Protein AF-K1JW03-F1 (afdb_monomer)

Foldseek 3Di:
DDDDDDDDDDDDDDDDDDDDDDDDDDDPPDPPPPVLFFDDAPQAFLQGDFDDPVPFDWDDDAQLVCQEDQHWWFDDQLWIKGKHQPDPDDDVQWTFIFMDGDPPDDGPDDDAPQFQAFDALQAGDGFATFGTWHDDVQWIWTWGDDPDIFTKIKHKIKTFQAFHALLNQQADQRRHGHLLSRLFDRQGFHGPKIKIWMKIAGQAKIKTHNDPPFFQPAQDQQRSQAVQQDQFFAWAQFTDDPPAFAKGKHHVDGDDWDWDWDWDQDPVGIDIDIDTDKDKDKIFMAGFDPPDPGTHGPDPHGPDIWMWIFDDDNSWTKIWTHDDPVHDQRNNVHRPQCVVQKTKMWIWHQDPPDSTTTIGIIIIGHRPRMDTGSNIMIDPSSVVSSSVSSVVSVVVSVVVCVVPPDPVNVVVVVVVVVVVVVVVVVPDDDDDD

Solvent-accessible surface area (backbone atoms only — not comparable to full-atom values): 24460 Å² total; per-residue (Å²): 134,90,85,80,86,81,85,85,89,85,90,83,88,82,92,85,88,85,88,84,83,88,84,91,77,80,79,70,76,70,76,76,79,70,75,83,66,61,63,90,81,77,69,57,36,39,76,31,67,66,61,66,71,84,88,40,54,73,50,93,66,66,44,66,62,54,30,42,78,88,11,30,28,23,56,63,60,88,46,64,25,40,38,25,43,77,39,93,64,62,59,96,73,23,27,38,37,46,70,53,62,59,90,96,56,86,66,74,82,62,68,73,86,65,39,61,21,38,44,46,65,18,31,81,41,61,84,62,59,55,54,29,38,27,79,55,92,79,25,32,37,40,29,31,46,75,99,68,69,48,57,44,36,40,31,56,47,40,24,46,38,47,72,38,57,48,44,82,54,36,23,33,66,60,30,35,70,20,72,43,28,45,40,37,80,82,54,49,24,55,85,83,10,33,39,29,40,37,37,36,34,33,88,50,71,40,46,30,31,56,50,94,81,61,58,74,86,24,49,38,69,43,54,41,30,44,68,15,36,57,93,48,36,47,60,52,60,56,45,80,61,90,89,59,60,43,30,21,42,27,26,85,57,58,54,72,94,46,74,44,81,44,80,43,82,49,100,92,45,78,44,77,43,82,40,76,53,72,46,72,51,67,32,36,31,26,49,31,54,82,96,54,97,60,60,40,70,65,56,100,58,65,79,46,68,25,42,32,40,38,42,74,50,62,71,15,52,30,42,36,45,53,69,52,84,90,57,56,38,32,23,61,53,32,37,51,84,37,56,92,32,48,38,45,28,37,33,38,33,50,41,93,86,70,78,43,50,30,25,24,61,29,30,34,38,40,51,66,35,72,46,65,44,23,37,42,31,21,33,64,62,27,38,53,47,48,54,52,44,42,60,70,11,44,64,57,43,51,53,50,48,66,77,66,55,48,71,68,57,53,52,52,50,54,51,51,51,52,50,53,53,54,55,55,66,73,64,60,80,81,78,87,126

pLDDT: mean 81.49, std 19.45, range [23.83, 98.31]

Mean predicted aligned error: 11.42 Å

Sequence (433 aa):
MSVHITRRALIGSASAAAALWLTGCATTAAPREENIRPATFSNLGARAAPATPLTAKRIPMPVVDAFKGDGIFFFDDDEGAQFRITDLIRENNRYKVEEDYAFGKPHGFSWGSGAVGIMRDGRRVPPENPTGLRPEGDHVVIEFDGREKLELRVTLEAYDVSGQEIRDFLRTRGNMPTKAALFMGEERFPAGSVAYAATLWIIQDELLALSHTAFTGSNNIEDFSERFTKETPYCLNVLPGDGVTPVGLRFEKTIKKKTGKEKIKTRRGTKTRTVELPQNGLVNVYHTKSGTIFCQRSKPDPVVKARWDLRYLNGTRTLTVDFPTLIDSLSIGLMTANRGKLMPAFAEELTPTSRKTRVIPTAVWLKNERIRDSQYRFNKTAATAVKAAIEASRPRRKAWEAANESDVTRRARALQAKKAASGKARRTPAKKR

Structure (mmCIF, N/CA/C/O backbone):
data_AF-K1JW03-F1
#
_entry.id   AF-K1JW03-F1
#
loop_
_atom_site.group_PDB
_atom_site.id
_atom_site.type_symbol
_atom_site.label_atom_id
_atom_site.label_alt_id
_atom_site.label_comp_id
_atom_site.label_asym_id
_atom_site.label_entity_id
_atom_site.label_seq_id
_atom_site.pdbx_PDB_ins_code
_atom_site.Cartn_x
_atom_site.Cartn_y
_atom_site.Cartn_z
_atom_site.occupancy
_atom_site.B_iso_or_equiv
_atom_site.auth_seq_id
_atom_site.auth_comp_id
_atom_site.auth_asym_id
_atom_site.auth_atom_id
_atom_site.pdbx_PDB_model_num
ATOM 1 N N . MET A 1 1 ? -13.645 -6.715 -20.686 1.00 28.69 1 MET A N 1
ATOM 2 C CA . MET A 1 1 ? -14.920 -6.027 -20.975 1.00 28.69 1 MET A CA 1
ATOM 3 C C . MET A 1 1 ? -14.610 -4.565 -21.246 1.00 28.69 1 MET A C 1
ATOM 5 O O . MET A 1 1 ? -14.159 -3.883 -20.335 1.00 28.69 1 MET A O 1
ATOM 9 N N . SER A 1 2 ? -14.755 -4.120 -22.496 1.00 24.30 2 SER A N 1
ATOM 10 C CA . SER A 1 2 ? -14.619 -2.705 -22.863 1.00 24.30 2 SER A CA 1
ATOM 11 C C . SER A 1 2 ? -15.855 -1.950 -22.398 1.00 24.30 2 SER A C 1
ATOM 13 O O . SER A 1 2 ? -16.968 -2.311 -22.771 1.00 24.30 2 SER A O 1
ATOM 15 N N . VAL A 1 3 ? -15.669 -0.912 -21.588 1.00 25.92 3 VAL A N 1
ATOM 16 C CA . VAL A 1 3 ? -16.758 -0.017 -21.189 1.00 25.92 3 VAL A CA 1
ATOM 17 C C . VAL A 1 3 ? -16.749 1.184 -22.134 1.00 25.92 3 VAL A C 1
ATOM 19 O O . VAL A 1 3 ? -15.754 1.902 -22.235 1.00 25.92 3 VAL A O 1
ATOM 22 N N . HIS A 1 4 ? -17.848 1.393 -22.857 1.00 24.56 4 HIS A N 1
ATOM 23 C CA . HIS A 1 4 ? -18.101 2.594 -23.654 1.00 24.56 4 HIS A CA 1
ATOM 24 C C . HIS A 1 4 ? -19.141 3.457 -22.938 1.00 24.56 4 HIS A C 1
ATOM 26 O O . HIS A 1 4 ? -20.235 2.991 -22.634 1.00 24.56 4 HIS A O 1
ATOM 32 N N . ILE A 1 5 ? -18.800 4.718 -22.667 1.00 28.62 5 ILE A N 1
ATOM 33 C CA . ILE A 1 5 ? -19.716 5.698 -22.073 1.00 28.62 5 ILE A CA 1
ATOM 34 C C . ILE A 1 5 ? -20.228 6.605 -23.197 1.00 28.62 5 ILE A C 1
ATOM 36 O O . ILE A 1 5 ? -19.513 7.483 -23.678 1.00 28.62 5 ILE A O 1
ATOM 40 N N . THR A 1 6 ? -21.471 6.394 -23.624 1.00 29.25 6 THR A N 1
ATOM 41 C CA . THR A 1 6 ? -22.197 7.261 -24.567 1.00 29.25 6 THR A CA 1
ATOM 42 C C . THR A 1 6 ? -22.934 8.382 -23.830 1.00 29.25 6 THR A C 1
ATOM 44 O O . THR A 1 6 ? -23.728 8.124 -22.926 1.00 29.25 6 THR A O 1
ATOM 47 N N . ARG A 1 7 ? -22.696 9.640 -24.234 1.00 31.11 7 ARG A N 1
ATOM 48 C CA . ARG A 1 7 ? -23.432 10.830 -23.767 1.00 31.11 7 ARG A CA 1
ATOM 49 C C . ARG A 1 7 ? -24.812 10.920 -24.431 1.00 31.11 7 ARG A C 1
ATOM 51 O O . ARG A 1 7 ? -24.918 10.813 -25.648 1.00 31.11 7 ARG A O 1
ATOM 58 N N . ARG A 1 8 ? -25.848 11.175 -23.623 1.00 30.58 8 ARG A N 1
ATOM 59 C CA . ARG A 1 8 ? -27.198 11.568 -24.061 1.00 30.58 8 ARG A CA 1
ATOM 60 C C . ARG A 1 8 ? -27.252 13.050 -24.456 1.00 30.58 8 ARG A C 1
ATOM 62 O O . ARG A 1 8 ? -26.580 13.880 -23.849 1.00 30.58 8 ARG A O 1
ATOM 69 N N . ALA A 1 9 ? -28.088 13.326 -25.455 1.00 36.78 9 ALA A N 1
ATOM 70 C CA . ALA A 1 9 ? -28.455 14.628 -26.008 1.00 36.78 9 ALA A CA 1
ATOM 71 C C . ALA A 1 9 ? -29.569 15.346 -25.213 1.00 36.78 9 ALA A C 1
ATOM 73 O O . ALA A 1 9 ? -30.337 14.675 -24.526 1.00 36.78 9 ALA A O 1
ATOM 74 N N . LEU A 1 10 ? -29.658 16.679 -25.373 1.00 28.09 10 LEU A N 1
ATOM 75 C CA . LEU A 1 10 ? -30.831 17.586 -25.251 1.00 28.09 10 LEU A CA 1
ATOM 76 C C . LEU A 1 10 ? -30.333 19.018 -25.602 1.00 28.09 10 LEU A C 1
ATOM 78 O O . LEU A 1 10 ? -29.446 19.508 -24.914 1.00 28.09 10 LEU A O 1
ATOM 82 N N . ILE A 1 11 ? -30.542 19.555 -26.818 1.00 31.03 11 ILE A N 1
ATOM 83 C CA . ILE A 1 11 ? -31.693 20.298 -27.415 1.00 31.03 11 ILE A CA 1
ATOM 84 C C . ILE A 1 11 ? -31.816 21.781 -26.980 1.00 31.03 11 ILE A C 1
ATOM 86 O O . ILE A 1 11 ? -31.950 22.065 -25.795 1.00 31.03 11 ILE A O 1
ATOM 90 N N . GLY A 1 12 ? -31.884 22.676 -27.990 1.00 25.17 12 GLY A N 1
ATOM 91 C CA . GLY A 1 12 ? -32.501 24.024 -27.972 1.00 25.17 12 GLY A CA 1
ATOM 92 C C . GLY A 1 12 ? -31.626 25.132 -28.606 1.00 25.17 12 GLY A C 1
ATOM 93 O O . GLY A 1 12 ? -30.754 25.644 -27.919 1.00 25.17 12 GLY A O 1
ATOM 94 N N . SER A 1 13 ? -31.609 25.378 -29.933 1.00 28.88 13 SER A N 1
ATOM 95 C CA . SER A 1 13 ? -32.449 26.319 -30.742 1.00 28.88 13 SER A CA 1
ATOM 96 C C . SER A 1 13 ? -32.484 27.771 -30.197 1.00 28.88 13 SER A C 1
ATOM 98 O O . SER A 1 13 ? -32.788 27.928 -29.025 1.00 28.88 13 SER A O 1
ATOM 100 N N . ALA A 1 14 ? -32.267 28.883 -30.925 1.00 29.69 14 ALA A N 1
ATOM 101 C CA . ALA A 1 14 ? -32.413 29.197 -32.354 1.00 29.69 14 ALA A CA 1
ATOM 102 C C . ALA A 1 14 ? -31.772 30.573 -32.734 1.00 29.69 14 ALA A C 1
ATOM 104 O O . ALA A 1 14 ? -31.745 31.460 -31.889 1.00 29.69 14 ALA A O 1
ATOM 105 N N . SER A 1 15 ? -31.373 30.717 -34.017 1.00 29.33 15 SER A N 1
ATOM 106 C CA . SER A 1 15 ? -31.417 31.897 -34.941 1.00 29.33 15 SER A CA 1
ATOM 107 C C . SER A 1 15 ? -30.697 33.221 -34.563 1.00 29.33 15 SER A C 1
ATOM 109 O O . SER A 1 15 ? -30.747 33.652 -33.427 1.00 29.33 15 SER A O 1
ATOM 111 N N . ALA A 1 16 ? -30.037 33.981 -35.453 1.00 27.94 16 ALA A N 1
ATOM 112 C CA . ALA A 1 16 ? -30.334 34.280 -36.858 1.00 27.94 16 ALA A CA 1
ATOM 113 C C . ALA A 1 16 ? -29.092 34.729 -37.679 1.00 27.94 16 ALA A C 1
ATOM 115 O O . ALA A 1 16 ? -28.018 34.994 -37.148 1.00 27.94 16 ALA A O 1
ATOM 116 N N . ALA A 1 17 ? -29.297 34.776 -38.997 1.00 28.41 17 ALA A N 1
ATOM 117 C CA . ALA A 1 17 ? -28.344 34.845 -40.101 1.00 28.41 17 ALA A CA 1
ATOM 118 C C . ALA A 1 17 ? -27.703 36.219 -40.391 1.00 28.41 17 ALA A C 1
ATOM 120 O O . ALA A 1 17 ? -28.337 37.253 -40.216 1.00 28.41 17 ALA A O 1
ATOM 121 N N . ALA A 1 18 ? -26.521 36.190 -41.020 1.00 28.34 18 ALA A N 1
ATOM 122 C CA . ALA A 1 18 ? -26.187 37.042 -42.166 1.00 28.34 18 ALA A CA 1
ATOM 123 C C . ALA A 1 18 ? -25.085 36.370 -43.007 1.00 28.34 18 ALA A C 1
ATOM 125 O O . ALA A 1 18 ? -24.041 35.976 -42.491 1.00 28.34 18 ALA A O 1
ATOM 126 N N . ALA A 1 19 ? -25.360 36.202 -44.299 1.00 30.20 19 ALA A N 1
ATOM 127 C CA . ALA A 1 19 ? -24.466 35.643 -45.305 1.00 30.20 19 ALA A CA 1
ATOM 128 C C . ALA A 1 19 ? -23.557 36.728 -45.901 1.00 30.20 19 ALA A C 1
ATOM 130 O O . ALA A 1 19 ? -24.010 37.857 -46.053 1.00 30.20 19 ALA A O 1
ATOM 131 N N . LEU A 1 20 ? -22.340 36.363 -46.322 1.00 27.31 20 LEU A N 1
ATOM 132 C CA . LEU A 1 20 ? -21.664 36.908 -47.510 1.00 27.31 20 LEU A CA 1
ATOM 133 C C . LEU A 1 20 ? -20.508 35.982 -47.934 1.00 27.31 20 LEU A C 1
ATOM 135 O O . LEU A 1 20 ? -19.845 35.358 -47.108 1.00 27.31 20 LEU A O 1
ATOM 139 N N . TRP A 1 21 ? -20.357 35.846 -49.249 1.00 26.44 21 TRP A N 1
ATOM 140 C CA . TRP A 1 21 ? -19.624 34.802 -49.959 1.00 26.44 21 TRP A CA 1
ATOM 141 C C . TRP A 1 21 ? -18.131 35.124 -50.186 1.00 26.44 21 TRP A C 1
ATOM 143 O O . TRP A 1 21 ? -17.779 36.231 -50.569 1.00 26.44 21 TRP A O 1
ATOM 153 N N . LEU A 1 22 ? -17.304 34.090 -49.977 1.00 31.09 22 LEU A N 1
ATOM 154 C CA . LEU A 1 22 ? -16.075 33.654 -50.674 1.00 31.09 22 LEU A CA 1
ATOM 155 C C . LEU A 1 22 ? -15.227 34.659 -51.491 1.00 31.09 22 LEU A C 1
ATOM 157 O O . LEU A 1 22 ? -15.603 34.999 -52.604 1.00 31.09 22 LEU A O 1
ATOM 161 N N . THR A 1 23 ? -13.969 34.858 -51.064 1.00 27.81 23 THR A N 1
ATOM 162 C CA . THR A 1 23 ? -12.760 34.704 -51.912 1.00 27.81 23 THR A CA 1
ATOM 163 C C . THR A 1 23 ? -11.574 34.261 -51.045 1.00 27.81 23 THR A C 1
ATOM 165 O O . THR A 1 23 ? -11.325 34.839 -49.990 1.00 27.81 23 THR A O 1
ATOM 168 N N . GLY A 1 24 ? -10.897 33.188 -51.459 1.00 26.00 24 GLY A N 1
ATOM 169 C CA . GLY A 1 24 ? -9.949 32.426 -50.648 1.00 26.00 24 GLY A CA 1
ATOM 170 C C . GLY A 1 24 ? -8.567 33.045 -50.425 1.00 26.00 24 GLY A C 1
ATOM 171 O O . GLY A 1 24 ? -8.074 33.824 -51.230 1.00 26.00 24 GLY A O 1
ATOM 172 N N . CYS A 1 25 ? -7.930 32.578 -49.351 1.00 23.83 25 CYS A N 1
ATOM 173 C CA . CYS A 1 25 ? -6.484 32.422 -49.217 1.00 23.83 25 CYS A CA 1
ATOM 174 C C . CYS A 1 25 ? -6.225 31.326 -48.174 1.00 23.83 25 CYS A C 1
ATOM 176 O O . CYS A 1 25 ? -6.568 31.484 -47.007 1.00 23.83 25 CYS A O 1
ATOM 178 N N . ALA A 1 26 ? -5.688 30.200 -48.652 1.00 27.70 26 ALA A N 1
ATOM 179 C CA . ALA A 1 26 ? -5.021 29.124 -47.920 1.00 27.70 26 ALA A CA 1
ATOM 180 C C . ALA A 1 26 ? -5.478 28.883 -46.467 1.00 27.70 26 ALA A C 1
ATOM 182 O O . ALA A 1 26 ? -4.871 29.367 -45.512 1.00 27.70 26 ALA A O 1
ATOM 183 N N . THR A 1 27 ? -6.484 28.025 -46.294 1.00 26.44 27 THR A N 1
A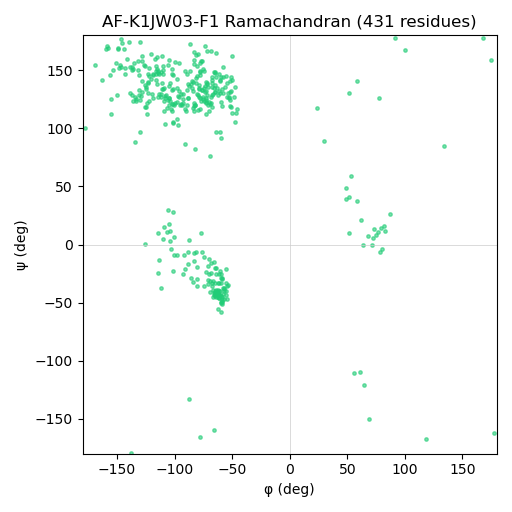TOM 184 C CA . THR A 1 27 ? -6.646 27.261 -45.056 1.00 26.44 27 THR A CA 1
ATOM 185 C C . THR A 1 27 ? -5.405 26.390 -44.885 1.00 26.44 27 THR A C 1
ATOM 187 O O . THR A 1 27 ? -5.292 25.305 -45.455 1.00 26.44 27 THR A O 1
ATOM 190 N N . THR A 1 28 ? -4.450 26.864 -44.088 1.00 30.08 28 THR A N 1
ATOM 191 C CA . THR A 1 28 ? -3.575 25.965 -43.346 1.00 30.08 28 THR A CA 1
ATOM 192 C C . THR A 1 28 ? -4.496 24.988 -42.632 1.00 30.08 28 THR A C 1
ATOM 194 O O . THR A 1 28 ? -5.384 25.395 -41.881 1.00 30.08 28 THR A O 1
ATOM 197 N N . ALA A 1 29 ? -4.370 23.700 -42.956 1.00 27.75 29 ALA A N 1
ATOM 198 C CA . ALA A 1 29 ? -5.096 22.659 -42.256 1.00 27.75 29 ALA A CA 1
ATOM 199 C C . ALA A 1 29 ? -4.872 22.888 -40.759 1.00 27.75 29 ALA A C 1
ATOM 201 O O . ALA A 1 29 ? -3.735 22.810 -40.284 1.00 27.75 29 ALA A O 1
ATOM 202 N N . ALA A 1 30 ? -5.938 23.243 -40.036 1.00 30.72 30 ALA A N 1
ATOM 203 C CA . ALA A 1 30 ? -5.897 23.251 -38.587 1.00 30.72 30 ALA A CA 1
ATOM 204 C C . ALA A 1 30 ? -5.347 21.880 -38.169 1.00 30.72 30 ALA A C 1
ATOM 206 O O . ALA A 1 30 ? -5.788 20.871 -38.740 1.00 30.72 30 ALA A O 1
ATOM 207 N N . PRO A 1 31 ? -4.354 21.818 -37.263 1.00 31.48 31 PRO A N 1
ATOM 208 C CA . PRO A 1 31 ? -3.837 20.541 -36.810 1.00 31.48 31 PRO A CA 1
ATOM 209 C C . PRO A 1 31 ? -5.041 19.729 -36.360 1.00 31.48 31 PRO A C 1
ATOM 211 O O . PRO A 1 31 ? -5.859 20.217 -35.580 1.00 31.48 31 PRO A O 1
ATOM 214 N N . ARG A 1 32 ? -5.195 18.538 -36.948 1.00 31.33 32 ARG A N 1
ATOM 215 C CA . ARG A 1 32 ? -6.252 17.596 -36.601 1.00 31.33 32 ARG A CA 1
ATOM 216 C C . ARG A 1 32 ? -6.258 17.530 -35.078 1.00 31.33 32 ARG A C 1
ATOM 218 O O . ARG A 1 32 ? -5.258 17.110 -34.502 1.00 31.33 32 ARG A O 1
ATOM 225 N N . GLU A 1 33 ? -7.325 18.022 -34.448 1.00 38.06 33 GLU A N 1
ATOM 226 C CA . GLU A 1 33 ? -7.561 17.825 -33.022 1.00 38.06 33 GLU A CA 1
ATOM 227 C C . GLU A 1 33 ? -7.643 16.313 -32.843 1.00 38.06 33 GLU A C 1
ATOM 229 O O . GLU A 1 33 ? -8.673 15.671 -33.071 1.00 38.06 33 GLU A O 1
ATOM 234 N N . GLU A 1 34 ? -6.496 15.710 -32.558 1.00 39.38 34 GLU A N 1
ATOM 235 C CA . GLU A 1 34 ? -6.406 14.337 -32.139 1.00 39.38 34 GLU A CA 1
ATOM 236 C C . GLU A 1 34 ? -7.145 14.330 -30.811 1.00 39.38 34 GLU A C 1
ATOM 238 O O . GLU A 1 34 ? -6.635 14.808 -29.799 1.00 39.38 34 GLU A O 1
ATOM 243 N N . ASN A 1 35 ? -8.423 13.939 -30.852 1.00 37.97 35 ASN A N 1
ATOM 244 C CA . ASN A 1 35 ? -9.229 13.736 -29.662 1.00 37.97 35 ASN A CA 1
ATOM 245 C C . ASN A 1 35 ? -8.369 12.896 -28.719 1.00 37.97 35 ASN A C 1
ATOM 247 O O . ASN A 1 35 ? -8.188 11.707 -28.981 1.00 37.97 35 ASN A O 1
ATOM 251 N N . ILE A 1 36 ? -7.817 13.522 -27.673 1.00 44.06 36 ILE A N 1
ATOM 252 C CA . ILE A 1 36 ? -6.957 12.883 -26.677 1.00 44.06 36 ILE A CA 1
ATOM 253 C C . ILE A 1 36 ? -7.868 11.948 -25.882 1.00 44.06 36 ILE A C 1
ATOM 255 O O . ILE A 1 36 ? -8.349 12.272 -24.797 1.00 44.06 36 ILE A O 1
ATOM 259 N N . ARG A 1 37 ? -8.219 10.810 -26.480 1.00 46.56 37 ARG A N 1
ATOM 260 C CA . ARG A 1 37 ? -8.937 9.744 -25.806 1.00 46.56 37 ARG A CA 1
ATOM 261 C C . ARG A 1 37 ? -7.895 9.034 -24.952 1.00 46.56 37 ARG A C 1
ATOM 263 O O . ARG A 1 37 ? -6.882 8.605 -25.503 1.00 46.56 37 ARG A O 1
ATOM 270 N N . PRO A 1 38 ? -8.111 8.928 -23.632 1.00 50.78 38 PRO A N 1
ATOM 271 C CA . PRO A 1 38 ? -7.234 8.141 -22.784 1.00 50.78 38 PRO A CA 1
ATOM 272 C C . PRO A 1 38 ? -7.081 6.738 -23.365 1.00 50.78 38 PRO A C 1
ATOM 274 O O . PRO A 1 38 ? -8.053 6.164 -23.868 1.00 50.78 38 PRO A O 1
ATOM 277 N N . ALA A 1 39 ? -5.868 6.200 -23.287 1.00 58.56 39 ALA A N 1
ATOM 278 C CA . ALA A 1 39 ? -5.593 4.829 -23.685 1.00 58.56 39 ALA A CA 1
ATOM 279 C C . ALA A 1 39 ? -6.572 3.846 -23.015 1.00 58.56 39 ALA A C 1
ATOM 281 O O . ALA A 1 39 ? -6.985 4.033 -21.866 1.00 58.56 39 ALA A O 1
ATOM 282 N N . THR A 1 40 ? -6.959 2.788 -23.729 1.00 61.22 40 THR A N 1
ATOM 283 C CA . THR A 1 40 ? -7.772 1.709 -23.160 1.00 61.22 40 THR A CA 1
ATOM 284 C C . THR A 1 40 ? -6.878 0.730 -22.417 1.00 61.22 40 THR A C 1
ATOM 286 O O . THR A 1 40 ? -6.024 0.094 -23.023 1.00 61.22 40 THR A O 1
ATOM 289 N N . PHE A 1 41 ? -7.118 0.568 -21.121 1.00 71.44 41 PHE A N 1
ATOM 290 C CA . PHE A 1 41 ? -6.378 -0.354 -20.264 1.00 71.44 41 PHE A CA 1
ATOM 291 C C . PHE A 1 41 ? -7.219 -1.587 -19.928 1.00 71.44 41 PHE A C 1
ATOM 293 O O . PHE A 1 41 ? -8.450 -1.529 -19.873 1.00 71.44 41 PHE A O 1
ATOM 300 N N . SER A 1 42 ? -6.546 -2.697 -19.633 1.00 70.81 42 SER A N 1
ATOM 301 C CA . SER A 1 42 ? -7.174 -3.940 -19.181 1.00 70.81 42 SER A CA 1
ATOM 302 C C . SER A 1 42 ? -6.731 -4.322 -17.764 1.00 70.81 42 SER A C 1
ATOM 304 O O . SER A 1 42 ? -5.694 -3.866 -17.267 1.00 70.81 42 SER A O 1
ATOM 306 N N . ASN A 1 43 ? -7.530 -5.175 -17.109 1.00 79.62 43 ASN A N 1
ATOM 307 C CA . ASN A 1 43 ? -7.269 -5.689 -15.759 1.00 79.62 43 ASN A CA 1
ATOM 308 C C . ASN A 1 43 ? -7.020 -4.560 -14.737 1.00 79.62 43 ASN A C 1
ATOM 310 O O . ASN A 1 43 ? -5.934 -4.464 -14.162 1.00 79.62 43 ASN A O 1
ATOM 314 N N . LEU A 1 44 ? -8.010 -3.674 -14.576 1.00 81.38 44 LEU A N 1
ATOM 315 C CA . LEU A 1 44 ? -7.920 -2.485 -13.730 1.00 81.38 44 LEU A CA 1
ATOM 316 C C . LEU A 1 44 ? -8.784 -2.562 -12.472 1.00 81.38 44 LEU A C 1
ATOM 318 O O . LEU A 1 44 ? -9.857 -3.166 -12.460 1.00 81.38 44 LEU A O 1
ATOM 322 N N . GLY A 1 45 ? -8.344 -1.833 -11.450 1.00 80.06 45 GLY A N 1
ATOM 323 C CA . GLY A 1 45 ? -9.133 -1.509 -10.268 1.00 80.06 45 GLY A CA 1
ATOM 324 C C . GLY A 1 45 ? -8.987 -2.498 -9.118 1.00 80.06 45 GLY A C 1
ATOM 325 O O . GLY A 1 45 ? -8.310 -3.520 -9.198 1.00 80.06 45 GLY A O 1
ATOM 326 N N . ALA A 1 46 ? -9.658 -2.188 -8.010 1.00 82.69 46 ALA A N 1
ATOM 327 C CA . ALA A 1 46 ? -9.472 -2.886 -6.739 1.00 82.69 46 ALA A CA 1
ATOM 328 C C . ALA A 1 46 ? -9.976 -4.345 -6.723 1.00 82.69 46 ALA A C 1
ATOM 330 O O . ALA A 1 46 ? -9.594 -5.101 -5.827 1.00 82.69 46 ALA A O 1
ATOM 331 N N . ARG A 1 47 ? -10.812 -4.744 -7.695 1.00 86.00 47 ARG A N 1
ATOM 332 C CA . ARG A 1 47 ? -11.260 -6.138 -7.893 1.00 86.00 47 ARG A CA 1
ATOM 333 C C . ARG A 1 47 ? -10.370 -6.939 -8.840 1.00 86.00 47 ARG A C 1
ATOM 335 O O . ARG A 1 47 ? -10.432 -8.164 -8.829 1.00 86.00 47 ARG A O 1
ATOM 342 N N . ALA A 1 48 ? -9.601 -6.261 -9.686 1.00 83.69 48 ALA A N 1
ATOM 343 C CA . ALA A 1 48 ? -8.762 -6.918 -10.670 1.00 83.69 48 ALA A CA 1
ATOM 344 C C . ALA A 1 48 ? -7.651 -7.722 -9.989 1.00 83.69 48 ALA A C 1
ATOM 346 O O . ALA A 1 48 ? -7.143 -7.345 -8.928 1.00 83.69 48 ALA A O 1
ATOM 347 N N . ALA A 1 49 ? -7.257 -8.825 -10.626 1.00 82.62 49 ALA A N 1
ATOM 348 C CA . ALA A 1 49 ? -6.060 -9.536 -10.217 1.00 82.62 49 ALA A CA 1
ATOM 349 C C . ALA A 1 49 ? -4.856 -8.582 -10.327 1.00 82.62 49 ALA A C 1
ATOM 351 O O . ALA A 1 49 ? -4.823 -7.764 -11.256 1.00 82.62 49 ALA A O 1
ATOM 352 N N . PRO A 1 50 ? -3.867 -8.667 -9.417 1.00 77.12 50 PRO A N 1
ATOM 353 C CA . PRO A 1 50 ? -2.656 -7.865 -9.523 1.00 77.12 50 PRO A CA 1
ATOM 354 C C . PRO A 1 50 ? -2.050 -7.973 -10.922 1.00 77.12 50 PRO A C 1
ATOM 356 O O . PRO A 1 50 ? -2.086 -9.040 -11.539 1.00 77.12 50 PRO A O 1
ATOM 359 N N . ALA A 1 51 ? -1.526 -6.860 -11.429 1.00 72.88 51 ALA A N 1
ATOM 360 C CA . ALA A 1 51 ? -0.963 -6.817 -12.767 1.00 72.88 51 ALA A CA 1
ATOM 361 C C . ALA A 1 51 ? 0.185 -7.831 -12.903 1.00 72.88 51 ALA A C 1
ATOM 363 O O . ALA A 1 51 ? 1.194 -7.747 -12.203 1.00 72.88 51 ALA A O 1
ATOM 364 N N . THR A 1 52 ? 0.009 -8.780 -13.818 1.00 75.19 52 THR A N 1
ATOM 365 C CA . THR A 1 52 ? 1.055 -9.692 -14.279 1.00 75.19 52 THR A CA 1
ATOM 366 C C . THR A 1 52 ? 1.116 -9.561 -15.797 1.00 75.19 52 THR A C 1
ATOM 368 O O . THR A 1 52 ? 0.058 -9.560 -16.436 1.00 75.19 52 THR A O 1
ATOM 371 N N . PRO A 1 53 ? 2.305 -9.439 -16.402 1.00 76.31 53 PRO A N 1
ATOM 372 C CA . PRO A 1 53 ? 2.418 -9.254 -17.835 1.00 76.31 53 PRO A CA 1
ATOM 373 C C . PRO A 1 53 ? 2.315 -10.627 -18.507 1.00 76.31 53 PRO A C 1
ATOM 375 O O . PRO A 1 53 ? 3.315 -11.274 -18.796 1.00 76.31 53 PRO A O 1
ATOM 378 N N . LEU A 1 54 ? 1.076 -11.100 -18.692 1.00 67.12 54 LEU A N 1
ATOM 379 C CA . LEU A 1 54 ? 0.751 -12.478 -19.098 1.00 67.12 54 LEU A CA 1
ATOM 380 C C . LEU A 1 54 ? 1.354 -12.892 -20.450 1.00 67.12 54 LEU A C 1
ATOM 382 O O . LEU A 1 54 ? 1.556 -14.077 -20.690 1.00 67.12 54 LEU A O 1
ATOM 386 N N . THR A 1 55 ? 1.636 -11.931 -21.327 1.00 76.75 55 THR A N 1
ATOM 387 C CA . THR A 1 55 ? 2.247 -12.150 -22.646 1.00 76.75 55 THR A CA 1
ATOM 388 C C . THR A 1 55 ? 3.774 -12.052 -22.627 1.00 76.75 55 THR A C 1
ATOM 390 O O . THR A 1 55 ? 4.416 -12.359 -23.628 1.00 76.75 55 THR A O 1
ATOM 393 N N . ALA A 1 56 ? 4.372 -11.611 -21.517 1.00 84.19 56 ALA A N 1
ATOM 394 C CA . ALA A 1 56 ? 5.811 -11.435 -21.385 1.00 84.19 56 ALA A CA 1
ATOM 395 C C . ALA A 1 56 ? 6.507 -12.748 -21.016 1.00 84.19 56 ALA A C 1
ATOM 397 O O . ALA A 1 56 ? 6.045 -13.500 -20.154 1.00 84.19 56 ALA A O 1
ATOM 398 N N . LYS A 1 57 ? 7.679 -13.001 -21.607 1.00 89.12 57 LYS A N 1
ATOM 399 C CA . LYS A 1 57 ? 8.491 -14.167 -21.248 1.00 89.12 57 LYS A CA 1
ATOM 400 C C . LYS A 1 57 ? 9.122 -13.949 -19.872 1.00 89.12 57 LYS A C 1
ATOM 402 O O . LYS A 1 57 ? 9.869 -12.993 -19.672 1.00 89.12 57 LYS A O 1
ATOM 407 N N . ARG A 1 58 ? 8.860 -14.861 -18.932 1.00 93.31 58 ARG A N 1
ATOM 408 C CA . ARG A 1 58 ? 9.520 -14.862 -17.618 1.00 93.31 58 ARG A CA 1
ATOM 409 C C . ARG A 1 58 ? 11.006 -15.195 -17.771 1.00 93.31 58 ARG A C 1
ATOM 411 O O . ARG A 1 58 ? 11.363 -16.141 -18.473 1.00 93.31 58 ARG A O 1
ATOM 418 N N . ILE A 1 59 ? 11.855 -14.441 -17.081 1.00 94.00 59 ILE A N 1
ATOM 419 C CA . ILE A 1 59 ? 13.307 -14.623 -17.046 1.00 94.00 59 ILE A CA 1
ATOM 420 C C . ILE A 1 59 ? 13.669 -15.301 -15.715 1.00 94.00 59 ILE A C 1
ATOM 422 O O . ILE A 1 59 ? 13.433 -14.717 -14.654 1.00 94.00 59 ILE A O 1
ATOM 426 N N . PRO A 1 60 ? 14.225 -16.526 -15.724 1.00 92.25 60 PRO A N 1
ATOM 427 C CA . PRO A 1 60 ? 14.774 -17.135 -14.518 1.00 92.25 60 PRO A CA 1
ATOM 428 C C . PRO A 1 60 ? 16.020 -16.367 -14.068 1.00 92.25 60 PRO A C 1
ATOM 430 O O . PRO A 1 60 ? 17.007 -16.311 -14.797 1.00 92.25 60 PRO A O 1
ATOM 433 N N . MET A 1 61 ? 15.983 -15.782 -12.872 1.00 91.00 61 MET A N 1
ATOM 434 C CA . MET A 1 61 ? 17.152 -15.148 -12.263 1.00 91.00 61 MET A CA 1
ATOM 435 C C . MET A 1 61 ? 17.055 -15.142 -10.731 1.00 91.00 61 MET A C 1
ATOM 437 O O . MET A 1 61 ? 15.945 -15.066 -10.195 1.00 91.00 61 MET A O 1
ATOM 441 N N . PRO A 1 62 ? 18.189 -15.189 -10.010 1.00 93.19 62 PRO A N 1
ATOM 442 C CA . PRO A 1 62 ? 18.219 -14.918 -8.579 1.00 93.19 62 PRO A CA 1
ATOM 443 C C . PRO A 1 62 ? 17.705 -13.508 -8.270 1.00 93.19 62 PRO A C 1
ATOM 445 O O . PRO A 1 62 ? 18.133 -12.531 -8.881 1.00 93.19 62 PRO A O 1
ATOM 448 N N . VAL A 1 63 ? 16.830 -13.379 -7.269 1.00 94.25 63 VAL A N 1
ATOM 449 C CA . VAL A 1 63 ? 16.207 -12.090 -6.910 1.00 94.25 63 VAL A CA 1
ATOM 450 C C . VAL A 1 63 ? 17.246 -11.017 -6.569 1.00 94.25 63 VAL A C 1
ATOM 452 O O . VAL A 1 63 ? 17.083 -9.863 -6.953 1.00 94.25 63 VAL A O 1
ATOM 455 N N . VAL A 1 64 ? 18.341 -11.394 -5.898 1.00 95.56 64 VAL A N 1
ATOM 456 C CA . VAL A 1 64 ? 19.429 -10.470 -5.533 1.00 95.56 64 VAL A CA 1
ATOM 457 C C . VAL A 1 64 ? 20.071 -9.791 -6.747 1.00 95.56 64 VAL A C 1
ATOM 459 O O . VAL A 1 64 ? 20.531 -8.657 -6.636 1.00 95.56 64 VAL A O 1
ATOM 462 N N . ASP A 1 65 ? 20.084 -10.444 -7.910 1.00 95.12 65 ASP A N 1
ATOM 463 C CA . ASP A 1 65 ? 20.768 -9.919 -9.093 1.00 95.12 65 ASP A CA 1
ATOM 464 C C . ASP A 1 65 ? 20.060 -8.693 -9.675 1.00 95.12 65 ASP A C 1
ATOM 466 O O . ASP A 1 65 ? 20.725 -7.827 -10.237 1.00 95.12 65 ASP A O 1
ATOM 470 N N . ALA A 1 66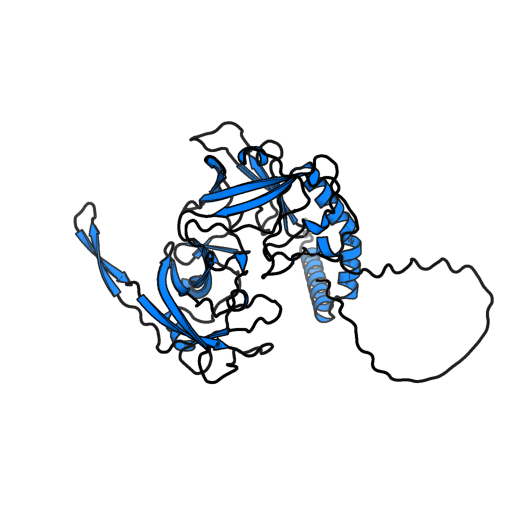 ? 18.749 -8.544 -9.447 1.00 95.94 66 ALA A N 1
ATOM 471 C CA . ALA A 1 66 ? 17.998 -7.352 -9.846 1.00 95.94 66 ALA A CA 1
ATOM 472 C C . ALA A 1 66 ? 18.462 -6.076 -9.117 1.00 95.94 66 ALA A C 1
ATOM 474 O O . ALA A 1 66 ? 18.212 -4.970 -9.588 1.00 95.94 66 ALA A O 1
ATOM 475 N N . PHE A 1 67 ? 19.133 -6.222 -7.971 1.00 96.12 67 PHE A N 1
ATOM 476 C CA . PHE A 1 67 ? 19.603 -5.112 -7.143 1.00 96.12 67 PHE A CA 1
ATOM 477 C C . PHE A 1 67 ? 21.078 -4.757 -7.377 1.00 96.12 67 PHE A C 1
ATOM 479 O O . PHE A 1 67 ? 21.550 -3.751 -6.848 1.00 96.12 67 PHE A O 1
ATOM 486 N N . LYS A 1 68 ? 21.819 -5.571 -8.139 1.00 94.88 68 LYS A N 1
ATOM 487 C CA . LYS A 1 68 ? 23.239 -5.341 -8.449 1.00 94.88 68 LYS A CA 1
ATOM 488 C C . LYS A 1 68 ? 23.411 -4.337 -9.595 1.00 94.88 68 LYS A C 1
ATOM 490 O O . LYS A 1 68 ? 22.493 -4.092 -10.375 1.00 94.88 68 LYS A O 1
ATOM 495 N N . GLY A 1 69 ? 24.624 -3.797 -9.732 1.00 93.94 69 GLY A N 1
ATOM 496 C CA . GLY A 1 69 ? 24.973 -2.869 -10.810 1.00 93.94 69 GLY A CA 1
ATOM 497 C C . GLY A 1 69 ? 24.178 -1.569 -10.709 1.00 93.94 69 GLY A C 1
ATOM 498 O O . GLY A 1 69 ? 24.231 -0.885 -9.690 1.00 93.94 69 GLY A O 1
ATOM 499 N N . ASP A 1 70 ? 23.415 -1.247 -11.754 1.00 94.50 70 ASP A N 1
ATOM 500 C CA . ASP A 1 70 ? 22.514 -0.090 -11.755 1.00 94.50 70 ASP A CA 1
ATOM 501 C C . ASP A 1 70 ? 21.300 -0.272 -10.819 1.00 94.50 70 ASP A C 1
ATOM 503 O O . ASP A 1 70 ? 20.592 0.692 -10.533 1.00 94.50 70 ASP A O 1
ATOM 507 N N . GLY A 1 71 ? 21.056 -1.488 -10.326 1.00 95.38 71 GLY A N 1
ATOM 508 C CA . GLY A 1 71 ? 19.931 -1.801 -9.460 1.00 95.38 71 GLY A CA 1
ATOM 509 C C . GLY A 1 71 ? 18.588 -1.719 -10.178 1.00 95.38 71 GLY A C 1
ATOM 510 O O . GLY A 1 71 ? 18.468 -1.977 -11.381 1.00 95.38 71 GLY A O 1
ATOM 511 N N . ILE A 1 72 ? 17.563 -1.371 -9.408 1.00 95.75 72 ILE A N 1
ATOM 512 C CA . ILE A 1 72 ? 16.176 -1.439 -9.830 1.00 95.75 72 ILE A CA 1
ATOM 513 C C . ILE A 1 72 ? 15.497 -0.078 -9.697 1.00 95.75 72 ILE A C 1
ATOM 515 O O . ILE A 1 72 ? 15.699 0.660 -8.735 1.00 95.75 72 ILE A O 1
ATOM 519 N N . PHE A 1 73 ? 14.671 0.249 -10.679 1.00 94.88 73 PHE A N 1
ATOM 520 C CA . PHE A 1 73 ? 13.997 1.532 -10.787 1.00 94.88 73 PHE A CA 1
ATOM 521 C C . PHE A 1 73 ? 12.504 1.371 -10.545 1.00 94.88 73 PHE A C 1
ATOM 523 O O . PHE A 1 73 ? 11.896 0.370 -10.921 1.00 94.88 73 PHE A O 1
ATOM 530 N N . PHE A 1 74 ? 11.902 2.384 -9.951 1.00 91.25 74 PHE A N 1
ATOM 531 C CA . PHE A 1 74 ? 10.482 2.455 -9.646 1.00 91.25 74 PHE A CA 1
ATOM 532 C C . PHE A 1 74 ? 9.931 3.800 -10.115 1.00 91.25 74 PHE A C 1
ATOM 534 O O . PHE A 1 74 ? 10.662 4.789 -10.118 1.00 91.25 74 PHE A O 1
ATOM 541 N N . PHE A 1 75 ? 8.651 3.836 -10.487 1.00 89.69 75 PHE A N 1
ATOM 542 C CA . PHE A 1 75 ? 7.962 5.064 -10.871 1.00 89.69 75 PHE A CA 1
ATOM 543 C C . PHE A 1 75 ? 6.601 5.157 -10.181 1.00 89.69 75 PHE A C 1
ATOM 545 O O . PHE A 1 75 ? 5.765 4.262 -10.327 1.00 89.69 75 PHE A O 1
ATOM 552 N N . ASP A 1 76 ? 6.372 6.261 -9.473 1.00 85.00 76 ASP A N 1
ATOM 553 C CA . ASP A 1 76 ? 5.050 6.688 -9.027 1.00 85.00 76 ASP A CA 1
ATOM 554 C C . ASP A 1 76 ? 4.623 7.917 -9.831 1.00 85.00 76 ASP A C 1
ATOM 556 O O . ASP A 1 76 ? 5.111 9.026 -9.626 1.00 85.00 76 ASP A O 1
ATOM 560 N N . ASP A 1 77 ? 3.726 7.700 -10.790 1.00 85.38 77 ASP A N 1
ATOM 561 C CA . ASP A 1 77 ? 3.371 8.691 -11.808 1.00 85.38 77 ASP A CA 1
ATOM 562 C C . ASP A 1 77 ? 4.587 9.199 -12.600 1.00 85.38 77 ASP A C 1
ATOM 564 O O . ASP A 1 77 ? 5.142 8.444 -13.399 1.00 85.38 77 ASP A O 1
ATOM 568 N N . ASP A 1 78 ? 4.978 10.461 -12.416 1.00 82.69 78 ASP A N 1
ATOM 569 C CA . ASP A 1 78 ? 6.129 11.089 -13.063 1.00 82.69 78 ASP A CA 1
ATOM 570 C C . ASP A 1 78 ? 7.375 11.172 -12.166 1.00 82.69 78 ASP A C 1
ATOM 572 O O . ASP A 1 78 ? 8.382 11.760 -12.563 1.00 82.69 78 ASP A O 1
ATOM 576 N N . GLU A 1 79 ? 7.320 10.562 -10.981 1.00 83.69 79 GLU A N 1
ATOM 577 C CA . GLU A 1 79 ? 8.392 10.558 -9.990 1.00 83.69 79 GLU A CA 1
ATOM 578 C C . GLU A 1 79 ? 9.107 9.206 -9.992 1.00 83.69 79 GLU A C 1
ATOM 580 O O . GLU A 1 79 ? 8.488 8.158 -9.804 1.00 83.69 79 GLU A O 1
ATOM 585 N N . GLY A 1 80 ? 10.421 9.222 -10.210 1.00 85.06 80 GLY A N 1
ATOM 586 C CA . GLY A 1 80 ? 11.249 8.019 -10.224 1.00 85.06 80 GLY A CA 1
ATOM 587 C C . GLY A 1 80 ? 12.035 7.830 -8.928 1.00 85.06 80 GLY A C 1
ATOM 588 O O . GLY A 1 80 ? 12.511 8.806 -8.350 1.00 85.06 80 GLY A O 1
ATOM 589 N N . ALA A 1 81 ? 12.235 6.576 -8.531 1.00 88.62 81 ALA A N 1
ATOM 590 C CA . ALA A 1 81 ? 13.196 6.176 -7.506 1.00 88.62 81 ALA A CA 1
ATOM 591 C C . ALA A 1 81 ? 14.131 5.080 -8.040 1.00 88.62 81 ALA A C 1
ATOM 593 O O . ALA A 1 81 ? 13.763 4.330 -8.950 1.00 88.62 81 ALA A O 1
ATOM 594 N N . GLN A 1 82 ? 15.333 4.981 -7.478 1.00 92.69 82 GLN A N 1
ATOM 595 C CA . GLN A 1 82 ? 16.312 3.946 -7.808 1.00 92.69 82 GLN A CA 1
ATOM 596 C C . GLN A 1 82 ? 16.818 3.294 -6.528 1.00 92.69 82 GLN A C 1
ATOM 598 O O . GLN A 1 82 ? 17.352 3.976 -5.669 1.00 92.69 82 GLN A O 1
ATOM 603 N N . PHE A 1 83 ? 16.698 1.975 -6.425 1.00 93.69 83 PHE A N 1
ATOM 604 C CA . PHE A 1 83 ? 17.228 1.195 -5.312 1.00 93.69 83 PHE A CA 1
ATOM 605 C C . PHE A 1 83 ? 18.353 0.294 -5.818 1.00 93.69 83 PHE A C 1
ATOM 607 O O . PHE A 1 83 ? 18.163 -0.462 -6.776 1.00 93.69 83 PHE A O 1
ATOM 614 N N . ARG A 1 84 ? 19.514 0.307 -5.160 1.00 95.44 84 ARG A N 1
ATOM 615 C CA . ARG A 1 84 ? 20.672 -0.497 -5.581 1.00 95.44 84 ARG A CA 1
ATOM 616 C C . ARG A 1 84 ? 21.536 -0.962 -4.416 1.00 95.44 84 ARG A C 1
ATOM 618 O O . ARG A 1 84 ? 21.612 -0.317 -3.373 1.00 95.44 84 ARG A O 1
ATOM 625 N N . ILE A 1 85 ? 22.241 -2.065 -4.638 1.00 96.31 85 ILE A N 1
ATOM 626 C CA . ILE A 1 85 ? 23.389 -2.466 -3.827 1.00 96.31 85 ILE A CA 1
ATOM 627 C C . ILE A 1 85 ? 24.557 -1.538 -4.171 1.00 96.31 85 ILE A C 1
ATOM 629 O O . ILE A 1 85 ? 24.935 -1.415 -5.336 1.00 96.31 85 ILE A O 1
ATOM 633 N N . THR A 1 86 ? 25.114 -0.875 -3.160 1.00 93.31 86 THR A N 1
ATOM 634 C CA . THR A 1 86 ? 26.227 0.073 -3.322 1.00 93.31 86 THR A CA 1
ATOM 635 C C . THR A 1 86 ? 27.589 -0.577 -3.135 1.00 93.31 86 THR A C 1
ATOM 637 O O . THR A 1 86 ? 28.564 -0.105 -3.713 1.00 93.31 86 THR A O 1
ATOM 640 N N . ASP A 1 87 ? 27.645 -1.677 -2.383 1.00 89.44 87 ASP A N 1
ATOM 641 C CA . ASP A 1 87 ? 28.848 -2.475 -2.169 1.00 89.44 87 ASP A CA 1
ATOM 642 C C . ASP A 1 87 ? 28.523 -3.965 -2.329 1.00 89.44 87 ASP A C 1
ATOM 644 O O . ASP A 1 87 ? 27.588 -4.478 -1.711 1.00 89.44 87 ASP A O 1
ATOM 648 N N . LEU A 1 88 ? 29.282 -4.659 -3.182 1.00 89.75 88 LEU A N 1
ATOM 649 C CA . LEU A 1 88 ? 29.136 -6.097 -3.426 1.00 89.75 88 LEU A CA 1
ATOM 650 C C . LEU A 1 88 ? 29.831 -6.952 -2.355 1.00 89.75 88 LEU A C 1
ATOM 652 O O . LEU A 1 88 ? 29.678 -8.177 -2.360 1.00 89.75 88 LEU A O 1
ATOM 656 N N . ILE A 1 89 ? 30.567 -6.338 -1.432 1.00 88.12 89 ILE A N 1
ATOM 657 C CA . ILE A 1 89 ? 31.092 -6.999 -0.244 1.00 88.12 89 ILE A CA 1
ATOM 658 C C . ILE A 1 89 ? 29.972 -7.085 0.793 1.00 88.12 89 ILE A C 1
ATOM 660 O O . ILE A 1 89 ? 29.301 -6.103 1.112 1.00 88.12 89 ILE A O 1
ATOM 664 N N . ARG A 1 90 ? 29.748 -8.293 1.322 1.00 87.06 90 ARG A N 1
ATOM 665 C CA . ARG A 1 90 ? 28.789 -8.496 2.411 1.00 87.06 90 ARG A CA 1
ATOM 666 C C . ARG A 1 90 ? 29.472 -8.308 3.755 1.00 87.06 90 ARG A C 1
ATOM 668 O O . ARG A 1 90 ? 30.397 -9.045 4.081 1.00 87.06 90 ARG A O 1
ATOM 675 N N . GLU A 1 91 ? 28.922 -7.437 4.584 1.00 86.81 91 GLU A N 1
ATOM 676 C CA . GLU A 1 91 ? 29.303 -7.311 5.990 1.00 86.81 91 GLU A CA 1
ATOM 677 C C . GLU A 1 91 ? 28.219 -7.948 6.856 1.00 86.81 91 GLU A C 1
ATOM 679 O O . GLU A 1 91 ? 27.047 -7.612 6.721 1.00 86.81 91 GLU A O 1
ATOM 684 N N . ASN A 1 92 ? 28.560 -8.884 7.745 1.00 85.38 92 ASN A N 1
ATOM 685 C CA . ASN A 1 92 ? 27.564 -9.597 8.565 1.00 85.38 92 ASN A CA 1
ATOM 686 C C . ASN A 1 92 ? 26.416 -10.202 7.725 1.00 85.38 92 ASN A C 1
ATOM 688 O O . ASN A 1 92 ? 25.245 -10.132 8.096 1.00 85.38 92 ASN A O 1
ATOM 692 N N . ASN A 1 93 ? 26.765 -10.772 6.565 1.00 86.94 93 ASN A N 1
ATOM 693 C CA . ASN A 1 93 ? 25.841 -11.353 5.585 1.00 86.94 93 ASN A CA 1
ATOM 694 C C . ASN A 1 93 ? 24.822 -10.367 4.968 1.00 86.94 93 ASN A C 1
ATOM 696 O O . ASN A 1 93 ? 23.813 -10.802 4.415 1.00 86.94 93 ASN A O 1
ATOM 700 N N . ARG A 1 94 ? 25.077 -9.053 5.004 1.00 92.81 94 ARG A N 1
ATOM 701 C CA . ARG A 1 94 ? 24.234 -8.044 4.343 1.00 92.81 94 ARG A CA 1
ATOM 702 C C . ARG A 1 94 ? 25.027 -7.237 3.319 1.00 92.81 94 ARG A C 1
ATOM 704 O O . ARG A 1 94 ? 26.189 -6.913 3.544 1.00 92.81 94 ARG A O 1
ATOM 711 N N . TYR A 1 95 ? 24.390 -6.908 2.206 1.00 95.56 95 TYR A N 1
ATOM 712 C CA . TYR A 1 95 ? 24.870 -5.898 1.272 1.00 95.56 95 TYR A CA 1
ATOM 713 C C . TYR A 1 95 ? 24.492 -4.512 1.776 1.00 95.56 95 TYR A C 1
ATOM 715 O O . TYR A 1 95 ? 23.385 -4.328 2.291 1.00 95.56 95 TYR A O 1
ATOM 723 N N . LYS A 1 96 ? 25.376 -3.535 1.572 1.00 94.56 96 LYS A N 1
ATOM 724 C CA . LYS A 1 96 ? 25.024 -2.126 1.737 1.00 94.56 96 LYS A CA 1
ATOM 725 C C . LYS A 1 96 ? 24.148 -1.691 0.565 1.00 94.56 96 LYS A C 1
ATOM 727 O O . LYS A 1 96 ? 24.430 -2.030 -0.586 1.00 94.56 96 LYS A O 1
ATOM 732 N N . VAL A 1 97 ? 23.087 -0.952 0.858 1.00 93.56 97 VAL A N 1
ATOM 733 C CA . VAL A 1 97 ? 22.130 -0.469 -0.143 1.00 93.56 97 VAL A CA 1
ATOM 734 C C . VAL A 1 97 ? 21.914 1.028 -0.019 1.00 93.56 97 VAL A C 1
ATOM 736 O O . VAL A 1 97 ? 22.251 1.634 0.996 1.00 93.56 97 VAL A O 1
ATOM 739 N N . GLU A 1 98 ? 21.375 1.606 -1.081 1.00 91.50 98 GLU A N 1
ATOM 740 C CA . GLU A 1 98 ? 20.936 2.993 -1.154 1.00 91.50 98 GLU A CA 1
ATOM 741 C C . GLU A 1 98 ? 19.664 3.053 -1.998 1.00 91.50 98 GLU A C 1
ATOM 743 O O . GLU A 1 98 ? 19.488 2.267 -2.938 1.00 91.50 98 GLU A O 1
ATOM 748 N N . GLU A 1 99 ? 18.780 3.982 -1.647 1.00 88.75 99 GLU A N 1
ATOM 749 C CA . GLU A 1 99 ? 17.626 4.334 -2.458 1.00 88.75 99 GLU A CA 1
ATOM 750 C C . GLU A 1 99 ? 17.633 5.837 -2.734 1.00 88.75 99 GLU A C 1
ATOM 752 O O . GLU A 1 99 ? 17.530 6.646 -1.813 1.00 88.75 99 GLU A O 1
ATOM 757 N N . ASP A 1 100 ? 17.722 6.193 -4.011 1.00 85.38 100 ASP A N 1
ATOM 758 C CA . ASP A 1 100 ? 17.643 7.564 -4.492 1.00 85.38 100 ASP A CA 1
ATOM 759 C C . ASP A 1 100 ? 16.180 7.907 -4.787 1.00 85.38 100 ASP A C 1
ATOM 761 O O . ASP A 1 100 ? 15.567 7.339 -5.696 1.00 85.38 100 ASP A O 1
ATOM 765 N N . TYR A 1 101 ? 15.612 8.847 -4.030 1.00 78.19 101 TYR A N 1
ATOM 766 C CA . TYR A 1 101 ? 14.251 9.352 -4.214 1.00 78.19 101 TYR A CA 1
ATOM 767 C C . TYR A 1 101 ? 14.162 10.835 -3.834 1.00 78.19 101 TYR A C 1
ATOM 769 O O . TYR A 1 101 ? 14.921 11.345 -3.007 1.00 78.19 101 TYR A O 1
ATOM 777 N N . ALA A 1 102 ? 13.219 11.561 -4.437 1.00 69.75 102 ALA A N 1
ATOM 778 C CA . ALA A 1 102 ? 12.971 12.946 -4.056 1.00 69.75 102 ALA A CA 1
ATOM 779 C C . ALA A 1 102 ? 12.293 13.022 -2.675 1.00 69.75 102 ALA A C 1
ATOM 781 O O . ALA A 1 102 ? 11.381 12.255 -2.364 1.00 69.75 102 ALA A O 1
ATOM 782 N N . PHE A 1 103 ? 12.714 13.981 -1.844 1.00 62.78 103 PHE A N 1
ATOM 783 C CA . PHE A 1 103 ? 12.188 14.145 -0.487 1.00 62.78 103 PHE A CA 1
ATOM 784 C C . PHE A 1 103 ? 10.652 14.249 -0.465 1.00 62.78 103 PHE A C 1
ATOM 786 O O . PHE A 1 103 ? 10.055 15.049 -1.191 1.00 62.78 103 PHE A O 1
ATOM 793 N N . GLY A 1 104 ? 10.014 13.458 0.402 1.00 60.72 104 GLY A N 1
ATOM 794 C CA . GLY A 1 104 ? 8.556 13.414 0.544 1.00 60.72 104 GLY A CA 1
ATOM 795 C C . GLY A 1 104 ? 7.827 12.635 -0.557 1.00 60.72 104 GLY A C 1
ATOM 796 O O . GLY A 1 104 ? 6.600 12.725 -0.634 1.00 60.72 104 GLY A O 1
ATOM 797 N N . LYS A 1 105 ? 8.548 11.892 -1.408 1.00 69.25 105 LYS A N 1
ATOM 798 C CA . LYS A 1 105 ? 7.968 11.001 -2.423 1.00 69.25 105 LYS A CA 1
ATOM 799 C C . LYS A 1 105 ? 7.967 9.536 -1.970 1.00 69.25 105 LYS A C 1
ATOM 801 O O . LYS A 1 105 ? 8.743 9.176 -1.086 1.00 69.25 105 LYS A O 1
ATOM 806 N N . PRO A 1 106 ? 7.088 8.687 -2.535 1.00 66.19 106 PRO A N 1
ATOM 807 C CA . PRO A 1 106 ? 7.018 7.279 -2.157 1.00 66.19 106 PRO A CA 1
ATOM 808 C C . PRO A 1 106 ? 8.259 6.483 -2.570 1.00 66.19 106 PRO A C 1
ATOM 810 O O . PRO A 1 106 ? 8.778 6.647 -3.671 1.00 66.19 106 PRO A O 1
ATOM 813 N N . HIS A 1 107 ? 8.674 5.568 -1.697 1.00 74.88 107 HIS A N 1
ATOM 814 C CA . HIS A 1 107 ? 9.777 4.640 -1.938 1.00 74.88 107 HIS A CA 1
ATOM 815 C C . HIS A 1 107 ? 9.379 3.514 -2.896 1.00 74.88 107 HIS A C 1
ATOM 817 O O . HIS A 1 107 ? 8.226 3.054 -2.912 1.00 74.88 107 HIS A O 1
ATOM 823 N N . GLY A 1 108 ? 10.369 3.013 -3.630 1.00 72.38 108 GLY A N 1
ATOM 824 C CA . GLY A 1 108 ? 10.259 1.886 -4.542 1.00 72.38 108 GLY A CA 1
ATOM 825 C C . GLY A 1 108 ? 10.025 0.556 -3.840 1.00 72.38 108 GLY A C 1
ATOM 826 O O . GLY A 1 108 ? 9.396 -0.319 -4.427 1.00 72.38 108 GLY A O 1
ATOM 827 N N . PHE A 1 109 ? 10.414 0.403 -2.575 1.00 78.12 109 PHE A N 1
ATOM 828 C CA . PHE A 1 109 ? 9.991 -0.714 -1.726 1.00 78.12 109 PHE A CA 1
ATOM 829 C C . PHE A 1 109 ? 9.476 -0.177 -0.398 1.00 78.12 109 PHE A C 1
ATOM 831 O O . PHE A 1 109 ? 10.242 0.101 0.514 1.00 78.1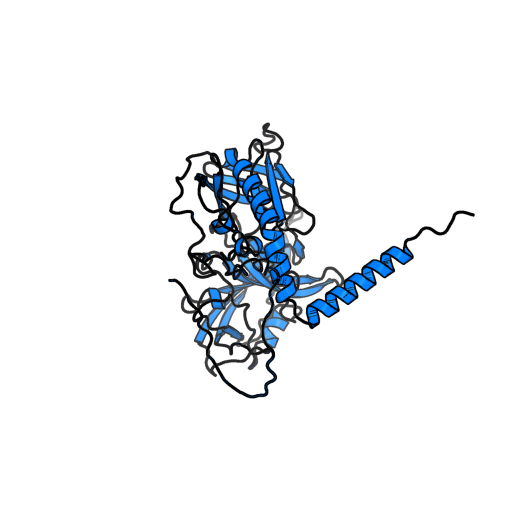2 109 PHE A O 1
ATOM 838 N N . SER A 1 110 ? 8.156 -0.033 -0.281 1.00 66.88 110 SER A N 1
ATOM 839 C CA . SER A 1 110 ? 7.524 0.346 0.983 1.00 66.88 110 SER A CA 1
ATOM 840 C C . SER A 1 110 ? 6.381 -0.586 1.346 1.00 66.88 110 SER A C 1
ATOM 842 O O . SER A 1 110 ? 5.974 -1.450 0.567 1.00 66.88 110 SER A O 1
ATOM 844 N N . TRP A 1 111 ? 5.843 -0.370 2.541 1.00 65.25 111 TRP A N 1
ATOM 845 C CA . TRP A 1 111 ? 4.643 -1.005 3.067 1.00 65.25 111 TRP A CA 1
ATOM 846 C C . TRP A 1 111 ? 3.523 -0.993 2.019 1.00 65.25 111 TRP A C 1
ATOM 848 O O . TRP A 1 111 ? 3.086 0.072 1.571 1.00 65.25 111 TRP A O 1
ATOM 858 N N . GLY A 1 112 ? 3.096 -2.180 1.580 1.00 51.03 112 GLY A N 1
ATOM 859 C CA . GLY A 1 112 ? 2.092 -2.352 0.529 1.00 51.03 112 GLY A CA 1
ATOM 860 C C . GLY A 1 112 ? 0.822 -1.522 0.765 1.00 51.03 112 GLY A C 1
ATOM 861 O O . GLY A 1 112 ? 0.553 -1.068 1.873 1.00 51.03 112 GLY A O 1
ATOM 862 N N . SER A 1 113 ? 0.022 -1.322 -0.288 1.00 47.00 113 SER A N 1
ATOM 863 C CA . SER A 1 113 ? -1.281 -0.614 -0.276 1.00 47.00 113 SER A CA 1
ATOM 864 C C . SER A 1 113 ? -1.292 0.918 -0.113 1.00 47.00 113 SER A C 1
ATOM 866 O O . SER A 1 113 ? -2.368 1.504 -0.079 1.00 47.00 113 SER A O 1
ATOM 868 N N . GLY A 1 114 ? -0.135 1.589 -0.094 1.00 58.47 114 GLY A N 1
ATOM 869 C CA . GLY A 1 114 ? -0.079 3.061 -0.040 1.00 58.47 114 GLY A CA 1
ATOM 870 C C . GLY A 1 114 ? -0.116 3.628 1.381 1.00 58.47 114 GLY A C 1
ATOM 871 O O . GLY A 1 114 ? -0.559 4.756 1.588 1.00 58.47 114 GLY A O 1
ATOM 872 N N . ALA A 1 115 ? 0.346 2.845 2.360 1.00 74.19 115 ALA A N 1
ATOM 873 C CA . ALA A 1 115 ? 0.535 3.321 3.720 1.00 74.19 115 ALA A CA 1
ATOM 874 C C . ALA A 1 115 ? 1.551 4.473 3.763 1.00 74.19 115 ALA A C 1
ATOM 876 O O . ALA A 1 115 ? 2.585 4.444 3.095 1.00 74.19 115 ALA A O 1
ATOM 877 N N . VAL A 1 116 ? 1.261 5.467 4.597 1.00 75.69 116 VAL A N 1
ATOM 878 C CA . VAL A 1 116 ? 2.105 6.650 4.806 1.00 75.69 116 VAL A CA 1
ATOM 879 C C . VAL A 1 116 ? 3.162 6.446 5.897 1.00 75.69 116 VAL A C 1
ATOM 881 O O . VAL A 1 116 ? 3.998 7.316 6.127 1.00 75.69 116 VAL A O 1
ATOM 884 N N . GLY A 1 117 ? 3.106 5.313 6.597 1.00 81.56 117 GLY A N 1
ATOM 885 C CA . GLY A 1 117 ? 4.038 4.932 7.651 1.00 81.56 117 GLY A CA 1
ATOM 886 C C . GLY A 1 117 ? 3.542 3.727 8.444 1.00 81.56 117 GLY A C 1
ATOM 887 O O . GLY A 1 117 ? 2.430 3.235 8.227 1.00 81.56 117 GLY A O 1
ATOM 888 N N . ILE A 1 118 ? 4.358 3.291 9.395 1.00 86.75 118 ILE A N 1
ATOM 889 C CA . ILE A 1 118 ? 4.012 2.271 10.392 1.00 86.75 118 ILE A CA 1
ATOM 890 C C . ILE A 1 118 ? 3.754 2.909 11.747 1.00 86.75 118 ILE A C 1
ATOM 892 O O . ILE A 1 118 ? 4.200 4.020 12.032 1.00 86.75 118 ILE A O 1
ATOM 896 N N . MET A 1 119 ? 3.028 2.200 12.597 1.00 89.19 119 MET A N 1
ATOM 897 C CA . MET A 1 119 ? 2.758 2.628 13.961 1.00 89.19 119 MET A CA 1
ATOM 898 C C . MET A 1 119 ? 3.731 1.960 14.934 1.00 89.19 119 MET A C 1
ATOM 900 O O . MET A 1 119 ? 3.866 0.736 14.955 1.00 89.19 119 MET A O 1
ATOM 904 N N . ARG A 1 120 ? 4.390 2.769 15.764 1.00 89.12 120 ARG A N 1
ATOM 905 C CA . ARG A 1 120 ? 5.283 2.338 16.847 1.00 89.12 120 ARG A CA 1
ATOM 906 C C . ARG A 1 120 ? 4.998 3.148 18.094 1.00 89.12 120 ARG A C 1
ATOM 908 O O . ARG A 1 120 ? 5.046 4.372 18.032 1.00 89.12 120 ARG A O 1
ATOM 915 N N . ASP A 1 121 ? 4.682 2.492 19.206 1.00 90.94 121 ASP A N 1
ATOM 916 C CA . ASP A 1 121 ? 4.403 3.156 20.490 1.00 90.94 121 ASP A CA 1
ATOM 917 C C . ASP A 1 121 ? 3.399 4.325 20.372 1.00 90.94 121 ASP A C 1
ATOM 919 O O . ASP A 1 121 ? 3.568 5.401 20.955 1.00 90.94 121 ASP A O 1
ATOM 923 N N . GLY A 1 122 ? 2.364 4.147 19.544 1.00 91.50 122 GLY A N 1
ATOM 924 C CA . GLY A 1 122 ? 1.368 5.177 19.258 1.00 91.50 122 GLY A CA 1
ATOM 925 C C . GLY A 1 122 ? 1.863 6.318 18.369 1.00 91.50 122 GLY A C 1
ATOM 926 O O . GLY A 1 122 ? 1.194 7.335 18.271 1.00 91.50 122 GLY A O 1
ATOM 927 N N . ARG A 1 123 ? 3.010 6.217 17.704 1.00 89.25 123 ARG A N 1
ATOM 928 C CA . ARG A 1 123 ? 3.518 7.239 16.779 1.00 89.25 123 ARG A CA 1
ATOM 929 C C . ARG A 1 123 ? 3.596 6.691 15.367 1.00 89.25 123 ARG A C 1
ATOM 931 O O . ARG A 1 123 ? 3.995 5.548 15.167 1.00 89.25 123 ARG A O 1
ATOM 938 N N . ARG A 1 124 ? 3.264 7.532 14.388 1.00 85.69 124 ARG A N 1
ATOM 939 C CA . ARG A 1 124 ? 3.578 7.253 12.986 1.00 85.69 124 ARG A CA 1
ATOM 940 C C . ARG A 1 124 ? 5.071 7.434 12.766 1.00 85.69 124 ARG A C 1
ATOM 942 O O . ARG A 1 124 ? 5.597 8.525 12.988 1.00 85.69 124 ARG A O 1
ATOM 949 N N . VAL A 1 125 ? 5.719 6.375 12.313 1.00 80.69 125 VAL A N 1
ATOM 950 C CA . VAL A 1 125 ? 7.098 6.390 11.838 1.00 80.69 125 VAL A CA 1
ATOM 951 C C . VAL A 1 125 ? 7.035 6.377 10.308 1.00 80.69 125 VAL A C 1
ATOM 953 O O . VAL A 1 125 ? 6.379 5.492 9.742 1.00 80.69 125 VAL A O 1
ATOM 956 N N . PRO A 1 126 ? 7.598 7.395 9.629 1.00 71.81 126 PRO A N 1
ATOM 957 C CA . PRO A 1 126 ? 7.630 7.432 8.171 1.00 71.81 126 PRO A CA 1
ATOM 958 C C . PRO A 1 126 ? 8.474 6.271 7.623 1.00 71.81 126 PRO A C 1
ATOM 960 O O . PRO A 1 126 ? 9.216 5.656 8.385 1.00 71.81 126 PRO A O 1
ATOM 963 N N . PRO A 1 127 ? 8.364 5.950 6.322 1.00 62.62 127 PRO A N 1
ATOM 964 C CA . PRO A 1 127 ? 9.322 5.062 5.664 1.00 62.62 127 PRO A CA 1
ATOM 965 C C . PRO A 1 127 ? 10.741 5.556 5.925 1.00 62.62 127 PRO A C 1
ATOM 967 O O . PRO A 1 127 ? 11.068 6.709 5.653 1.00 62.62 127 PRO A O 1
ATOM 970 N N . GLU A 1 128 ? 11.523 4.700 6.572 1.00 69.88 128 GLU A N 1
ATOM 971 C CA . GLU A 1 128 ? 12.910 4.981 6.909 1.00 69.88 128 GLU A CA 1
ATOM 972 C C . GLU A 1 128 ? 13.808 4.575 5.722 1.00 69.88 128 GLU A C 1
ATOM 974 O O . GLU A 1 128 ? 13.323 4.038 4.720 1.00 69.88 128 GLU A O 1
ATOM 979 N N . ASN A 1 129 ? 15.099 4.891 5.769 1.00 78.06 129 ASN A N 1
ATOM 980 C CA . ASN A 1 129 ? 16.013 4.599 4.671 1.00 78.06 129 ASN A CA 1
ATOM 981 C C . ASN A 1 129 ? 16.420 3.117 4.701 1.00 78.06 129 ASN A C 1
ATOM 983 O O . ASN A 1 129 ? 16.748 2.574 5.761 1.00 78.06 129 ASN A O 1
ATOM 987 N N . PRO A 1 130 ? 16.458 2.431 3.549 1.00 86.62 130 PRO A N 1
ATOM 988 C CA . PRO A 1 130 ? 17.003 1.085 3.506 1.00 86.62 130 PRO A CA 1
ATOM 989 C C . PRO A 1 130 ? 18.499 1.124 3.841 1.00 86.62 130 PRO A C 1
ATOM 991 O O . PRO A 1 130 ? 19.256 1.918 3.288 1.00 86.62 130 PRO A O 1
ATOM 994 N N . THR A 1 131 ? 18.934 0.255 4.750 1.00 89.12 131 THR A N 1
ATOM 995 C CA . THR A 1 131 ? 20.329 0.190 5.221 1.00 89.12 131 THR A CA 1
ATOM 996 C C . THR A 1 131 ? 21.036 -1.100 4.854 1.00 89.12 131 THR A C 1
ATOM 998 O O . THR A 1 131 ? 22.265 -1.120 4.756 1.00 89.12 131 THR A O 1
ATOM 1001 N N . GLY A 1 132 ? 20.283 -2.177 4.638 1.00 92.31 132 GLY A N 1
ATOM 1002 C CA . GLY A 1 132 ? 20.844 -3.474 4.299 1.00 92.31 132 GLY A CA 1
ATOM 1003 C C . GLY A 1 132 ? 19.933 -4.292 3.400 1.00 92.31 132 GLY A C 1
ATOM 1004 O O . GLY A 1 132 ? 18.711 -4.167 3.442 1.00 92.31 132 GLY A O 1
ATOM 1005 N N . LEU A 1 133 ? 20.542 -5.166 2.603 1.00 95.19 133 LEU A N 1
ATOM 1006 C CA . LEU A 1 133 ? 19.836 -6.206 1.863 1.00 95.19 133 LEU A CA 1
ATOM 1007 C C . LEU A 1 133 ? 20.520 -7.551 2.068 1.00 95.19 133 LEU A C 1
ATOM 1009 O O . LEU A 1 133 ? 21.723 -7.692 1.847 1.00 95.19 133 LEU A O 1
ATOM 1013 N N . ARG A 1 134 ? 19.746 -8.564 2.450 1.00 95.50 134 ARG A N 1
ATOM 1014 C CA . ARG A 1 134 ? 20.240 -9.918 2.703 1.00 95.50 134 ARG A CA 1
ATOM 1015 C C . ARG A 1 134 ? 19.501 -10.942 1.845 1.00 95.50 134 ARG A C 1
ATOM 1017 O O . ARG A 1 134 ? 18.282 -11.035 1.945 1.00 95.50 134 ARG A O 1
ATOM 1024 N N . PRO A 1 135 ? 20.194 -11.724 1.005 1.00 94.81 135 PRO A N 1
ATOM 1025 C CA . PRO A 1 135 ? 19.553 -12.808 0.266 1.00 94.81 135 PRO A CA 1
ATOM 1026 C C . PRO A 1 135 ? 19.165 -13.968 1.188 1.00 94.81 135 PRO A C 1
ATOM 1028 O O . PRO A 1 135 ? 19.978 -14.412 1.999 1.00 94.81 135 PRO A O 1
ATOM 1031 N N . GLU A 1 136 ? 17.952 -14.486 1.017 1.00 93.38 136 GLU A N 1
ATOM 1032 C CA . GLU A 1 136 ? 17.411 -15.658 1.711 1.00 93.38 136 GLU A CA 1
ATOM 1033 C C . GLU A 1 136 ? 16.726 -16.577 0.684 1.00 93.38 136 GLU A C 1
ATOM 1035 O O . GLU A 1 136 ? 15.535 -16.461 0.417 1.00 93.38 136 GLU A O 1
ATOM 1040 N N . GLY A 1 137 ? 17.477 -17.498 0.071 1.00 88.88 137 GLY A N 1
ATOM 1041 C CA . GLY A 1 137 ? 16.915 -18.459 -0.887 1.00 88.88 137 GLY A CA 1
ATOM 1042 C C . GLY A 1 137 ? 16.276 -17.793 -2.114 1.00 88.88 137 GLY A C 1
ATOM 1043 O O . GLY A 1 137 ? 16.980 -17.254 -2.965 1.00 88.88 137 GLY A O 1
ATOM 1044 N N . ASP A 1 138 ? 14.947 -17.856 -2.209 1.00 91.00 138 ASP A N 1
ATOM 1045 C CA . ASP A 1 138 ? 14.127 -17.349 -3.321 1.00 91.00 138 ASP A CA 1
ATOM 1046 C C . ASP A 1 138 ? 13.722 -15.868 -3.186 1.00 91.00 138 ASP A C 1
ATOM 1048 O O . ASP A 1 138 ? 12.959 -15.341 -4.005 1.00 91.00 138 ASP A O 1
ATOM 1052 N N . HIS A 1 139 ? 14.202 -15.188 -2.146 1.00 96.31 139 HIS A N 1
ATOM 1053 C CA . HIS A 1 139 ? 13.855 -13.806 -1.853 1.00 96.31 139 HIS A CA 1
ATOM 1054 C C . HIS A 1 139 ? 15.014 -13.043 -1.212 1.00 96.31 139 HIS A C 1
ATOM 1056 O O . HIS A 1 139 ? 16.097 -13.573 -0.957 1.00 96.31 139 HIS A O 1
ATOM 1062 N N . VAL A 1 140 ? 14.793 -11.753 -0.984 1.00 96.44 140 VAL A N 1
ATOM 1063 C CA . VAL A 1 140 ? 15.700 -10.886 -0.232 1.00 96.44 140 VAL A CA 1
ATOM 1064 C C . VAL A 1 140 ? 14.964 -10.277 0.954 1.00 96.44 140 VAL A C 1
ATOM 1066 O O . VAL A 1 140 ? 13.750 -10.075 0.909 1.00 96.44 140 VAL A O 1
ATOM 1069 N N . VAL A 1 141 ? 15.707 -9.965 2.009 1.00 95.25 141 VAL A N 1
ATOM 1070 C CA . VAL A 1 141 ? 15.253 -9.174 3.151 1.00 95.25 141 VAL A CA 1
ATOM 1071 C C . VAL A 1 141 ? 15.861 -7.788 3.023 1.00 95.25 141 VAL A C 1
ATOM 1073 O O . VAL A 1 141 ? 17.083 -7.662 2.985 1.00 95.25 141 VAL A O 1
ATOM 1076 N N . ILE A 1 142 ? 15.018 -6.764 2.944 1.00 92.69 142 ILE A N 1
ATOM 1077 C CA . ILE A 1 142 ? 15.419 -5.360 3.008 1.00 92.69 142 ILE A CA 1
ATOM 1078 C C . ILE A 1 142 ? 15.267 -4.908 4.460 1.00 92.69 142 ILE A C 1
ATOM 1080 O O . ILE A 1 142 ? 14.176 -4.990 5.030 1.00 92.69 142 ILE A O 1
ATOM 1084 N N . GLU A 1 143 ? 16.372 -4.462 5.047 1.00 90.06 143 GLU A N 1
ATOM 1085 C CA . GLU A 1 143 ? 16.443 -3.895 6.391 1.00 90.06 143 GLU A CA 1
ATOM 1086 C C . GLU A 1 143 ? 16.380 -2.372 6.293 1.00 90.06 143 GLU A C 1
ATOM 1088 O O . GLU A 1 143 ? 17.178 -1.754 5.584 1.00 90.06 143 GLU A O 1
ATOM 1093 N N . PHE A 1 144 ? 15.455 -1.769 7.027 1.00 85.81 144 PHE A N 1
ATOM 1094 C CA . PHE A 1 144 ? 15.351 -0.317 7.173 1.00 85.81 144 PHE A CA 1
ATOM 1095 C C . PHE A 1 144 ? 16.060 0.128 8.462 1.00 85.81 144 PHE A C 1
ATOM 1097 O O . PHE A 1 144 ? 16.279 -0.702 9.354 1.00 85.81 144 PHE A O 1
ATOM 1104 N N . ASP A 1 145 ? 16.502 1.391 8.539 1.00 77.62 145 ASP A N 1
ATOM 1105 C CA . ASP A 1 145 ? 17.022 1.971 9.788 1.00 77.62 145 ASP A CA 1
ATOM 1106 C C . ASP A 1 145 ? 15.915 2.086 10.855 1.00 77.62 145 ASP A C 1
ATOM 1108 O O . ASP A 1 145 ? 14.976 1.302 10.855 1.00 77.62 145 ASP A O 1
ATOM 1112 N N . GLY A 1 146 ? 16.085 2.945 11.861 1.00 68.75 146 GLY A N 1
ATOM 1113 C CA . GLY A 1 146 ? 15.091 3.131 12.917 1.00 68.75 146 GLY A CA 1
ATOM 1114 C C . GLY A 1 146 ? 15.349 2.420 14.237 1.00 68.75 146 GLY A C 1
ATOM 1115 O O . GLY A 1 146 ? 16.229 1.571 14.402 1.00 68.75 146 GLY A O 1
ATOM 1116 N N . ARG A 1 147 ? 14.565 2.829 15.241 1.00 62.06 147 ARG A N 1
ATOM 1117 C CA . ARG A 1 147 ? 14.685 2.337 16.625 1.00 62.06 147 ARG A CA 1
ATOM 1118 C C . ARG A 1 147 ? 14.221 0.884 16.764 1.00 62.06 147 ARG A C 1
ATOM 1120 O O . ARG A 1 147 ? 14.742 0.165 17.613 1.00 62.06 147 ARG A O 1
ATOM 1127 N N . GLU A 1 148 ? 13.269 0.468 15.933 1.00 66.88 148 GLU A N 1
ATOM 1128 C CA . GLU A 1 148 ? 12.850 -0.921 15.761 1.00 66.88 148 GLU A CA 1
ATOM 1129 C C . GLU A 1 148 ? 12.976 -1.282 14.286 1.00 66.88 148 GLU A C 1
ATOM 1131 O O . GLU A 1 148 ? 12.232 -0.758 13.461 1.00 66.88 148 GLU A O 1
ATOM 1136 N N . LYS A 1 149 ? 13.910 -2.182 13.966 1.00 70.56 149 LYS A N 1
ATOM 1137 C CA . LYS A 1 149 ? 14.191 -2.576 12.586 1.00 70.56 149 LYS A CA 1
ATOM 1138 C C . LYS A 1 149 ? 12.948 -3.175 11.933 1.00 70.56 149 LYS A C 1
ATOM 1140 O O . LYS A 1 149 ? 12.420 -4.182 12.411 1.00 70.56 149 LYS A O 1
ATOM 1145 N N . LEU A 1 150 ? 12.518 -2.597 10.818 1.00 80.00 150 LEU A N 1
ATOM 1146 C CA . LEU A 1 150 ? 11.610 -3.272 9.902 1.00 80.00 150 LEU A CA 1
ATOM 1147 C C . LEU A 1 150 ? 12.419 -4.160 8.953 1.00 80.00 150 LEU A C 1
ATOM 1149 O O . LEU A 1 150 ? 13.360 -3.703 8.306 1.00 80.00 150 LEU A O 1
ATOM 1153 N N . GLU A 1 151 ? 11.976 -5.405 8.811 1.00 89.25 151 GLU A N 1
ATOM 1154 C CA . GLU A 1 151 ? 12.417 -6.302 7.748 1.00 89.25 151 GLU A CA 1
ATOM 1155 C C . GLU A 1 151 ? 11.293 -6.531 6.738 1.00 89.25 151 GLU A C 1
ATOM 1157 O O . GLU A 1 151 ? 10.280 -7.168 7.052 1.00 89.25 151 GLU A O 1
ATOM 1162 N N . LEU A 1 152 ? 11.493 -6.067 5.506 1.00 91.19 152 LEU A N 1
ATOM 1163 C CA . LEU A 1 152 ? 10.596 -6.348 4.391 1.00 91.19 152 LEU A CA 1
ATOM 1164 C C . LEU A 1 152 ? 11.174 -7.475 3.542 1.00 91.19 152 LEU A C 1
ATOM 1166 O O . LEU A 1 152 ? 12.271 -7.359 3.001 1.00 91.19 152 LEU A O 1
ATOM 1170 N N . ARG A 1 153 ? 10.423 -8.561 3.387 1.00 95.12 153 ARG A N 1
ATOM 1171 C CA . ARG A 1 153 ? 10.794 -9.651 2.485 1.00 95.12 153 ARG A CA 1
ATOM 1172 C C . ARG A 1 153 ? 10.228 -9.392 1.106 1.00 95.12 153 ARG A C 1
ATOM 1174 O O . ARG A 1 153 ? 9.054 -9.048 0.976 1.00 95.12 153 ARG A O 1
ATOM 1181 N N . VAL A 1 154 ? 11.071 -9.555 0.095 1.00 95.06 154 VAL A N 1
ATOM 1182 C CA . VAL A 1 154 ? 10.759 -9.237 -1.296 1.00 95.06 154 VAL A CA 1
ATOM 1183 C C . VAL A 1 154 ? 11.197 -10.386 -2.187 1.00 95.06 154 VAL A C 1
ATOM 1185 O O . VAL A 1 154 ? 12.372 -10.743 -2.219 1.00 95.06 154 VAL A O 1
ATOM 1188 N N . THR A 1 155 ? 10.262 -10.925 -2.963 1.00 95.69 155 THR A N 1
ATOM 1189 C CA . THR A 1 155 ? 10.591 -11.738 -4.138 1.00 95.69 155 THR A CA 1
ATOM 1190 C C . THR A 1 155 ? 10.190 -10.992 -5.404 1.00 95.69 155 THR A C 1
ATOM 1192 O O . THR A 1 155 ? 9.236 -10.204 -5.401 1.00 95.69 155 THR A O 1
ATOM 1195 N N . LEU A 1 156 ? 10.943 -11.220 -6.475 1.00 94.81 156 LEU A N 1
ATOM 1196 C CA . LEU A 1 156 ? 10.766 -10.563 -7.762 1.00 94.81 156 LEU A CA 1
ATOM 1197 C C . LEU A 1 156 ? 10.594 -11.611 -8.851 1.00 94.81 156 LEU A C 1
ATOM 1199 O O . LEU A 1 156 ? 11.355 -12.573 -8.941 1.00 94.81 156 LEU A O 1
ATOM 1203 N N . GLU A 1 157 ? 9.625 -11.379 -9.723 1.00 94.56 157 GLU A N 1
ATOM 1204 C CA . GLU A 1 157 ? 9.512 -12.097 -10.984 1.00 94.56 157 GLU A CA 1
ATOM 1205 C C . GLU A 1 157 ? 9.916 -11.164 -12.116 1.00 94.56 157 GLU A C 1
ATOM 1207 O O . GLU A 1 157 ? 9.280 -10.130 -12.319 1.00 94.56 157 GLU A O 1
ATOM 1212 N N . ALA A 1 158 ? 10.979 -11.529 -12.828 1.00 95.31 158 ALA A N 1
ATOM 1213 C CA . ALA A 1 158 ? 11.489 -10.778 -13.962 1.00 95.31 158 ALA A CA 1
ATOM 1214 C C . ALA A 1 158 ? 10.796 -11.211 -15.257 1.00 95.31 158 ALA A C 1
ATOM 1216 O O . ALA A 1 158 ? 10.638 -12.406 -15.520 1.00 95.31 158 ALA A O 1
ATOM 1217 N N . TYR A 1 159 ? 10.424 -10.237 -16.079 1.00 96.19 159 TYR A N 1
ATOM 1218 C CA . TYR A 1 159 ? 9.774 -10.441 -17.366 1.00 96.19 159 TYR A CA 1
ATOM 1219 C C . TYR A 1 159 ? 10.474 -9.615 -18.441 1.00 96.19 159 TYR A C 1
ATOM 1221 O O . TYR A 1 159 ? 10.716 -8.424 -18.240 1.00 96.19 159 TYR A O 1
ATOM 1229 N N . ASP A 1 160 ? 10.765 -10.235 -19.584 1.00 96.31 160 ASP A N 1
ATOM 1230 C CA . ASP A 1 160 ? 11.193 -9.515 -20.783 1.00 96.31 160 ASP A CA 1
ATOM 1231 C C . ASP A 1 160 ? 9.991 -8.777 -21.372 1.00 96.31 160 ASP A C 1
ATOM 1233 O O . ASP A 1 160 ? 9.029 -9.392 -21.847 1.00 96.31 160 ASP A O 1
ATOM 1237 N N . VAL A 1 161 ? 10.039 -7.450 -21.304 1.00 96.31 161 VAL A N 1
ATOM 1238 C CA . VAL A 1 161 ? 8.964 -6.568 -21.770 1.00 96.31 161 VAL A CA 1
ATOM 1239 C C . VAL A 1 161 ? 9.314 -5.856 -23.069 1.00 96.31 161 VAL A C 1
ATOM 1241 O O . VAL A 1 161 ? 8.585 -4.961 -23.486 1.00 96.31 161 VAL A O 1
ATOM 1244 N N . SER A 1 162 ? 10.401 -6.255 -23.730 1.00 96.56 162 SER A N 1
ATOM 1245 C CA . SER A 1 162 ? 10.819 -5.698 -25.016 1.00 96.56 162 SER A CA 1
ATOM 1246 C C . SER A 1 162 ? 9.667 -5.717 -26.032 1.00 96.56 162 SER A C 1
ATOM 1248 O O . SER A 1 162 ? 8.976 -6.721 -26.198 1.00 96.56 162 SER A O 1
ATOM 1250 N N . GLY A 1 163 ? 9.433 -4.587 -26.700 1.00 94.12 163 GLY A N 1
ATOM 1251 C CA . GLY A 1 163 ? 8.353 -4.405 -27.674 1.00 94.12 163 GLY A CA 1
ATOM 1252 C C . GLY A 1 163 ? 6.957 -4.179 -27.080 1.00 94.12 163 GLY A C 1
ATOM 1253 O O . GLY A 1 163 ? 6.031 -3.867 -27.831 1.00 94.12 163 GLY A O 1
ATOM 1254 N N . GLN A 1 164 ? 6.772 -4.286 -25.762 1.00 93.00 164 GLN A N 1
ATOM 1255 C CA . GLN A 1 164 ? 5.481 -4.020 -25.117 1.00 93.00 164 GLN A CA 1
ATOM 1256 C C . GLN A 1 164 ? 5.275 -2.526 -24.864 1.00 93.00 164 GLN A C 1
ATOM 1258 O O . GLN A 1 164 ? 6.236 -1.761 -24.770 1.00 93.00 164 GLN A O 1
ATOM 1263 N N . GLU A 1 165 ? 4.015 -2.104 -24.776 1.00 92.69 165 GLU A N 1
ATOM 1264 C CA . GLU A 1 165 ? 3.657 -0.700 -24.568 1.00 92.69 165 GLU A CA 1
ATOM 1265 C C . GLU A 1 165 ? 3.983 -0.265 -23.141 1.00 92.69 165 GLU A C 1
ATOM 1267 O O . GLU A 1 165 ? 3.561 -0.892 -22.170 1.00 92.69 165 GLU A O 1
ATOM 1272 N N . ILE A 1 166 ? 4.714 0.841 -23.005 1.00 94.50 166 ILE A N 1
ATOM 1273 C CA . ILE A 1 166 ? 5.208 1.320 -21.708 1.00 94.50 166 ILE A CA 1
ATOM 1274 C C . ILE A 1 166 ? 4.051 1.665 -20.764 1.00 94.50 166 ILE A C 1
ATOM 1276 O O . ILE A 1 166 ? 4.097 1.356 -19.570 1.00 94.50 166 ILE A O 1
ATOM 1280 N N . ARG A 1 167 ? 2.983 2.262 -21.305 1.00 91.06 167 ARG A N 1
ATOM 1281 C CA . ARG A 1 167 ? 1.810 2.710 -20.541 1.00 91.06 167 ARG A CA 1
ATOM 1282 C C . ARG A 1 167 ? 1.158 1.601 -19.710 1.00 91.06 167 ARG A C 1
ATOM 1284 O O . ARG A 1 167 ? 0.690 1.876 -18.609 1.00 91.06 167 ARG A O 1
ATOM 1291 N N . ASP A 1 168 ? 1.180 0.353 -20.178 1.00 89.12 168 ASP A N 1
ATOM 1292 C CA . ASP A 1 168 ? 0.514 -0.776 -19.509 1.00 89.12 168 ASP A CA 1
ATOM 1293 C C . ASP A 1 168 ? 1.195 -1.200 -18.198 1.00 89.12 168 ASP A C 1
ATOM 1295 O O . ASP A 1 168 ? 0.579 -1.854 -17.343 1.00 89.12 168 ASP A O 1
ATOM 1299 N N . PHE A 1 169 ? 2.453 -0.788 -18.024 1.00 92.00 169 PHE A N 1
ATOM 1300 C CA . PHE A 1 169 ? 3.295 -1.092 -16.870 1.00 92.00 169 PHE A CA 1
ATOM 1301 C C . PHE A 1 169 ? 3.370 0.064 -15.866 1.00 92.00 169 PHE A C 1
ATOM 1303 O O . PHE A 1 169 ? 3.857 -0.115 -14.749 1.00 92.00 169 PHE A O 1
ATOM 1310 N N . LEU A 1 170 ? 2.844 1.240 -16.210 1.00 91.25 170 LEU A N 1
ATOM 1311 C CA . LEU A 1 170 ? 2.757 2.371 -15.293 1.00 91.25 170 LEU A CA 1
ATOM 1312 C C . LEU A 1 170 ? 1.434 2.347 -14.539 1.00 91.25 170 LEU A C 1
ATOM 1314 O O . LEU A 1 170 ? 0.432 2.956 -14.920 1.00 91.25 170 LEU A O 1
ATOM 1318 N N . ARG A 1 171 ? 1.454 1.609 -13.431 1.00 87.69 171 ARG A N 1
ATOM 1319 C CA . ARG A 1 171 ? 0.303 1.391 -12.559 1.00 87.69 171 ARG A CA 1
ATOM 1320 C C . ARG A 1 171 ? 0.540 1.986 -11.176 1.00 87.69 171 ARG A C 1
ATOM 1322 O O . ARG A 1 171 ? 1.664 2.102 -10.698 1.00 87.69 171 ARG A O 1
ATOM 1329 N N . THR A 1 172 ? -0.553 2.341 -10.520 1.00 85.12 172 THR A N 1
ATOM 1330 C CA . THR A 1 172 ? -0.623 2.661 -9.094 1.00 85.12 172 THR A CA 1
ATOM 1331 C C . THR A 1 172 ? -0.755 1.372 -8.279 1.00 85.12 172 THR A C 1
ATOM 1333 O O . THR A 1 172 ? -1.129 0.320 -8.806 1.00 85.12 172 THR A O 1
ATOM 1336 N N . ARG A 1 173 ? -0.531 1.444 -6.962 1.00 80.25 173 ARG A N 1
ATOM 1337 C CA . ARG A 1 173 ? -0.737 0.296 -6.051 1.00 80.25 173 ARG A CA 1
ATOM 1338 C C . ARG A 1 173 ? -2.168 -0.235 -6.055 1.00 80.25 173 ARG A C 1
ATOM 1340 O O . ARG A 1 173 ? -2.375 -1.421 -5.842 1.00 80.25 173 ARG A O 1
ATOM 1347 N N . GLY A 1 174 ? -3.141 0.634 -6.338 1.00 78.62 174 GLY A N 1
ATOM 1348 C CA . GLY A 1 174 ? -4.553 0.281 -6.506 1.00 78.62 174 GLY A CA 1
ATOM 1349 C C . GLY A 1 174 ? -4.880 -0.378 -7.850 1.00 78.62 174 GLY A C 1
ATOM 1350 O O . GLY A 1 174 ? -6.057 -0.513 -8.178 1.00 78.62 174 GLY A O 1
ATOM 1351 N N . ASN A 1 175 ? -3.862 -0.754 -8.632 1.00 84.75 175 ASN A N 1
ATOM 1352 C CA . ASN A 1 175 ? -3.990 -1.358 -9.955 1.00 84.75 175 ASN A CA 1
ATOM 1353 C C . ASN A 1 175 ? -4.761 -0.479 -10.961 1.00 84.75 175 ASN A C 1
ATOM 1355 O O . ASN A 1 175 ? -5.543 -0.966 -11.776 1.00 84.75 175 ASN A O 1
ATOM 1359 N N . MET A 1 176 ? -4.555 0.835 -10.881 1.00 85.75 176 MET A N 1
ATOM 1360 C CA . MET A 1 176 ? -5.052 1.822 -11.850 1.00 85.75 176 MET A CA 1
ATOM 1361 C C . MET A 1 176 ? -3.881 2.390 -12.653 1.00 85.75 176 MET A C 1
ATOM 1363 O O . MET A 1 176 ? -2.798 2.488 -12.076 1.00 85.75 176 MET A O 1
ATOM 1367 N N . PRO A 1 177 ? -4.054 2.804 -13.919 1.00 87.94 177 PRO A N 1
ATOM 1368 C CA . PRO A 1 177 ? -3.005 3.512 -14.651 1.00 87.94 177 PRO A CA 1
ATOM 1369 C C . PRO A 1 177 ? -2.596 4.786 -13.902 1.00 87.94 177 PRO A C 1
ATOM 1371 O O . PRO A 1 177 ? -3.434 5.443 -13.274 1.00 87.94 177 PRO A O 1
ATOM 1374 N N . THR A 1 178 ? -1.312 5.137 -13.947 1.00 88.50 178 THR A N 1
ATOM 1375 C CA . THR A 1 178 ? -0.862 6.449 -13.461 1.00 88.50 178 THR A CA 1
ATOM 1376 C C . THR A 1 178 ? -1.378 7.561 -14.374 1.00 88.50 178 THR A C 1
ATOM 1378 O O . THR A 1 178 ? -1.847 7.305 -15.486 1.00 88.50 178 THR A O 1
ATOM 1381 N N . LYS A 1 179 ? -1.301 8.825 -13.937 1.00 84.94 179 LYS A N 1
ATOM 1382 C CA . LYS A 1 179 ? -1.736 9.938 -14.790 1.00 84.94 179 LYS A CA 1
ATOM 1383 C C . LYS A 1 179 ? -0.863 10.036 -16.032 1.00 84.94 179 LYS A C 1
ATOM 1385 O O . LYS A 1 179 ? -1.405 10.232 -17.109 1.00 84.94 179 LYS A O 1
ATOM 1390 N N . ALA A 1 180 ? 0.451 9.869 -15.899 1.00 88.00 180 ALA A N 1
ATOM 1391 C CA . ALA A 1 180 ? 1.379 9.830 -17.020 1.00 88.00 180 ALA A CA 1
ATOM 1392 C C . ALA A 1 180 ? 0.958 8.767 -18.047 1.00 88.00 180 ALA A C 1
ATOM 1394 O O . ALA A 1 180 ? 0.833 9.087 -19.225 1.00 88.00 180 ALA A O 1
ATOM 1395 N N . ALA A 1 181 ? 0.620 7.553 -17.595 1.00 90.38 181 ALA A N 1
ATOM 1396 C CA . ALA A 1 181 ? 0.173 6.467 -18.467 1.00 90.38 181 ALA A CA 1
ATOM 1397 C C . ALA A 1 181 ? -1.062 6.831 -19.310 1.00 90.38 181 ALA A C 1
ATOM 1399 O O . ALA A 1 181 ? -1.127 6.472 -20.483 1.00 90.38 181 ALA A O 1
ATOM 1400 N N . LEU A 1 182 ? -2.025 7.575 -18.746 1.00 87.56 182 LEU A N 1
ATOM 1401 C CA . LEU A 1 182 ? -3.243 7.998 -19.457 1.00 87.56 182 LEU A CA 1
ATOM 1402 C C . LEU A 1 182 ? -2.957 8.878 -20.686 1.00 87.56 182 LEU A C 1
ATOM 1404 O O . LEU A 1 182 ? -3.784 8.922 -21.596 1.00 87.56 182 LEU A O 1
ATOM 1408 N N . PHE A 1 183 ? -1.820 9.581 -20.695 1.00 88.19 183 PHE A N 1
ATOM 1409 C CA . PHE A 1 183 ? -1.423 10.520 -21.749 1.00 88.19 183 PHE A CA 1
ATOM 1410 C C . PHE A 1 183 ? -0.250 10.023 -22.598 1.00 88.19 183 PHE A C 1
ATOM 1412 O O . PHE A 1 183 ? 0.242 10.775 -23.440 1.00 88.19 183 PHE A O 1
ATOM 1419 N N . MET A 1 184 ? 0.215 8.792 -22.383 1.00 89.06 184 MET A N 1
ATOM 1420 C CA . MET A 1 184 ? 1.210 8.157 -23.245 1.00 89.06 184 MET A CA 1
ATOM 1421 C C . MET A 1 184 ? 0.586 7.722 -24.573 1.00 89.06 184 MET A C 1
ATOM 1423 O O . MET A 1 184 ? -0.606 7.425 -24.657 1.00 89.06 184 MET A O 1
ATOM 1427 N N . GLY A 1 185 ? 1.400 7.741 -25.624 1.00 82.81 185 GLY A N 1
ATOM 1428 C CA . GLY A 1 185 ? 1.046 7.258 -26.952 1.00 82.81 185 GLY A CA 1
ATOM 1429 C C . GLY A 1 185 ? 1.328 5.764 -27.067 1.00 82.81 185 GLY A C 1
ATOM 1430 O O . GLY A 1 185 ? 0.949 4.978 -26.199 1.00 82.81 185 GLY A O 1
ATOM 1431 N N . GLU A 1 186 ? 1.981 5.384 -28.160 1.00 87.56 186 GLU A N 1
ATOM 1432 C CA . GLU A 1 186 ? 2.363 4.002 -28.466 1.00 87.56 186 GLU A CA 1
ATOM 1433 C C . GLU A 1 186 ? 3.846 3.736 -28.160 1.00 87.56 186 GLU A C 1
ATOM 1435 O O . GLU A 1 186 ? 4.484 2.905 -28.805 1.00 87.56 186 GLU A O 1
ATOM 1440 N N . GLU A 1 187 ? 4.436 4.461 -27.204 1.00 93.62 187 GLU A N 1
ATOM 1441 C CA . GLU A 1 187 ? 5.835 4.267 -26.833 1.00 93.62 187 GLU A CA 1
ATOM 1442 C C . GLU A 1 187 ? 6.045 2.840 -26.291 1.00 93.62 187 GLU A C 1
ATOM 1444 O O . GLU A 1 187 ? 5.330 2.370 -25.398 1.00 93.62 187 GLU A O 1
ATOM 1449 N N . ARG A 1 188 ? 7.041 2.136 -26.842 1.00 95.69 188 ARG A N 1
ATOM 1450 C CA . ARG A 1 188 ? 7.341 0.732 -26.531 1.00 95.69 188 ARG A CA 1
ATOM 1451 C C . ARG A 1 188 ? 8.700 0.579 -25.869 1.00 95.69 188 ARG A C 1
ATOM 1453 O O . ARG A 1 188 ? 9.628 1.347 -26.119 1.00 95.69 188 ARG A O 1
ATOM 1460 N N . PHE A 1 189 ? 8.824 -0.455 -25.049 1.00 97.50 189 PHE A N 1
ATOM 1461 C CA . PHE A 1 189 ? 10.088 -0.830 -24.435 1.00 97.50 189 PHE A CA 1
ATOM 1462 C C . PHE A 1 189 ? 11.112 -1.292 -25.490 1.00 97.50 189 PHE A C 1
ATOM 1464 O O . PHE A 1 189 ? 10.782 -2.146 -26.317 1.00 97.50 189 PHE A O 1
ATOM 1471 N N . PRO A 1 190 ? 12.361 -0.789 -25.468 1.00 98.19 190 PRO A N 1
ATOM 1472 C CA . PRO A 1 190 ? 13.424 -1.280 -26.343 1.00 98.19 190 PRO A CA 1
ATOM 1473 C C . PRO A 1 190 ? 13.901 -2.680 -25.929 1.00 98.19 190 PRO A C 1
ATOM 1475 O O . PRO A 1 190 ? 13.614 -3.146 -24.824 1.00 98.19 190 PRO A O 1
ATOM 1478 N N . ALA A 1 191 ? 14.665 -3.338 -26.804 1.00 97.88 191 ALA A N 1
ATOM 1479 C CA . ALA A 1 191 ? 15.270 -4.640 -26.523 1.00 97.88 191 ALA A CA 1
ATOM 1480 C C . ALA A 1 191 ? 16.115 -4.624 -25.233 1.00 97.88 191 ALA A C 1
ATOM 1482 O O . ALA A 1 191 ? 16.849 -3.670 -24.970 1.00 97.88 191 ALA A O 1
ATOM 1483 N N . GLY A 1 192 ? 16.011 -5.687 -24.430 1.00 96.62 192 GLY A N 1
ATOM 1484 C CA . GLY A 1 192 ? 16.702 -5.806 -23.139 1.00 96.62 192 GLY A CA 1
ATOM 1485 C C . GLY A 1 192 ? 15.986 -5.103 -21.979 1.00 96.62 192 GLY A C 1
ATOM 1486 O O . GLY A 1 192 ? 16.563 -4.932 -20.902 1.00 96.62 192 GLY A O 1
ATOM 1487 N N . SER A 1 193 ? 14.736 -4.683 -22.180 1.00 98.31 193 SER A N 1
ATOM 1488 C CA . SER A 1 193 ? 13.898 -4.101 -21.131 1.00 98.31 193 SER A CA 1
ATOM 1489 C C . SER A 1 193 ? 13.305 -5.187 -20.243 1.00 98.31 193 SER A C 1
ATOM 1491 O O . SER A 1 193 ? 12.646 -6.106 -20.727 1.00 98.31 193 SER A O 1
ATOM 1493 N N . VAL A 1 194 ? 13.495 -5.048 -18.931 1.00 97.44 194 VAL A N 1
ATOM 1494 C CA . VAL A 1 194 ? 12.963 -5.984 -17.935 1.00 97.44 194 VAL A CA 1
ATOM 1495 C C . VAL A 1 194 ? 12.033 -5.251 -16.981 1.00 97.44 194 VAL A C 1
ATOM 1497 O O . VAL A 1 194 ? 12.420 -4.233 -16.400 1.00 97.44 194 VAL A O 1
ATOM 1500 N N . ALA A 1 195 ? 10.832 -5.800 -16.792 1.00 96.38 195 ALA A N 1
ATOM 1501 C CA . ALA A 1 195 ? 9.931 -5.412 -15.715 1.00 96.38 195 ALA A CA 1
ATOM 1502 C C . ALA A 1 195 ? 9.926 -6.488 -14.624 1.00 96.38 195 ALA A C 1
ATOM 1504 O O . ALA A 1 195 ? 9.850 -7.686 -14.901 1.00 96.38 195 ALA A O 1
ATOM 1505 N N . TYR A 1 196 ? 9.972 -6.048 -13.376 1.00 94.81 196 TYR A N 1
ATOM 1506 C CA . TYR A 1 196 ? 9.935 -6.880 -12.189 1.00 94.81 196 TYR A CA 1
ATOM 1507 C C . TYR A 1 196 ? 8.604 -6.689 -11.481 1.00 94.81 196 TYR A C 1
ATOM 1509 O O . TYR A 1 196 ? 8.235 -5.575 -11.098 1.00 94.81 196 TYR A O 1
ATOM 1517 N N . ALA A 1 197 ? 7.897 -7.790 -11.277 1.00 92.56 197 ALA A N 1
ATOM 1518 C CA . ALA A 1 197 ? 6.687 -7.808 -10.481 1.00 92.56 197 ALA A CA 1
ATOM 1519 C C . ALA A 1 197 ? 7.024 -8.288 -9.063 1.00 92.56 197 ALA A C 1
ATOM 1521 O O . ALA A 1 197 ? 7.594 -9.367 -8.879 1.00 92.56 197 ALA A O 1
ATOM 1522 N N . ALA A 1 198 ? 6.709 -7.459 -8.067 1.00 92.38 198 ALA A N 1
ATOM 1523 C CA . ALA A 1 198 ? 7.182 -7.635 -6.698 1.00 92.38 198 ALA A CA 1
ATOM 1524 C C . ALA A 1 198 ? 6.106 -8.229 -5.787 1.00 92.38 198 ALA A C 1
ATOM 1526 O O . ALA A 1 198 ? 4.971 -7.752 -5.744 1.00 92.38 198 ALA A O 1
ATOM 1527 N N . THR A 1 199 ? 6.485 -9.235 -5.005 1.00 93.06 199 THR A N 1
ATOM 1528 C CA . THR A 1 199 ? 5.667 -9.757 -3.907 1.00 93.06 199 THR A CA 1
ATOM 1529 C C . THR A 1 199 ? 6.380 -9.485 -2.592 1.00 93.06 199 THR A C 1
ATOM 1531 O O . THR A 1 199 ? 7.546 -9.841 -2.431 1.00 93.06 199 THR A O 1
ATOM 1534 N N . LEU A 1 200 ? 5.665 -8.857 -1.663 1.00 92.38 200 LEU A N 1
ATOM 1535 C CA . LEU A 1 200 ? 6.178 -8.351 -0.397 1.00 92.38 200 LEU A CA 1
ATOM 1536 C C . LEU A 1 200 ? 5.525 -9.097 0.774 1.00 92.38 200 LEU A C 1
ATOM 1538 O O . LEU A 1 200 ? 4.357 -9.481 0.670 1.00 92.38 200 LEU A O 1
ATOM 1542 N N . TRP A 1 201 ? 6.246 -9.300 1.878 1.00 93.81 201 TRP A N 1
ATOM 1543 C CA . TRP A 1 201 ? 5.686 -9.781 3.150 1.00 93.81 201 TRP A CA 1
ATOM 1544 C C . TRP A 1 201 ? 6.580 -9.447 4.346 1.00 93.81 201 TRP A C 1
ATOM 1546 O O . TRP A 1 201 ? 7.716 -8.996 4.215 1.00 93.81 201 TRP A O 1
ATOM 1556 N N . ILE A 1 202 ? 6.033 -9.693 5.528 1.00 91.62 202 ILE A N 1
ATOM 1557 C CA . ILE A 1 202 ? 6.606 -9.414 6.845 1.00 91.62 202 ILE A CA 1
ATOM 1558 C C . ILE A 1 202 ? 6.477 -10.664 7.722 1.00 91.62 202 ILE A C 1
ATOM 1560 O O . ILE A 1 202 ? 5.630 -11.516 7.463 1.00 91.62 202 ILE A O 1
ATOM 1564 N N . ILE A 1 203 ? 7.299 -10.790 8.763 1.00 92.38 203 ILE A N 1
ATOM 1565 C CA . ILE A 1 203 ? 7.321 -11.975 9.655 1.00 92.38 203 ILE A CA 1
ATOM 1566 C C . ILE A 1 203 ? 6.650 -11.755 11.013 1.00 92.38 203 ILE A C 1
ATOM 1568 O O . ILE A 1 203 ? 6.638 -12.646 11.866 1.00 92.38 203 ILE A O 1
ATOM 1572 N N . GLN A 1 204 ? 6.073 -10.579 11.213 1.00 92.06 204 GLN A N 1
ATOM 1573 C CA . GLN A 1 204 ? 5.284 -10.202 12.380 1.00 92.06 204 GLN A CA 1
ATOM 1574 C C . GLN A 1 204 ? 4.113 -9.339 11.919 1.00 92.06 204 GLN A C 1
ATOM 1576 O O . GLN A 1 204 ? 4.176 -8.804 10.819 1.00 92.06 204 GLN A O 1
ATOM 1581 N N . ASP A 1 205 ? 3.058 -9.226 12.726 1.00 93.94 205 ASP A N 1
ATOM 1582 C CA . ASP A 1 205 ? 1.955 -8.312 12.419 1.00 93.94 205 ASP A CA 1
ATOM 1583 C C . ASP A 1 205 ? 2.488 -6.870 12.383 1.00 93.94 205 ASP A C 1
ATOM 1585 O O . ASP A 1 205 ? 3.185 -6.431 13.301 1.00 93.94 205 ASP A O 1
ATOM 1589 N N . GLU A 1 206 ? 2.141 -6.121 11.339 1.00 91.81 206 GLU A N 1
ATOM 1590 C CA . GLU A 1 206 ? 2.599 -4.745 11.153 1.00 91.81 206 GLU A CA 1
ATOM 1591 C C . GLU A 1 206 ? 1.416 -3.792 11.025 1.00 91.81 206 GLU A C 1
ATOM 1593 O O . GLU A 1 206 ? 0.478 -4.032 10.264 1.00 91.81 206 GLU A O 1
ATOM 1598 N N . LEU A 1 207 ? 1.444 -2.702 11.789 1.00 93.06 207 LEU A N 1
ATOM 1599 C CA . LEU A 1 207 ? 0.337 -1.758 11.859 1.00 93.06 207 LEU A CA 1
ATOM 1600 C C . LEU A 1 207 ? 0.602 -0.575 10.929 1.00 93.06 207 LEU A C 1
ATOM 1602 O O . LEU A 1 207 ? 1.438 0.282 11.210 1.00 93.06 207 LEU A O 1
ATOM 1606 N N . LEU A 1 208 ? -0.147 -0.524 9.832 1.00 90.81 208 LEU A N 1
ATOM 1607 C CA . LEU A 1 208 ? 0.001 0.439 8.749 1.00 90.81 208 LEU A CA 1
ATOM 1608 C C . LEU A 1 208 ? -0.894 1.663 8.967 1.00 90.81 208 LEU A C 1
ATOM 1610 O O . LEU A 1 208 ? -2.119 1.552 9.077 1.00 90.81 208 LEU A O 1
ATOM 1614 N N . ALA A 1 209 ? -0.295 2.852 8.959 1.00 88.69 209 ALA A N 1
ATOM 1615 C CA . ALA A 1 209 ? -1.024 4.109 8.879 1.00 88.69 209 ALA A CA 1
ATOM 1616 C C . ALA A 1 209 ? -1.376 4.405 7.416 1.00 88.69 209 ALA A C 1
ATOM 1618 O O . ALA A 1 209 ? -0.493 4.552 6.576 1.00 88.69 209 ALA A O 1
ATOM 1619 N N . LEU A 1 210 ? -2.667 4.519 7.101 1.00 82.12 210 LEU A N 1
ATOM 1620 C CA . LEU A 1 210 ? -3.134 4.632 5.710 1.00 82.12 210 LEU A CA 1
ATOM 1621 C C . LEU A 1 210 ? -3.189 6.075 5.182 1.00 82.12 210 LEU A C 1
ATOM 1623 O O . LEU A 1 210 ? -3.296 6.290 3.982 1.00 82.12 210 LEU A O 1
ATOM 1627 N N . SER A 1 211 ? -3.162 7.081 6.060 1.00 80.25 211 SER A N 1
ATOM 1628 C CA . SER A 1 211 ? -3.265 8.492 5.668 1.00 80.25 211 SER A CA 1
ATOM 1629 C C . SER A 1 211 ? -2.643 9.420 6.706 1.00 80.25 211 SER A C 1
ATOM 1631 O O . SER A 1 211 ? -2.751 9.178 7.908 1.00 80.25 211 SER A O 1
ATOM 1633 N N . HIS A 1 212 ? -2.050 10.530 6.253 1.00 76.25 212 HIS A N 1
ATOM 1634 C CA . HIS A 1 212 ? -1.540 11.580 7.138 1.00 76.25 212 HIS A CA 1
ATOM 1635 C C . HIS A 1 212 ? -2.661 12.356 7.845 1.00 76.25 212 HIS A C 1
ATOM 1637 O O . HIS A 1 212 ? -2.478 12.812 8.977 1.00 76.25 212 HIS A O 1
ATOM 1643 N N . THR A 1 213 ? -3.821 12.494 7.204 1.00 78.94 213 THR A N 1
ATOM 1644 C CA . THR A 1 213 ? -4.878 13.429 7.613 1.00 78.94 213 THR A CA 1
ATOM 1645 C C . THR A 1 213 ? -6.154 12.749 8.091 1.00 78.94 213 THR A C 1
ATOM 1647 O O . THR A 1 213 ? -6.979 13.419 8.703 1.00 78.94 213 THR A O 1
ATOM 1650 N N . ALA A 1 214 ? -6.330 11.445 7.862 1.00 80.31 214 ALA A N 1
ATOM 1651 C CA . ALA A 1 214 ? -7.519 10.734 8.322 1.00 80.31 214 ALA A CA 1
ATOM 1652 C C . ALA A 1 214 ? -7.489 10.500 9.843 1.00 80.31 214 ALA A C 1
ATOM 1654 O O . ALA A 1 214 ? -6.504 9.998 10.389 1.00 80.31 214 ALA A O 1
ATOM 1655 N N . PHE A 1 215 ? -8.593 10.831 10.513 1.00 83.75 215 PHE A N 1
ATOM 1656 C CA . PHE A 1 215 ? -8.856 10.519 11.918 1.00 83.75 215 PHE A CA 1
ATOM 1657 C C . PHE A 1 215 ? -10.366 10.369 12.142 1.00 83.75 215 PHE A C 1
ATOM 1659 O O . PHE A 1 215 ? -11.171 10.894 11.376 1.00 83.75 215 PHE A O 1
ATOM 1666 N N . THR A 1 216 ? -10.763 9.638 13.181 1.00 89.62 216 THR A N 1
ATOM 1667 C CA . THR A 1 216 ? -12.180 9.324 13.457 1.00 89.62 216 THR A CA 1
ATOM 1668 C C . THR A 1 216 ? -12.915 10.438 14.211 1.00 89.62 216 THR A C 1
ATOM 1670 O O . THR A 1 216 ? -14.130 10.381 14.395 1.00 89.62 216 THR A O 1
ATOM 1673 N N . GLY A 1 217 ? -12.180 11.460 14.656 1.00 89.12 217 GLY A N 1
ATOM 1674 C CA . GLY A 1 217 ? -12.690 12.535 15.506 1.00 89.1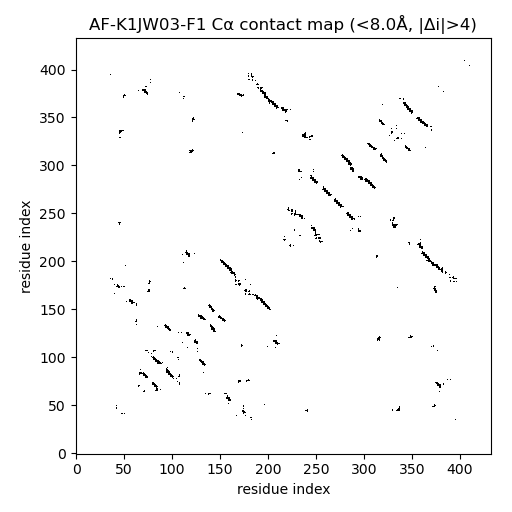2 217 GLY A CA 1
ATOM 1675 C C . GLY A 1 217 ? -12.807 12.162 16.986 1.00 89.12 217 GLY A C 1
ATOM 1676 O O . GLY A 1 217 ? -13.483 12.883 17.714 1.00 89.12 217 GLY A O 1
ATOM 1677 N N . SER A 1 218 ? -12.187 11.061 17.419 1.00 93.75 218 SER A N 1
ATOM 1678 C CA . SER A 1 218 ? -12.173 10.595 18.814 1.00 93.75 218 SER A CA 1
ATOM 1679 C C . SER A 1 218 ? -10.756 10.611 19.388 1.00 93.75 218 SER A C 1
ATOM 1681 O O . SER A 1 218 ? -9.793 10.422 18.642 1.00 93.75 218 SER A O 1
ATOM 1683 N N . ASN A 1 219 ? -10.612 10.829 20.701 1.00 93.25 219 ASN A N 1
ATOM 1684 C CA . ASN A 1 219 ? -9.292 10.916 21.340 1.00 93.25 219 ASN A CA 1
ATOM 1685 C C . ASN A 1 219 ? -8.715 9.537 21.690 1.00 93.25 219 ASN A C 1
ATOM 1687 O O . ASN A 1 219 ? -7.505 9.344 21.650 1.00 93.25 219 ASN A O 1
ATOM 1691 N N . ASN A 1 220 ? -9.578 8.581 22.026 1.00 95.00 220 ASN A N 1
ATOM 1692 C CA . ASN A 1 220 ? -9.228 7.214 22.417 1.00 95.00 220 ASN A CA 1
ATOM 1693 C C . ASN A 1 220 ? -10.307 6.222 21.920 1.00 95.00 220 ASN A C 1
ATOM 1695 O O . ASN A 1 220 ? -11.329 6.634 21.355 1.00 95.00 220 ASN A O 1
ATOM 1699 N N . ILE A 1 221 ? -10.065 4.917 22.077 1.00 96.56 221 ILE A N 1
ATOM 1700 C CA . ILE A 1 221 ? -10.990 3.868 21.609 1.00 96.56 221 ILE A CA 1
ATOM 1701 C C . ILE A 1 221 ? -12.320 3.863 22.383 1.00 96.56 221 ILE A C 1
ATOM 1703 O O . ILE A 1 221 ? -13.355 3.549 21.793 1.00 96.56 221 ILE A O 1
ATOM 1707 N N . GLU A 1 222 ? -12.333 4.243 23.662 1.00 96.12 222 GLU A N 1
ATOM 1708 C CA . GLU A 1 222 ? -13.558 4.406 24.453 1.00 96.12 222 GLU A CA 1
ATOM 1709 C C . GLU A 1 222 ? -14.464 5.463 23.805 1.00 96.12 222 GLU A C 1
ATOM 1711 O O . GLU A 1 222 ? -15.568 5.124 23.378 1.00 96.12 222 GLU A O 1
ATOM 1716 N N . ASP A 1 223 ? -13.957 6.688 23.628 1.00 95.69 223 ASP A N 1
ATOM 1717 C CA . ASP A 1 223 ? -14.628 7.823 22.982 1.00 95.69 223 ASP A CA 1
ATOM 1718 C C . ASP A 1 223 ? -15.103 7.449 21.569 1.00 95.69 223 ASP A C 1
ATOM 1720 O O . ASP A 1 223 ? -16.175 7.858 21.120 1.00 95.69 223 ASP A O 1
ATOM 1724 N N . PHE A 1 224 ? -14.285 6.692 20.828 1.00 96.06 224 PHE A N 1
ATOM 1725 C CA . PHE A 1 224 ? -14.639 6.190 19.503 1.00 96.06 224 PHE A CA 1
ATOM 1726 C C . PHE A 1 224 ? -15.841 5.254 19.572 1.00 96.06 224 PHE A C 1
ATOM 1728 O O . PHE A 1 224 ? -16.850 5.499 18.912 1.00 96.06 224 PHE A O 1
ATOM 1735 N N . SER A 1 225 ? -15.761 4.211 20.393 1.00 96.62 225 SER A N 1
ATOM 1736 C CA . SER A 1 225 ? -16.844 3.241 20.512 1.00 96.62 225 SER A CA 1
ATOM 1737 C C . SER A 1 225 ? -18.132 3.885 21.026 1.00 96.62 225 SER A C 1
ATOM 1739 O O . SER A 1 225 ? -19.186 3.635 20.451 1.00 96.62 225 SER A O 1
ATOM 1741 N N . GLU A 1 226 ? -18.042 4.775 22.023 1.00 95.75 226 GLU A N 1
ATOM 1742 C CA . GLU A 1 226 ? -19.166 5.510 22.605 1.00 95.75 226 GLU A CA 1
ATOM 1743 C C . GLU A 1 226 ? -19.888 6.358 21.562 1.00 95.75 226 GLU A C 1
ATOM 1745 O O . GLU A 1 226 ? -21.110 6.258 21.415 1.00 95.75 226 GLU A O 1
ATOM 1750 N N . ARG A 1 227 ? -19.133 7.150 20.790 1.00 93.62 227 ARG A N 1
ATOM 1751 C CA . ARG A 1 227 ? -19.675 8.013 19.736 1.00 93.62 227 ARG A CA 1
ATOM 1752 C C . ARG A 1 227 ? -20.519 7.233 18.732 1.00 93.62 227 ARG A C 1
ATOM 1754 O O . ARG A 1 227 ? -21.528 7.748 18.255 1.00 93.62 227 ARG A O 1
ATOM 1761 N N . PHE A 1 228 ? -20.124 5.995 18.449 1.00 93.44 228 PHE A N 1
ATOM 1762 C CA . PHE A 1 228 ? -20.786 5.115 17.491 1.00 93.44 228 PHE A CA 1
ATOM 1763 C C . PHE A 1 228 ? -21.593 3.997 18.170 1.00 93.44 228 PHE A C 1
ATOM 1765 O O . PHE A 1 228 ? -21.759 2.927 17.590 1.00 93.44 228 PHE A O 1
ATOM 1772 N N . THR A 1 229 ? -22.120 4.235 19.379 1.00 90.88 229 THR A N 1
ATOM 1773 C CA . THR A 1 229 ? -23.153 3.373 19.998 1.00 90.88 229 THR A CA 1
ATOM 1774 C C . THR A 1 229 ? -24.582 3.738 19.585 1.00 90.88 229 THR A C 1
ATOM 1776 O O . THR A 1 229 ? -25.468 2.877 19.546 1.00 90.88 229 THR A O 1
ATOM 1779 N N . LYS A 1 230 ? -24.803 5.023 19.275 1.00 82.38 230 LYS A N 1
ATOM 1780 C CA . LYS A 1 230 ? -26.106 5.617 18.935 1.00 82.38 230 LYS A CA 1
ATOM 1781 C C . LYS A 1 230 ? -26.520 5.292 17.492 1.00 82.38 230 LYS A C 1
ATOM 1783 O O . LYS A 1 230 ? -25.971 4.396 16.858 1.00 82.38 230 LYS A O 1
ATOM 1788 N N . GLU A 1 231 ? -27.521 5.992 16.962 1.00 80.88 231 GLU A N 1
ATOM 1789 C CA . GLU A 1 231 ? -28.085 5.702 15.637 1.00 80.88 231 GLU A CA 1
ATOM 1790 C C . GLU A 1 231 ? -27.086 5.837 14.481 1.00 80.88 231 GLU A C 1
ATOM 1792 O O . GLU 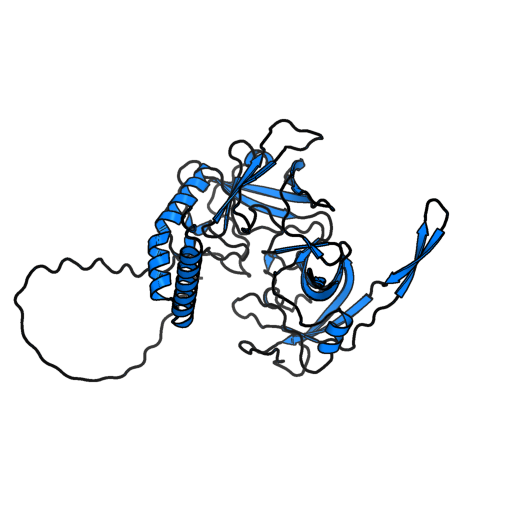A 1 231 ? -27.174 5.079 13.513 1.00 80.88 231 GLU A O 1
ATOM 1797 N N . THR A 1 232 ? -26.136 6.769 14.582 1.00 86.88 232 THR A N 1
ATOM 1798 C CA . THR A 1 232 ? -25.175 7.077 13.518 1.00 86.88 232 THR A CA 1
ATOM 1799 C C . THR A 1 232 ? -23.976 6.123 13.560 1.00 86.88 232 THR A C 1
ATOM 1801 O O . THR A 1 232 ? -23.229 6.150 14.539 1.00 86.88 232 THR A O 1
ATOM 1804 N N . PRO A 1 233 ? -23.739 5.303 12.518 1.00 91.81 233 PRO A N 1
ATOM 1805 C CA . PRO A 1 233 ? -22.557 4.453 12.440 1.00 91.81 233 PRO A CA 1
ATOM 1806 C C . PRO A 1 233 ? -21.312 5.236 11.992 1.00 91.81 233 PRO A C 1
ATOM 1808 O O . PRO A 1 233 ? -21.403 6.319 11.413 1.00 91.81 233 PRO A O 1
ATOM 1811 N N . TYR A 1 234 ? -20.134 4.653 12.207 1.00 93.00 234 TYR A N 1
ATOM 1812 C CA . TYR A 1 234 ? -18.878 5.101 11.614 1.00 93.00 234 TYR A CA 1
ATOM 1813 C C . TYR A 1 234 ? -18.721 4.525 10.207 1.00 93.00 234 TYR A C 1
ATOM 1815 O O . TYR A 1 234 ? -18.591 3.311 10.060 1.00 93.00 234 TYR A O 1
ATOM 1823 N N . CYS A 1 235 ? -18.715 5.370 9.177 1.00 90.94 235 CYS A N 1
ATOM 1824 C CA . CYS A 1 235 ? -18.495 4.925 7.801 1.00 90.94 235 CYS A CA 1
ATOM 1825 C C . CYS A 1 235 ? -17.034 4.540 7.585 1.00 90.94 235 CYS A C 1
ATOM 1827 O O . CYS A 1 235 ? -16.127 5.296 7.933 1.00 90.94 235 CYS A O 1
ATOM 1829 N N . LEU A 1 236 ? -16.820 3.379 6.973 1.00 90.75 236 LEU A N 1
ATOM 1830 C CA . LEU A 1 236 ? -15.490 2.959 6.557 1.00 90.75 236 LEU A CA 1
ATOM 1831 C C . LEU A 1 236 ? -15.064 3.690 5.285 1.00 90.75 236 LEU A C 1
ATOM 1833 O O . LEU A 1 236 ? -15.893 4.159 4.503 1.00 90.75 236 LEU A O 1
ATOM 1837 N N . ASN A 1 237 ? -13.752 3.748 5.067 1.00 84.00 237 ASN A N 1
ATOM 1838 C CA . ASN A 1 237 ? -13.210 4.144 3.776 1.00 84.00 237 ASN A CA 1
ATOM 1839 C C . ASN A 1 237 ? -13.545 3.056 2.755 1.00 84.00 237 ASN A C 1
ATOM 1841 O O . ASN A 1 237 ? -13.263 1.885 2.990 1.00 84.00 237 ASN A O 1
ATOM 1845 N N . VAL A 1 238 ? -14.131 3.450 1.630 1.00 85.62 238 VAL A N 1
ATOM 1846 C CA . VAL A 1 238 ? -14.588 2.535 0.580 1.00 85.62 238 VAL A CA 1
ATOM 1847 C C . VAL A 1 238 ? -13.708 2.718 -0.646 1.00 85.62 238 VAL A C 1
ATOM 1849 O O . VAL A 1 238 ? -13.438 3.849 -1.052 1.00 85.62 238 VAL A O 1
ATOM 1852 N N . LEU A 1 239 ? -13.263 1.613 -1.243 1.00 84.88 239 LEU A N 1
ATOM 1853 C CA . LEU A 1 239 ? -12.613 1.655 -2.548 1.00 84.88 239 LEU A CA 1
ATOM 1854 C C . LEU A 1 239 ? -13.675 1.708 -3.653 1.00 84.88 239 LEU A C 1
ATOM 1856 O O . LEU A 1 239 ? -14.674 0.991 -3.570 1.00 84.88 239 LEU A O 1
ATOM 1860 N N . PRO A 1 240 ? -13.473 2.527 -4.699 1.00 78.31 240 PRO A N 1
ATOM 1861 C CA . PRO A 1 240 ? -14.404 2.588 -5.814 1.00 78.31 240 PRO A CA 1
ATOM 1862 C C . PRO A 1 240 ? -14.447 1.250 -6.561 1.00 78.31 240 PRO A C 1
ATOM 1864 O O . PRO A 1 240 ? -13.427 0.579 -6.733 1.00 78.31 240 PRO A O 1
ATOM 1867 N N . GLY A 1 241 ? -15.632 0.885 -7.040 1.00 77.94 241 GLY A N 1
ATOM 1868 C CA . GLY A 1 241 ? -15.841 -0.292 -7.871 1.00 77.94 241 GLY A CA 1
ATOM 1869 C C . GLY A 1 241 ? -17.318 -0.525 -8.161 1.00 77.94 241 GLY A C 1
ATOM 1870 O O . GLY A 1 241 ? -18.191 -0.056 -7.428 1.00 77.94 241 GLY A O 1
ATOM 1871 N N . ASP A 1 242 ? -17.589 -1.276 -9.224 1.00 78.06 242 ASP A N 1
ATOM 1872 C CA . ASP A 1 242 ? -18.955 -1.607 -9.613 1.00 78.06 242 ASP A CA 1
ATOM 1873 C C . ASP A 1 242 ? -19.647 -2.435 -8.519 1.00 78.06 242 ASP A C 1
ATOM 1875 O O . ASP A 1 242 ? -19.065 -3.362 -7.935 1.00 78.06 242 ASP A O 1
ATOM 1879 N N . GLY A 1 243 ? -20.891 -2.054 -8.213 1.00 81.25 243 GLY A N 1
ATOM 1880 C CA . GLY A 1 243 ? -21.743 -2.717 -7.221 1.00 81.25 243 GLY A CA 1
ATOM 1881 C C . GLY A 1 243 ? -21.294 -2.579 -5.761 1.00 81.25 243 GLY A C 1
ATOM 1882 O O . GLY A 1 243 ? -21.880 -3.220 -4.889 1.00 81.25 243 GLY A O 1
ATOM 1883 N N . VAL A 1 244 ? -20.270 -1.772 -5.462 1.00 85.38 244 VAL A N 1
ATOM 1884 C CA . VAL A 1 244 ? -19.773 -1.614 -4.088 1.00 85.38 244 VAL A CA 1
ATOM 1885 C C . VAL A 1 244 ? -20.792 -0.854 -3.243 1.00 85.38 244 VAL A C 1
ATOM 1887 O O . VAL A 1 244 ? -21.158 0.281 -3.547 1.00 85.38 244 VAL A O 1
ATOM 1890 N N . THR A 1 245 ? -21.223 -1.473 -2.144 1.00 89.75 245 THR A N 1
ATOM 1891 C CA . THR A 1 245 ? -22.129 -0.845 -1.176 1.00 89.75 245 THR A CA 1
ATOM 1892 C C . THR A 1 245 ? -21.324 -0.356 0.026 1.00 89.75 245 THR A C 1
ATOM 1894 O O . THR A 1 245 ? -20.684 -1.180 0.681 1.00 89.75 245 THR A O 1
ATOM 1897 N N . PRO A 1 246 ? -21.318 0.948 0.349 1.00 90.81 246 PRO A N 1
ATOM 1898 C CA . PRO A 1 246 ? -20.581 1.450 1.501 1.00 90.81 246 PRO A CA 1
ATOM 1899 C C . PRO A 1 246 ? -21.180 0.889 2.798 1.00 90.81 246 PRO A C 1
ATOM 1901 O O . PRO A 1 246 ? -22.386 0.628 2.885 1.00 90.81 246 PRO A O 1
ATOM 1904 N N . VAL A 1 247 ? -20.331 0.681 3.808 1.00 94.00 247 VAL A N 1
ATOM 1905 C CA . VAL A 1 247 ? -20.757 0.144 5.105 1.00 94.00 247 VAL A CA 1
ATOM 1906 C C . VAL A 1 247 ? -20.286 1.002 6.272 1.00 94.00 247 VAL A C 1
ATOM 1908 O O . VAL A 1 247 ? -19.319 1.762 6.172 1.00 94.00 247 VAL A O 1
ATOM 1911 N N . GLY A 1 248 ? -20.981 0.869 7.399 1.00 94.44 248 GLY A N 1
ATOM 1912 C CA . GLY A 1 248 ? -20.639 1.545 8.639 1.00 94.44 248 GLY A CA 1
ATOM 1913 C C . GLY A 1 248 ? -20.735 0.648 9.868 1.00 94.44 248 GLY A C 1
ATOM 1914 O O . GLY A 1 248 ? -21.532 -0.290 9.912 1.00 94.44 248 GLY A O 1
ATOM 1915 N N . LEU A 1 249 ? -19.914 0.964 10.867 1.00 96.06 249 LEU A N 1
ATOM 1916 C CA . LEU A 1 249 ? -19.799 0.262 12.140 1.00 96.06 249 LEU A CA 1
ATOM 1917 C C . LEU A 1 249 ? -20.610 0.953 13.233 1.00 96.06 249 LEU A C 1
ATOM 1919 O O . LEU A 1 249 ? -20.508 2.166 13.405 1.00 96.06 249 LEU A O 1
ATOM 1923 N N . ARG A 1 250 ? -21.357 0.185 14.022 1.00 95.50 250 ARG A N 1
ATOM 1924 C CA . ARG A 1 250 ? -21.992 0.677 15.249 1.00 95.50 250 ARG A CA 1
ATOM 1925 C C . ARG A 1 250 ? -21.833 -0.340 16.372 1.00 95.50 250 ARG A C 1
ATOM 1927 O O . ARG A 1 250 ? -22.173 -1.515 16.222 1.00 95.50 250 ARG A O 1
ATOM 1934 N N . PHE A 1 251 ? -21.339 0.126 17.507 1.00 95.94 251 PHE A N 1
ATOM 1935 C CA . PHE A 1 251 ? -21.149 -0.676 18.707 1.00 95.94 251 PHE A CA 1
ATOM 1936 C C . PHE A 1 251 ? -22.472 -0.813 19.465 1.00 95.94 251 PHE A C 1
ATOM 1938 O O . PHE A 1 251 ? -23.289 0.100 19.486 1.00 95.94 251 PHE A O 1
ATOM 1945 N N . GLU A 1 252 ? -22.714 -1.962 20.093 1.00 92.69 252 GLU A N 1
ATOM 1946 C CA . GLU A 1 252 ? -23.892 -2.118 20.963 1.00 92.69 252 GLU A CA 1
ATOM 1947 C C . GLU A 1 252 ? -23.704 -1.392 22.294 1.00 92.69 252 GLU A C 1
ATOM 1949 O O . GLU A 1 252 ? -24.651 -0.853 22.861 1.00 92.69 252 GLU A O 1
ATOM 1954 N N . LYS A 1 253 ? -22.467 -1.391 22.794 1.00 94.19 253 LYS A N 1
ATOM 1955 C CA . LYS A 1 253 ? -22.066 -0.781 24.057 1.00 94.19 253 LYS A CA 1
ATOM 1956 C C . LYS A 1 253 ? -20.684 -0.167 23.895 1.00 94.19 253 LYS A C 1
ATOM 1958 O O . LYS A 1 253 ? -19.873 -0.663 23.113 1.00 94.19 253 LYS A O 1
ATOM 1963 N N . THR A 1 254 ? -20.415 0.872 24.674 1.00 95.44 254 THR A N 1
ATOM 1964 C CA . THR A 1 254 ? -19.084 1.470 24.782 1.00 95.44 254 THR A CA 1
ATOM 1965 C C . THR A 1 254 ? -18.079 0.420 25.248 1.00 95.44 254 THR A C 1
ATOM 1967 O O . THR A 1 254 ? -18.309 -0.276 26.242 1.00 95.44 254 THR A O 1
ATOM 1970 N N . ILE A 1 255 ? -16.952 0.320 24.547 1.00 95.88 255 ILE A N 1
ATOM 1971 C CA . ILE A 1 255 ? -15.805 -0.472 24.984 1.00 95.88 255 ILE A CA 1
ATOM 1972 C C . ILE A 1 255 ? -15.226 0.229 26.208 1.00 95.88 255 ILE A C 1
ATOM 1974 O O . ILE A 1 255 ? -14.945 1.421 26.160 1.00 95.88 255 ILE A O 1
ATOM 1978 N N . LYS A 1 256 ? -15.051 -0.500 27.312 1.00 94.81 256 LYS A N 1
ATOM 1979 C CA . LYS A 1 256 ? -14.422 0.035 28.523 1.00 94.81 256 LYS A CA 1
ATOM 1980 C C . LYS A 1 256 ? -13.052 -0.589 28.715 1.00 94.81 256 LYS A C 1
ATOM 1982 O O . LYS A 1 256 ? -12.914 -1.809 28.622 1.00 94.81 256 LYS A O 1
ATOM 1987 N N . LYS A 1 257 ? -12.048 0.230 29.024 1.00 92.75 257 LYS A N 1
ATOM 1988 C CA . LYS A 1 257 ? -10.718 -0.245 29.411 1.00 92.75 257 LYS A CA 1
ATOM 1989 C C . LYS A 1 257 ? -10.813 -1.250 30.561 1.00 92.75 257 LYS A C 1
ATOM 1991 O O . LYS A 1 257 ? -11.389 -0.947 31.604 1.00 92.75 257 LYS A O 1
ATOM 1996 N N . LYS A 1 258 ? -10.208 -2.426 30.384 1.00 93.31 258 LYS A N 1
ATOM 1997 C CA . LYS A 1 258 ? -10.051 -3.438 31.436 1.00 93.31 258 LYS A CA 1
ATOM 1998 C C . LYS A 1 258 ? -8.583 -3.564 31.798 1.00 93.31 258 LYS A C 1
ATOM 2000 O O . LYS A 1 258 ? -7.743 -3.732 30.920 1.00 93.31 258 LYS A O 1
ATOM 2005 N N . THR A 1 259 ? -8.273 -3.490 33.085 1.00 93.00 259 THR A N 1
ATOM 2006 C CA . THR A 1 259 ? -6.905 -3.628 33.589 1.00 93.00 259 THR A CA 1
ATOM 2007 C C . THR A 1 259 ? -6.760 -4.876 34.449 1.00 93.00 259 THR A C 1
ATOM 2009 O O . THR A 1 259 ? -7.700 -5.323 35.102 1.00 93.00 259 THR A O 1
ATOM 2012 N N . GLY A 1 260 ? -5.564 -5.451 34.428 1.00 90.94 260 GLY A N 1
ATOM 2013 C CA . GLY A 1 260 ? -5.157 -6.592 35.235 1.00 90.94 260 GLY A CA 1
ATOM 2014 C C . GLY A 1 260 ? -3.751 -6.388 35.787 1.00 90.94 260 GLY A C 1
ATOM 2015 O O . GLY A 1 260 ? -3.117 -5.356 35.559 1.00 90.94 260 GLY A O 1
ATOM 2016 N N . LYS A 1 261 ? -3.255 -7.374 36.534 1.00 91.69 261 LYS A N 1
ATOM 2017 C CA . LYS A 1 261 ? -1.904 -7.368 37.106 1.00 91.69 261 LYS A CA 1
ATOM 2018 C C . LYS A 1 261 ? -1.026 -8.377 36.367 1.00 91.69 261 LYS A C 1
ATOM 2020 O O . LYS A 1 261 ? -1.369 -9.550 36.301 1.00 91.69 261 LYS A O 1
ATOM 2025 N N . GLU A 1 262 ? 0.120 -7.931 35.867 1.00 87.00 262 GLU A N 1
ATOM 2026 C CA . GLU A 1 262 ? 1.146 -8.761 35.230 1.00 87.00 262 GLU A CA 1
ATOM 2027 C C . GLU A 1 262 ? 2.387 -8.833 36.130 1.00 87.00 262 GLU A C 1
ATOM 2029 O O . GLU A 1 262 ? 2.849 -7.813 36.651 1.00 87.00 262 GLU A O 1
ATOM 2034 N N . LYS A 1 263 ? 2.937 -10.037 36.325 1.00 86.81 263 LYS A N 1
ATOM 2035 C CA . LYS A 1 263 ? 4.190 -10.251 37.062 1.00 86.81 263 LYS A CA 1
ATOM 2036 C C . LYS A 1 263 ? 5.363 -10.252 36.086 1.00 86.81 263 LYS A C 1
ATOM 2038 O O . LYS A 1 263 ? 5.431 -11.093 35.199 1.00 86.81 263 LYS A O 1
ATOM 2043 N N . ILE A 1 264 ? 6.315 -9.353 36.296 1.00 84.12 264 ILE A N 1
ATOM 2044 C CA . ILE A 1 264 ? 7.521 -9.203 35.482 1.00 84.12 264 ILE A CA 1
ATOM 2045 C C . ILE A 1 264 ? 8.723 -9.616 36.327 1.00 84.12 264 ILE A C 1
ATOM 2047 O O . ILE A 1 264 ? 8.925 -9.106 37.434 1.00 84.12 264 ILE A O 1
ATOM 2051 N N . LYS A 1 265 ? 9.543 -10.531 35.806 1.00 82.56 265 LYS A N 1
ATOM 2052 C CA . LYS A 1 265 ? 10.826 -10.874 36.426 1.00 82.56 265 LYS A CA 1
ATOM 2053 C C . LYS A 1 265 ? 11.832 -9.759 36.154 1.00 82.56 265 LYS A C 1
ATOM 2055 O O . LYS A 1 265 ? 12.056 -9.378 35.010 1.00 82.56 265 LYS A O 1
ATOM 2060 N N . THR A 1 266 ? 12.449 -9.241 37.207 1.00 82.44 266 THR A N 1
ATOM 2061 C CA . THR A 1 266 ? 13.538 -8.260 37.128 1.00 82.44 266 THR A CA 1
ATOM 2062 C C . THR A 1 266 ? 14.787 -8.830 37.794 1.00 82.44 266 THR A C 1
ATOM 2064 O O . THR A 1 266 ? 14.691 -9.764 38.591 1.00 82.44 266 THR A O 1
ATOM 2067 N N . ARG A 1 267 ? 15.963 -8.234 37.543 1.00 78.19 267 ARG A N 1
ATOM 2068 C CA . ARG A 1 267 ? 17.215 -8.607 38.235 1.00 78.19 267 ARG A CA 1
ATOM 2069 C C . ARG A 1 267 ? 17.122 -8.527 39.770 1.00 78.19 267 ARG A C 1
ATOM 2071 O O . ARG A 1 267 ? 17.921 -9.159 40.441 1.00 78.19 267 ARG A O 1
ATOM 2078 N N . ARG A 1 268 ? 16.167 -7.762 40.320 1.00 80.31 268 ARG A N 1
ATOM 2079 C CA . ARG A 1 268 ? 15.952 -7.558 41.767 1.00 80.31 268 ARG A CA 1
ATOM 2080 C C . ARG A 1 268 ? 14.748 -8.337 42.329 1.00 80.31 268 ARG A C 1
ATOM 2082 O O . ARG A 1 268 ? 14.319 -8.057 43.440 1.00 80.31 268 ARG A O 1
ATOM 2089 N N . GLY A 1 269 ? 14.169 -9.271 41.565 1.00 85.44 269 GLY A N 1
ATOM 2090 C CA . GLY A 1 269 ? 12.999 -10.065 41.968 1.00 85.44 269 GLY A CA 1
ATOM 2091 C C . GLY A 1 269 ? 11.769 -9.859 41.074 1.00 85.44 269 GLY A C 1
ATOM 2092 O O . GLY A 1 269 ? 11.857 -9.294 39.981 1.00 85.44 269 GLY A O 1
ATOM 2093 N N . THR A 1 270 ? 10.604 -10.337 41.519 1.00 86.06 270 THR A N 1
ATOM 2094 C CA . THR A 1 270 ? 9.347 -10.249 40.753 1.00 86.06 270 THR A CA 1
ATOM 2095 C C . THR A 1 270 ? 8.610 -8.949 41.068 1.00 86.06 270 THR A C 1
ATOM 2097 O O . THR A 1 270 ? 8.217 -8.723 42.209 1.00 86.06 270 THR A O 1
ATOM 2100 N N . LYS A 1 271 ? 8.375 -8.105 40.058 1.00 88.62 271 LYS A N 1
ATOM 2101 C CA . LYS A 1 271 ? 7.587 -6.871 40.180 1.00 88.62 271 LYS A CA 1
ATOM 2102 C C . LYS A 1 271 ? 6.207 -7.075 39.564 1.00 88.62 271 LYS A C 1
ATOM 2104 O O . LYS A 1 271 ? 6.092 -7.670 38.500 1.00 88.62 271 LYS A O 1
ATOM 2109 N N . THR A 1 272 ? 5.162 -6.558 40.203 1.00 88.25 272 THR A N 1
ATOM 2110 C CA . THR A 1 272 ? 3.809 -6.551 39.625 1.00 88.25 272 THR A CA 1
ATOM 2111 C C . THR A 1 272 ? 3.543 -5.202 38.960 1.00 88.25 272 THR A C 1
ATOM 2113 O O . THR A 1 272 ? 3.805 -4.161 39.562 1.00 88.25 272 THR A O 1
ATOM 2116 N N . ARG A 1 273 ? 3.030 -5.206 37.727 1.00 89.12 273 ARG A N 1
ATOM 2117 C CA . ARG A 1 273 ? 2.636 -4.009 36.972 1.00 89.12 273 ARG A CA 1
ATOM 2118 C C . ARG A 1 273 ? 1.171 -4.120 36.560 1.00 89.12 273 ARG A C 1
ATOM 2120 O O . ARG A 1 273 ? 0.728 -5.184 36.142 1.00 89.12 273 ARG A O 1
ATOM 2127 N N . THR A 1 274 ? 0.429 -3.021 36.650 1.00 89.81 274 THR A N 1
ATOM 2128 C CA . THR A 1 274 ? -0.915 -2.936 36.068 1.00 89.81 274 THR A CA 1
ATOM 2129 C C . THR A 1 274 ? -0.804 -2.844 34.551 1.00 89.81 274 THR A C 1
ATOM 2131 O O . THR A 1 274 ? -0.116 -1.961 34.040 1.00 89.81 274 THR A O 1
ATOM 2134 N N . VAL A 1 275 ? -1.482 -3.737 33.840 1.00 89.81 275 VAL A N 1
ATOM 2135 C CA . VAL A 1 275 ? -1.530 -3.761 32.375 1.00 89.81 275 VAL A CA 1
ATOM 2136 C C . VAL A 1 275 ? -2.964 -3.749 31.887 1.00 89.81 275 VAL A C 1
ATOM 2138 O O . VAL A 1 275 ? -3.875 -4.168 32.597 1.00 89.81 275 VAL A O 1
ATOM 2141 N N . GLU A 1 276 ? -3.175 -3.247 30.679 1.00 91.50 276 GLU A N 1
ATOM 2142 C CA . GLU A 1 276 ? -4.460 -3.387 30.010 1.00 91.50 276 GLU A CA 1
ATOM 2143 C C . GLU A 1 276 ? -4.603 -4.809 29.459 1.00 91.50 276 GLU A C 1
ATOM 2145 O O . GLU A 1 276 ? -3.675 -5.339 28.851 1.00 91.50 276 GLU A O 1
ATOM 2150 N N . LEU A 1 277 ? -5.755 -5.430 29.704 1.00 92.19 277 LEU A N 1
ATOM 2151 C CA . LEU A 1 277 ? -6.050 -6.775 29.226 1.00 92.19 277 LEU A CA 1
ATOM 2152 C C . LEU A 1 277 ? -6.599 -6.711 27.794 1.00 92.19 277 LEU A C 1
ATOM 2154 O O . LEU A 1 277 ? -7.413 -5.825 27.513 1.00 92.19 277 LEU A O 1
ATOM 2158 N N . PRO A 1 278 ? -6.224 -7.653 26.907 1.00 92.81 278 PRO A N 1
ATOM 2159 C CA . PRO A 1 278 ? -6.881 -7.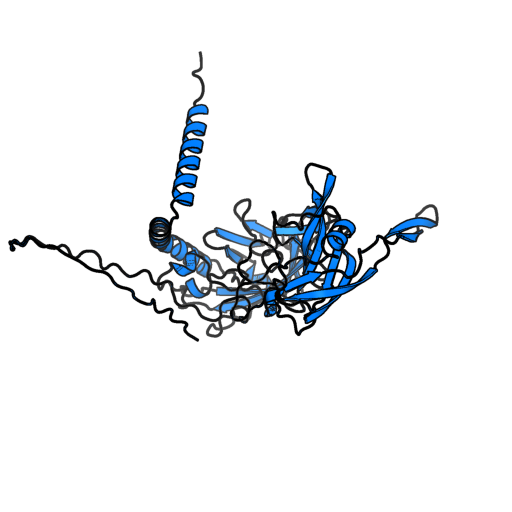810 25.617 1.00 92.81 278 PRO A CA 1
ATOM 2160 C C . PRO A 1 278 ? -8.388 -8.015 25.784 1.00 92.81 278 PRO A C 1
ATOM 2162 O O . PRO A 1 278 ? -8.843 -8.650 26.739 1.00 92.81 278 PRO A O 1
ATOM 2165 N N . GLN A 1 279 ? -9.169 -7.479 24.852 1.00 96.00 279 GLN A N 1
ATOM 2166 C CA . GLN A 1 279 ? -10.627 -7.608 24.852 1.00 96.00 279 GLN A CA 1
ATOM 2167 C C . GLN A 1 279 ? -11.123 -7.936 23.455 1.00 96.00 279 GLN A C 1
ATOM 2169 O O . GLN A 1 279 ? -10.468 -7.604 22.475 1.00 96.00 279 GLN A O 1
ATOM 2174 N N . ASN A 1 280 ? -12.297 -8.542 23.363 1.00 97.12 280 ASN A N 1
ATOM 2175 C CA . ASN A 1 280 ? -12.956 -8.795 22.094 1.00 97.12 280 ASN A CA 1
ATOM 2176 C C . ASN A 1 280 ? -14.470 -8.650 22.229 1.00 97.12 280 ASN A C 1
ATOM 2178 O O . ASN A 1 280 ? -15.010 -8.553 23.337 1.00 97.12 280 ASN A O 1
ATOM 2182 N N . GLY A 1 281 ? -15.146 -8.613 21.089 1.00 97.25 281 GLY A N 1
ATOM 2183 C CA . GLY A 1 281 ? -16.595 -8.578 21.027 1.00 97.25 281 GLY A CA 1
ATOM 2184 C C . GLY A 1 281 ? -17.105 -8.482 19.599 1.00 97.25 281 GLY A C 1
ATOM 2185 O O . GLY A 1 281 ? -16.389 -8.763 18.638 1.00 97.25 281 GLY A O 1
ATOM 2186 N N . LEU A 1 282 ? -18.368 -8.079 19.468 1.00 97.81 282 LEU A N 1
ATOM 2187 C CA . LEU A 1 282 ? -19.032 -7.899 18.182 1.00 97.81 282 LEU A CA 1
ATOM 2188 C C . LEU A 1 282 ? -19.374 -6.427 17.940 1.00 97.81 282 LEU A C 1
ATOM 2190 O O . LEU A 1 282 ? -19.667 -5.675 18.873 1.00 97.81 282 LEU A O 1
ATOM 2194 N N . VAL A 1 283 ? -19.337 -6.024 16.674 1.00 97.44 283 VAL A N 1
ATOM 2195 C CA . VAL A 1 283 ? -19.788 -4.719 16.182 1.00 97.44 283 VAL A CA 1
ATOM 2196 C C . VAL A 1 283 ? -20.793 -4.941 15.058 1.00 97.44 283 VAL A C 1
ATOM 2198 O O . VAL A 1 283 ? -20.611 -5.809 14.204 1.00 97.44 283 VAL A O 1
ATOM 2201 N N . ASN A 1 284 ? -21.881 -4.178 15.064 1.00 97.25 284 ASN A N 1
ATOM 2202 C CA . ASN A 1 284 ? -22.906 -4.278 14.036 1.00 97.25 284 ASN A CA 1
ATOM 2203 C C . ASN A 1 284 ? -22.449 -3.541 12.772 1.00 97.25 284 ASN A C 1
ATOM 2205 O O . ASN A 1 284 ? -21.983 -2.402 12.849 1.00 97.25 284 ASN A O 1
ATOM 2209 N N . VAL A 1 285 ? -22.620 -4.180 11.615 1.00 96.62 285 VAL A N 1
ATOM 2210 C CA . VAL A 1 285 ? -22.281 -3.630 10.300 1.00 96.62 285 VAL A CA 1
ATOM 2211 C C . VAL A 1 285 ? -23.564 -3.299 9.547 1.00 96.62 285 VAL A C 1
ATOM 2213 O O . VAL A 1 285 ? -24.445 -4.145 9.391 1.00 96.62 285 VAL A O 1
ATOM 2216 N N . TYR A 1 286 ? -23.664 -2.068 9.059 1.00 95.12 286 TYR A N 1
ATOM 2217 C CA . TYR A 1 286 ? -24.819 -1.562 8.320 1.00 95.12 286 TYR A CA 1
ATOM 2218 C C . TYR A 1 286 ? -24.416 -1.159 6.914 1.00 95.12 286 TYR A C 1
ATOM 2220 O O . TYR A 1 286 ? -23.347 -0.585 6.730 1.00 95.12 286 TYR A O 1
ATOM 2228 N N . HIS A 1 287 ? -25.305 -1.353 5.942 1.00 93.00 287 HIS A N 1
ATOM 2229 C CA . HIS A 1 287 ? -25.201 -0.622 4.681 1.00 93.00 287 HIS A CA 1
ATOM 2230 C C . HIS A 1 287 ? -25.463 0.862 4.926 1.00 93.00 287 HIS A C 1
ATOM 2232 O O . HIS A 1 287 ? -26.377 1.227 5.678 1.00 93.00 287 HIS A O 1
ATOM 2238 N N . THR A 1 288 ? -24.679 1.711 4.275 1.00 91.06 288 THR A N 1
ATOM 2239 C CA . THR A 1 288 ? -24.803 3.164 4.368 1.00 91.06 288 THR A CA 1
ATOM 2240 C C . THR A 1 288 ? -25.199 3.767 3.026 1.00 91.06 288 THR A C 1
ATOM 2242 O O . THR A 1 288 ? -25.142 3.112 1.982 1.00 91.06 288 THR A O 1
ATOM 2245 N N . LYS A 1 289 ? -25.711 4.998 3.055 1.00 87.19 289 LYS A N 1
ATOM 2246 C CA . LYS A 1 289 ? -26.100 5.714 1.839 1.00 87.19 289 LYS A CA 1
ATOM 2247 C C . LYS A 1 289 ? -24.849 6.205 1.111 1.00 87.19 289 LYS A C 1
ATOM 2249 O O . LYS A 1 289 ? -23.941 6.758 1.726 1.00 87.19 289 LYS A O 1
ATOM 2254 N N . SER A 1 290 ? -24.808 6.016 -0.204 1.00 81.69 290 SER A N 1
ATOM 2255 C CA . SER A 1 290 ? -23.771 6.583 -1.068 1.00 81.69 290 SER A CA 1
ATOM 2256 C C . SER A 1 290 ? -24.040 8.063 -1.353 1.00 81.69 290 SER A C 1
ATOM 2258 O O . SER A 1 290 ? -25.194 8.479 -1.438 1.00 81.69 290 SER A O 1
ATOM 2260 N N . GLY A 1 291 ? -22.984 8.854 -1.559 1.00 72.62 291 GLY A N 1
ATOM 2261 C CA . GLY A 1 291 ? -23.103 10.253 -1.993 1.00 72.62 291 GLY A CA 1
ATOM 2262 C C . GLY A 1 291 ? -23.551 11.240 -0.909 1.00 72.62 291 GLY A C 1
ATOM 2263 O O . GLY A 1 291 ? -23.810 12.400 -1.218 1.00 72.62 291 GLY A O 1
ATOM 2264 N N . THR A 1 292 ? -23.632 10.817 0.355 1.00 73.06 292 THR A N 1
ATOM 2265 C CA . THR A 1 292 ? -23.943 11.701 1.484 1.00 73.06 292 THR A CA 1
ATOM 2266 C C . THR A 1 292 ? -22.669 12.145 2.197 1.00 73.06 292 THR A C 1
ATOM 2268 O O . THR A 1 292 ? -21.734 11.368 2.372 1.00 73.06 292 THR A O 1
ATOM 2271 N N . ILE A 1 293 ? -22.640 13.402 2.652 1.00 69.00 293 ILE A N 1
ATOM 2272 C CA . ILE A 1 293 ? -21.514 13.948 3.435 1.00 69.00 293 ILE A CA 1
ATOM 2273 C C . ILE A 1 293 ? -21.427 13.265 4.808 1.00 69.00 293 ILE A C 1
ATOM 2275 O O . ILE A 1 293 ? -20.341 13.021 5.328 1.00 69.00 293 ILE A O 1
ATOM 2279 N N . PHE A 1 294 ? -22.582 12.943 5.395 1.00 75.69 294 PHE A N 1
ATOM 2280 C CA . PHE A 1 294 ? -22.677 12.277 6.689 1.00 75.69 294 PHE A CA 1
ATOM 2281 C C . PHE A 1 294 ? -22.984 10.795 6.530 1.00 75.69 294 PHE A C 1
ATOM 2283 O O . PHE A 1 294 ? -23.729 10.391 5.635 1.00 75.69 294 PHE A O 1
ATOM 2290 N N . CYS A 1 295 ? -22.449 9.997 7.451 1.00 84.44 295 CYS A N 1
ATOM 2291 C CA . CYS A 1 295 ? -22.720 8.573 7.489 1.00 84.44 295 CYS A CA 1
ATOM 2292 C C . CYS A 1 295 ? -24.171 8.326 7.912 1.00 84.44 295 CYS A C 1
ATOM 2294 O O . CYS A 1 295 ? -24.559 8.640 9.035 1.00 84.44 295 CYS A O 1
ATOM 2296 N N . GLN A 1 296 ? -24.975 7.771 7.011 1.00 86.62 296 GLN A N 1
ATOM 2297 C CA . GLN A 1 296 ? -26.371 7.441 7.275 1.00 86.62 296 GLN A CA 1
ATOM 2298 C C . GLN A 1 296 ? -26.642 6.000 6.896 1.00 86.62 296 GLN A C 1
ATOM 2300 O O . GLN A 1 296 ? -26.165 5.516 5.872 1.00 86.62 296 GLN A O 1
ATOM 2305 N N . ARG A 1 297 ? -27.447 5.331 7.714 1.00 89.31 297 ARG A N 1
ATOM 2306 C CA . ARG A 1 297 ? -27.865 3.953 7.479 1.00 89.31 297 ARG A CA 1
ATOM 2307 C C . ARG A 1 297 ? -28.850 3.909 6.317 1.00 89.31 297 ARG A C 1
ATOM 2309 O O . ARG A 1 297 ? -29.753 4.739 6.230 1.00 89.31 297 ARG A O 1
ATOM 2316 N N . SER A 1 298 ? -28.686 2.920 5.448 1.00 86.69 298 SER A N 1
ATOM 2317 C CA . SER A 1 298 ? -29.642 2.645 4.371 1.00 86.69 298 SER A CA 1
ATOM 2318 C C . SER A 1 298 ? -30.852 1.861 4.876 1.00 86.69 298 SER A C 1
ATOM 2320 O O . SER A 1 298 ? -31.937 2.005 4.324 1.00 86.69 298 SER A O 1
ATOM 2322 N N . LYS A 1 299 ? -30.672 1.039 5.921 1.00 86.44 299 LYS A N 1
ATOM 2323 C CA . LYS A 1 299 ? -31.716 0.198 6.526 1.00 86.44 299 LYS A CA 1
ATOM 2324 C C . LYS A 1 299 ? -31.636 0.186 8.067 1.00 86.44 299 LYS A C 1
ATOM 2326 O O . LYS A 1 299 ? -30.539 0.362 8.619 1.00 86.44 299 LYS A O 1
ATOM 2331 N N . PRO A 1 300 ? -32.774 -0.038 8.760 1.00 85.06 300 PRO A N 1
ATOM 2332 C CA . PRO A 1 300 ? -32.872 -0.074 10.222 1.00 85.06 300 PRO A CA 1
ATOM 2333 C C . PRO A 1 300 ? -32.327 -1.357 10.871 1.00 85.06 300 PRO A C 1
ATOM 2335 O O . PRO A 1 300 ? -32.124 -1.352 12.085 1.00 85.06 300 PRO A O 1
ATOM 2338 N N . ASP A 1 301 ? -31.938 -2.366 10.097 1.00 90.88 301 ASP A N 1
ATOM 2339 C CA . ASP A 1 301 ? -31.325 -3.586 10.629 1.00 90.88 301 ASP A CA 1
ATOM 2340 C C . ASP A 1 301 ? -29.860 -3.731 10.202 1.00 90.88 301 ASP A C 1
ATOM 2342 O O . ASP A 1 301 ? -29.482 -3.261 9.118 1.00 90.88 301 ASP A O 1
ATOM 2346 N N . PRO A 1 302 ? -29.004 -4.323 11.058 1.00 92.94 302 PRO A N 1
ATOM 2347 C CA . PRO A 1 302 ? -27.641 -4.652 10.678 1.00 92.94 302 PRO A CA 1
ATOM 23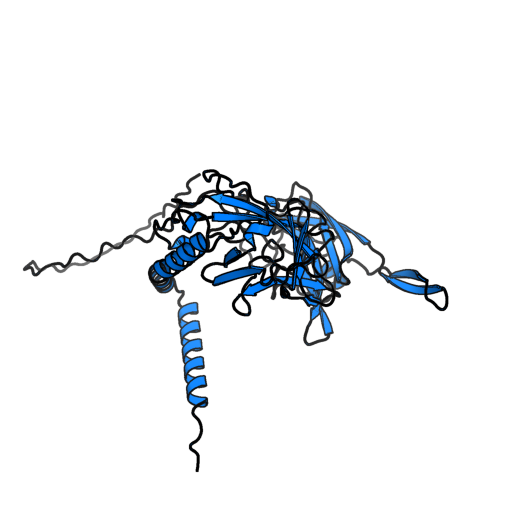48 C C . PRO A 1 302 ? -27.656 -5.755 9.627 1.00 92.94 302 PRO A C 1
ATOM 2350 O O . PRO A 1 302 ? -28.474 -6.668 9.670 1.00 92.94 302 PRO A O 1
ATOM 2353 N N . VAL A 1 303 ? -26.718 -5.680 8.691 1.00 95.06 303 VAL A N 1
ATOM 2354 C CA . VAL A 1 303 ? -26.566 -6.703 7.651 1.00 95.06 303 VAL A CA 1
ATOM 2355 C C . VAL A 1 303 ? -25.797 -7.899 8.199 1.00 95.06 303 VAL A C 1
ATOM 2357 O O . VAL A 1 303 ? -26.090 -9.038 7.856 1.00 95.06 303 VAL A O 1
ATOM 2360 N N . VAL A 1 304 ? -24.821 -7.647 9.075 1.00 96.62 304 VAL A N 1
ATOM 2361 C CA . VAL A 1 304 ? -24.055 -8.689 9.762 1.00 96.62 304 VAL A CA 1
ATOM 2362 C C . VAL A 1 304 ? -23.397 -8.128 11.028 1.00 96.62 304 VAL A C 1
ATOM 2364 O O . VAL A 1 304 ? -23.333 -6.911 11.219 1.00 96.62 304 VAL A O 1
ATOM 2367 N N . LYS A 1 305 ? -22.870 -9.007 11.885 1.00 97.19 305 LYS A N 1
ATOM 2368 C CA . LYS A 1 305 ? -21.938 -8.644 12.960 1.00 97.19 305 LYS A CA 1
ATOM 2369 C C . LYS A 1 305 ? -20.504 -8.985 12.553 1.00 97.19 305 LYS A C 1
ATOM 2371 O O . LYS A 1 305 ? -20.252 -10.079 12.061 1.00 97.19 305 LYS A O 1
ATOM 2376 N N . ALA A 1 306 ? -19.579 -8.058 12.771 1.00 97.56 306 ALA A N 1
ATOM 2377 C CA . ALA A 1 306 ? -18.141 -8.282 12.638 1.00 97.56 306 ALA A CA 1
ATOM 2378 C C . ALA A 1 306 ? -17.508 -8.456 14.021 1.00 97.56 306 ALA A C 1
ATOM 2380 O O . ALA A 1 306 ? -18.002 -7.901 15.007 1.00 97.56 306 ALA A O 1
ATOM 2381 N N . ARG A 1 307 ? -16.420 -9.222 14.100 1.00 98.06 307 ARG A N 1
ATOM 2382 C CA . ARG A 1 307 ? -15.669 -9.396 15.347 1.00 98.06 307 ARG A CA 1
ATOM 2383 C C . ARG A 1 307 ? -14.669 -8.261 15.491 1.00 98.06 307 ARG A C 1
ATOM 2385 O O . ARG A 1 307 ? -14.030 -7.880 14.516 1.00 98.06 307 ARG A O 1
ATOM 2392 N N . TRP A 1 308 ? -14.529 -7.724 16.694 1.00 98.06 308 TRP A N 1
ATOM 2393 C CA . TRP A 1 308 ? -13.449 -6.801 17.012 1.00 98.06 308 TRP A CA 1
ATOM 2394 C C . TRP A 1 308 ? -12.563 -7.363 18.113 1.00 98.06 308 TRP A C 1
ATOM 2396 O O . TRP A 1 308 ? -13.050 -8.033 19.023 1.00 98.06 308 TRP A O 1
ATOM 2406 N N . ASP A 1 309 ? -11.274 -7.042 18.037 1.00 97.81 309 ASP A N 1
ATOM 2407 C CA . ASP A 1 309 ? -10.272 -7.368 19.047 1.00 97.81 309 ASP A CA 1
ATOM 2408 C C . ASP A 1 309 ? -9.499 -6.090 19.407 1.00 97.81 309 ASP A C 1
ATOM 2410 O O . ASP A 1 309 ? -8.999 -5.374 18.539 1.00 97.81 309 ASP A O 1
ATOM 2414 N N . LEU A 1 310 ? -9.412 -5.786 20.699 1.00 97.62 310 LEU A N 1
ATOM 2415 C CA . LEU A 1 310 ? -8.629 -4.694 21.262 1.00 97.62 310 LEU A CA 1
ATOM 2416 C C . LEU A 1 310 ? -7.343 -5.270 21.854 1.00 97.62 310 LEU A C 1
ATOM 2418 O O . LEU A 1 310 ? -7.377 -6.034 22.822 1.00 97.62 310 LEU A O 1
ATOM 2422 N N . ARG A 1 311 ? -6.207 -4.895 21.268 1.00 95.12 311 ARG A N 1
ATOM 2423 C CA . ARG A 1 311 ? -4.876 -5.392 21.635 1.00 95.12 311 ARG A CA 1
ATOM 2424 C C . ARG A 1 311 ? -3.804 -4.332 21.397 1.00 95.12 311 ARG A C 1
ATOM 2426 O O . ARG A 1 311 ? -4.052 -3.312 20.761 1.00 95.12 311 ARG A O 1
ATOM 2433 N N . TYR A 1 312 ? -2.602 -4.578 21.902 1.00 94.62 312 TYR A N 1
ATOM 2434 C CA . TYR A 1 312 ? -1.429 -3.781 21.553 1.00 94.62 312 TYR A CA 1
ATOM 2435 C C . TYR A 1 312 ? -0.679 -4.455 20.403 1.00 94.62 312 TYR A C 1
ATOM 2437 O O . TYR A 1 312 ? -0.378 -5.644 20.480 1.00 94.62 312 TYR A O 1
ATOM 2445 N N . LEU A 1 313 ? -0.379 -3.692 19.354 1.00 93.75 313 LEU A N 1
ATOM 2446 C CA . LEU A 1 313 ? 0.483 -4.093 18.241 1.00 93.75 313 LEU A CA 1
ATOM 2447 C C . LEU A 1 313 ? 1.623 -3.086 18.145 1.00 93.75 313 LEU A C 1
ATOM 2449 O O . LEU A 1 313 ? 1.362 -1.889 18.049 1.00 93.75 313 LEU A O 1
ATOM 2453 N N . ASN A 1 314 ? 2.868 -3.557 18.221 1.00 90.81 314 ASN A N 1
ATOM 2454 C CA . ASN A 1 314 ? 4.078 -2.726 18.139 1.00 90.81 314 ASN A CA 1
ATOM 2455 C C . ASN A 1 314 ? 4.000 -1.501 19.080 1.00 90.81 314 ASN A C 1
ATOM 2457 O O . ASN A 1 314 ? 4.122 -0.346 18.667 1.00 90.81 314 ASN A O 1
ATOM 2461 N N . GLY A 1 315 ? 3.627 -1.755 20.342 1.00 91.94 315 GLY A N 1
ATOM 2462 C CA . GLY A 1 315 ? 3.440 -0.725 21.375 1.00 91.94 315 GLY A CA 1
ATOM 2463 C C . GLY A 1 315 ? 2.202 0.171 21.209 1.00 91.94 315 GLY A C 1
ATOM 2464 O O . GLY A 1 315 ? 1.937 1.024 22.053 1.00 91.94 315 GLY A O 1
ATOM 2465 N N . THR A 1 316 ? 1.400 -0.030 20.163 1.00 94.88 316 THR A N 1
ATOM 2466 C CA . THR A 1 316 ? 0.253 0.817 19.814 1.00 94.88 316 THR A CA 1
ATOM 2467 C C . THR A 1 316 ? -1.073 0.143 20.158 1.00 94.88 316 THR A C 1
ATOM 2469 O O . THR A 1 316 ? -1.361 -0.968 19.702 1.00 94.88 316 THR A O 1
ATOM 2472 N N . ARG A 1 317 ? -1.920 0.827 20.936 1.00 96.50 317 ARG A N 1
ATOM 2473 C CA . ARG A 1 317 ? -3.267 0.350 21.280 1.00 96.50 317 ARG A CA 1
ATOM 2474 C C . ARG A 1 317 ? -4.160 0.368 20.039 1.00 96.50 317 ARG A C 1
ATOM 2476 O O . ARG A 1 317 ? -4.333 1.413 19.412 1.00 96.50 317 ARG A O 1
ATOM 2483 N N . THR A 1 318 ? -4.697 -0.795 19.686 1.00 97.56 318 THR A N 1
ATOM 2484 C CA . THR A 1 318 ? -5.311 -1.044 18.379 1.00 97.56 318 THR A CA 1
ATOM 2485 C C . THR A 1 318 ? -6.593 -1.854 18.513 1.00 97.56 318 THR A C 1
ATOM 2487 O O . THR A 1 318 ? -6.607 -2.907 19.147 1.00 97.56 318 THR A O 1
ATOM 2490 N N . LEU A 1 319 ? -7.656 -1.376 17.870 1.00 98.12 319 LEU A N 1
ATOM 2491 C CA . LEU A 1 319 ? -8.915 -2.080 17.672 1.00 98.12 319 LEU A CA 1
ATOM 2492 C C . LEU A 1 319 ? -8.949 -2.640 16.246 1.00 98.12 319 LEU A C 1
ATOM 2494 O O . LEU A 1 319 ? -9.133 -1.888 15.290 1.00 98.12 319 LEU A O 1
ATOM 2498 N N . THR A 1 320 ? -8.762 -3.945 16.088 1.00 97.69 320 THR A N 1
ATOM 2499 C CA . THR A 1 320 ? -8.882 -4.623 14.791 1.00 97.69 320 THR A CA 1
ATOM 2500 C C . THR A 1 320 ? -10.314 -5.073 14.556 1.00 97.69 320 THR A C 1
ATOM 2502 O O . THR A 1 320 ? -10.998 -5.437 15.511 1.00 97.69 320 THR A O 1
ATOM 2505 N N . VAL A 1 321 ? -10.767 -5.067 13.300 1.00 97.62 321 VAL A N 1
ATOM 2506 C CA . VAL A 1 321 ? -12.114 -5.520 12.931 1.00 97.62 321 VAL A CA 1
ATOM 2507 C C . VAL A 1 321 ? -12.027 -6.585 11.843 1.00 97.62 321 VAL A C 1
ATOM 2509 O O . VAL A 1 321 ? -11.569 -6.334 10.729 1.00 97.62 321 VAL A O 1
ATOM 2512 N N . ASP A 1 322 ? -12.505 -7.775 12.179 1.00 96.75 322 ASP A N 1
ATOM 2513 C CA . ASP A 1 322 ? -12.577 -8.944 11.316 1.00 96.75 322 ASP A CA 1
ATOM 2514 C C . ASP A 1 322 ? -13.988 -9.049 10.720 1.00 96.75 322 ASP A C 1
ATOM 2516 O O . ASP A 1 322 ? -14.969 -9.396 11.391 1.00 96.75 322 ASP A O 1
ATOM 2520 N N . PHE A 1 323 ? -14.098 -8.653 9.451 1.00 96.75 323 PHE A N 1
ATOM 2521 C CA . PHE A 1 323 ? -15.360 -8.637 8.718 1.00 96.75 323 PHE A CA 1
ATOM 2522 C C . PHE A 1 323 ? -15.658 -10.008 8.103 1.00 96.75 323 PHE A C 1
ATOM 2524 O O . PHE A 1 323 ? -14.794 -10.527 7.390 1.00 96.75 323 PHE A O 1
ATOM 2531 N N . PRO A 1 324 ? -16.893 -10.528 8.222 1.00 95.38 324 PRO A N 1
ATOM 2532 C CA . PRO A 1 324 ? -17.332 -11.734 7.519 1.00 95.38 324 PRO A CA 1
ATOM 2533 C C . PRO A 1 324 ? -17.206 -11.610 5.997 1.00 95.38 324 PRO A C 1
ATOM 2535 O O . PRO A 1 324 ? -17.303 -10.511 5.450 1.00 95.38 324 PRO A O 1
ATOM 2538 N N . THR A 1 325 ? -17.038 -12.736 5.300 1.00 92.00 325 THR A N 1
ATOM 2539 C CA . THR A 1 325 ? -16.849 -12.797 3.835 1.00 92.00 325 THR A CA 1
ATOM 2540 C C . THR A 1 325 ? -18.021 -12.234 3.029 1.00 92.00 325 THR A C 1
ATOM 2542 O O . THR A 1 325 ? -17.808 -11.788 1.907 1.00 92.00 325 THR A O 1
ATOM 2545 N N . LEU A 1 326 ? -19.226 -12.194 3.611 1.00 93.50 326 LEU A N 1
ATOM 2546 C CA . LEU A 1 326 ? -20.405 -11.546 3.024 1.00 93.50 326 LEU A CA 1
ATOM 2547 C C . LEU A 1 326 ? -20.190 -10.044 2.766 1.00 93.50 326 LEU A C 1
ATOM 2549 O O . LEU A 1 326 ? -20.802 -9.483 1.861 1.00 93.50 326 LEU A O 1
ATOM 2553 N N . ILE A 1 327 ? -19.339 -9.383 3.558 1.00 94.81 327 ILE A N 1
ATOM 2554 C CA . ILE A 1 327 ? -18.978 -7.986 3.322 1.00 94.81 327 ILE A CA 1
ATOM 2555 C C . ILE A 1 327 ? -17.867 -7.933 2.279 1.00 94.81 327 ILE A C 1
ATOM 2557 O O . ILE A 1 327 ? -16.772 -8.475 2.480 1.00 94.81 327 ILE A O 1
ATOM 2561 N N . ASP A 1 328 ? -18.160 -7.230 1.189 1.00 93.62 328 ASP A N 1
ATOM 2562 C CA . ASP A 1 328 ? -17.222 -6.978 0.104 1.00 93.62 328 ASP A CA 1
ATOM 2563 C C . ASP A 1 328 ? -15.942 -6.305 0.624 1.00 93.62 328 ASP A C 1
ATOM 2565 O O . ASP A 1 328 ? -15.988 -5.359 1.415 1.00 93.62 328 ASP A O 1
ATOM 2569 N N . SER A 1 329 ? -14.782 -6.771 0.156 1.00 93.19 329 SER A N 1
ATOM 2570 C CA . SER A 1 329 ? -13.484 -6.202 0.521 1.00 93.19 329 SER A CA 1
ATOM 2571 C C . SER A 1 329 ? -13.392 -4.710 0.189 1.00 93.19 329 SER A C 1
ATOM 2573 O O . SER A 1 329 ? -12.833 -3.941 0.970 1.00 93.19 329 SER A O 1
ATOM 2575 N N . LEU A 1 330 ? -13.974 -4.276 -0.934 1.00 91.12 330 LEU A N 1
ATOM 2576 C CA . LEU A 1 330 ? -13.915 -2.873 -1.349 1.00 91.12 330 LEU A CA 1
ATOM 2577 C C . LEU A 1 330 ? -14.718 -1.975 -0.398 1.00 91.12 330 LEU A C 1
ATOM 2579 O O . LEU A 1 330 ? -14.299 -0.849 -0.126 1.00 91.12 330 LEU A O 1
ATOM 2583 N N . SER A 1 331 ? -15.815 -2.486 0.171 1.00 92.50 331 SER A N 1
ATOM 2584 C CA . SER A 1 331 ? -16.642 -1.779 1.159 1.00 92.50 331 SER A CA 1
ATOM 2585 C C . SER A 1 331 ? -15.916 -1.502 2.476 1.00 92.50 331 SER A C 1
ATOM 2587 O O . SER A 1 331 ? -16.322 -0.616 3.224 1.00 92.50 331 SER A O 1
ATOM 2589 N N . ILE A 1 332 ? -14.843 -2.241 2.758 1.00 92.50 332 ILE A N 1
ATOM 2590 C CA . ILE A 1 332 ? -13.998 -2.077 3.950 1.00 92.50 332 ILE A CA 1
ATOM 2591 C C . ILE A 1 332 ? -12.621 -1.492 3.610 1.00 92.50 332 ILE A C 1
ATOM 2593 O O . ILE A 1 332 ? -11.699 -1.562 4.421 1.00 92.50 332 ILE A O 1
ATOM 2597 N N . GLY A 1 333 ? -12.473 -0.926 2.409 1.00 88.88 333 GLY A N 1
ATOM 2598 C CA . GLY A 1 333 ? -11.266 -0.207 2.010 1.00 88.88 333 GLY A CA 1
ATOM 2599 C C . GLY A 1 333 ? -10.125 -1.105 1.536 1.00 88.88 333 GLY A C 1
ATOM 2600 O O . GLY A 1 333 ? -8.985 -0.650 1.475 1.00 88.88 333 GLY A O 1
ATOM 2601 N N . LEU A 1 334 ? -10.402 -2.370 1.210 1.00 90.75 334 LEU A N 1
ATOM 2602 C CA . LEU A 1 334 ? -9.396 -3.350 0.810 1.00 90.75 334 LEU A CA 1
ATOM 2603 C C . LEU A 1 334 ? -9.590 -3.802 -0.636 1.00 90.75 334 LEU A C 1
ATOM 2605 O O . LEU A 1 334 ? -10.698 -4.107 -1.077 1.00 90.75 334 LEU A O 1
ATOM 2609 N N . MET A 1 335 ? -8.486 -3.917 -1.373 1.00 89.06 335 MET A N 1
ATOM 2610 C CA . MET A 1 335 ? -8.497 -4.618 -2.658 1.00 89.06 335 MET A CA 1
ATOM 2611 C C . MET A 1 335 ? -8.881 -6.081 -2.439 1.00 89.06 335 MET A C 1
ATOM 2613 O O . MET A 1 335 ? -8.494 -6.679 -1.431 1.00 89.06 335 MET A O 1
ATOM 2617 N N . THR A 1 336 ? -9.574 -6.686 -3.402 1.00 90.81 336 THR A N 1
ATOM 2618 C CA . THR A 1 336 ? -9.994 -8.093 -3.316 1.00 90.81 336 THR A CA 1
ATOM 2619 C C . THR A 1 336 ? -8.801 -9.024 -3.104 1.00 90.81 336 THR A C 1
ATOM 2621 O O . THR A 1 336 ? -8.851 -9.894 -2.239 1.00 90.81 336 THR A O 1
ATOM 2624 N N . ALA A 1 337 ? -7.677 -8.765 -3.777 1.00 89.44 337 ALA A N 1
ATOM 2625 C CA . ALA A 1 337 ? -6.436 -9.530 -3.624 1.00 89.44 337 ALA A CA 1
ATOM 2626 C C . ALA A 1 337 ? -5.765 -9.414 -2.235 1.00 89.44 337 ALA A C 1
ATOM 2628 O O . ALA A 1 337 ? -4.874 -10.210 -1.920 1.00 89.44 337 ALA A O 1
ATOM 2629 N N . ASN A 1 338 ? -6.177 -8.430 -1.424 1.00 91.44 338 ASN A N 1
ATOM 2630 C CA . ASN A 1 338 ? -5.652 -8.162 -0.082 1.00 91.44 338 ASN A CA 1
ATOM 2631 C C . ASN A 1 338 ? -6.594 -8.638 1.033 1.00 91.44 338 ASN A C 1
ATOM 2633 O O . ASN A 1 338 ? -6.243 -8.546 2.212 1.00 91.44 338 ASN A O 1
ATOM 2637 N N . ARG A 1 339 ? -7.780 -9.159 0.692 1.00 92.00 339 ARG A N 1
ATOM 2638 C CA . ARG A 1 339 ? -8.684 -9.779 1.664 1.00 92.00 339 ARG A CA 1
ATOM 2639 C C . ARG A 1 339 ? -7.983 -10.974 2.316 1.00 92.00 339 ARG A C 1
ATOM 2641 O O . ARG A 1 339 ? -7.398 -11.796 1.622 1.00 92.00 339 ARG A O 1
ATOM 2648 N N . GLY A 1 340 ? -8.014 -11.038 3.646 1.00 92.25 340 GLY A N 1
ATOM 2649 C CA . GLY A 1 340 ? -7.312 -12.073 4.417 1.00 92.25 340 GLY A CA 1
ATOM 2650 C C . GLY A 1 340 ? -5.813 -11.819 4.619 1.00 92.25 340 GLY A C 1
ATOM 2651 O O . GLY A 1 340 ? -5.188 -12.564 5.354 1.00 92.25 340 GLY A O 1
ATOM 2652 N N . LYS A 1 341 ? -5.252 -10.756 4.025 1.00 93.81 341 LYS A N 1
ATOM 2653 C CA . LYS A 1 341 ? -3.836 -10.359 4.172 1.00 93.81 341 LYS A CA 1
ATOM 2654 C C . LYS A 1 341 ? -3.676 -9.059 4.945 1.00 93.81 341 LYS A C 1
ATOM 2656 O O . LYS A 1 341 ? -2.741 -8.881 5.722 1.00 93.81 341 LYS A O 1
ATOM 2661 N N . LEU A 1 342 ? -4.613 -8.147 4.699 1.00 93.81 342 LEU A N 1
ATOM 2662 C CA . LEU A 1 342 ? -4.796 -6.914 5.441 1.00 93.81 342 LEU A CA 1
ATOM 2663 C C . LEU A 1 342 ? -6.093 -7.003 6.241 1.00 93.81 342 LEU A C 1
ATOM 2665 O O . LEU A 1 342 ? -7.118 -7.469 5.735 1.00 93.81 342 LEU A O 1
ATOM 2669 N N . MET A 1 343 ? -6.055 -6.509 7.472 1.00 94.81 343 MET A N 1
ATOM 2670 C CA . MET A 1 343 ? -7.219 -6.413 8.346 1.00 94.81 343 MET A CA 1
ATOM 2671 C C . MET A 1 343 ? -7.481 -4.946 8.701 1.00 94.81 343 MET A C 1
ATOM 2673 O O . MET A 1 343 ? -6.565 -4.286 9.195 1.00 94.81 343 MET A O 1
ATOM 2677 N N . PRO A 1 344 ? -8.696 -4.408 8.482 1.00 95.31 344 PRO A N 1
ATOM 2678 C CA . PRO A 1 344 ? -9.013 -3.042 8.881 1.00 95.31 344 PRO A CA 1
ATOM 2679 C C . PRO A 1 344 ? -8.875 -2.863 10.395 1.00 95.31 344 PRO A C 1
ATOM 2681 O O . PRO A 1 344 ? -9.228 -3.749 11.181 1.00 95.31 344 PRO A O 1
ATOM 2684 N N . ALA A 1 345 ? -8.366 -1.710 10.810 1.00 96.62 345 ALA A N 1
ATOM 2685 C CA . ALA A 1 345 ? -8.122 -1.418 12.211 1.00 96.62 345 ALA A CA 1
ATOM 2686 C C . ALA A 1 345 ? -8.273 0.075 12.530 1.00 96.62 345 ALA A C 1
ATOM 2688 O O . ALA A 1 345 ? -8.357 0.934 11.650 1.00 96.62 345 ALA A O 1
ATOM 2689 N N . PHE A 1 346 ? -8.305 0.369 13.825 1.00 97.00 346 PHE A N 1
ATOM 2690 C CA . PHE A 1 346 ? -8.238 1.711 14.380 1.00 97.00 346 PHE A CA 1
ATOM 2691 C C . PHE A 1 346 ? -7.146 1.749 15.436 1.00 97.00 346 PHE A C 1
ATOM 2693 O O . PHE A 1 346 ? -7.106 0.886 16.311 1.00 97.00 346 PHE A O 1
ATOM 2700 N N . ALA A 1 347 ? -6.269 2.743 15.370 1.00 96.81 347 ALA A N 1
ATOM 2701 C CA . ALA A 1 347 ? -5.138 2.864 16.279 1.00 96.81 347 ALA A CA 1
ATOM 2702 C C . ALA A 1 347 ? -5.164 4.193 17.027 1.00 96.81 347 ALA A C 1
ATOM 2704 O O . ALA A 1 347 ? -5.547 5.223 16.469 1.00 96.81 347 ALA A O 1
ATOM 2705 N N . GLU A 1 348 ? -4.717 4.169 18.276 1.00 95.88 348 GLU A N 1
ATOM 2706 C CA . GLU A 1 348 ? -4.436 5.377 19.043 1.00 95.88 348 GLU A CA 1
ATOM 2707 C C . GLU A 1 348 ? -3.076 5.957 18.650 1.00 95.88 348 GLU A C 1
ATOM 2709 O O . GLU A 1 348 ? -2.029 5.344 18.852 1.00 95.88 348 GLU A O 1
ATOM 2714 N N . GLU A 1 349 ? -3.103 7.161 18.086 1.00 94.12 349 GLU A N 1
ATOM 2715 C CA . GLU A 1 349 ? -1.930 7.930 17.698 1.00 94.12 349 GLU A CA 1
ATOM 2716 C C . GLU A 1 349 ? -1.718 9.117 18.649 1.00 94.12 349 GLU A C 1
ATOM 2718 O O . GLU A 1 349 ? -2.606 9.946 18.856 1.00 94.12 349 GLU A O 1
ATOM 2723 N N . LEU A 1 350 ? -0.505 9.245 19.175 1.00 91.50 350 LEU A N 1
ATOM 2724 C CA . LEU A 1 350 ? 0.001 10.420 19.862 1.00 91.50 350 LEU A CA 1
ATOM 2725 C C . LEU A 1 350 ? 0.238 11.544 18.852 1.00 91.50 350 LEU A C 1
ATOM 2727 O O . LEU A 1 350 ? 1.059 11.440 17.942 1.00 91.50 350 LEU A O 1
ATOM 2731 N N . THR A 1 351 ? -0.453 12.660 19.045 1.00 81.69 351 THR A N 1
ATOM 2732 C CA . THR A 1 351 ? -0.255 13.853 18.223 1.00 81.69 351 THR A CA 1
ATOM 2733 C C . THR A 1 351 ? 1.156 14.429 18.423 1.00 81.69 351 THR A C 1
ATOM 2735 O O . THR A 1 351 ? 1.603 14.558 19.569 1.00 81.69 351 THR A O 1
ATOM 2738 N N . PRO A 1 352 ? 1.849 14.850 17.344 1.00 71.12 352 PRO A N 1
ATOM 2739 C CA . PRO A 1 352 ? 3.226 15.346 17.435 1.00 71.12 352 PRO A CA 1
ATOM 2740 C C . PRO A 1 352 ? 3.396 16.568 18.346 1.00 71.12 352 PRO A C 1
ATOM 2742 O O . PRO A 1 352 ? 4.425 16.724 18.994 1.00 71.12 352 PRO A O 1
ATOM 2745 N N . THR A 1 353 ? 2.387 17.440 18.398 1.00 69.00 353 THR A N 1
ATOM 2746 C CA . THR A 1 353 ? 2.494 18.779 18.996 1.00 69.00 353 THR A CA 1
ATOM 2747 C C . THR A 1 353 ? 1.907 18.901 20.397 1.00 69.00 353 THR A C 1
ATOM 2749 O O . THR A 1 353 ? 2.291 19.811 21.121 1.00 69.00 353 THR A O 1
ATOM 2752 N N . SER A 1 354 ? 0.974 18.030 20.800 1.00 62.53 354 SER A N 1
ATOM 2753 C CA . SER A 1 354 ? 0.159 18.285 22.002 1.00 62.53 354 SER A CA 1
ATOM 2754 C C . SER A 1 354 ? 0.162 17.174 23.049 1.00 62.53 354 SER A C 1
ATOM 2756 O O . SER A 1 354 ? -0.525 17.303 24.059 1.00 62.53 354 SER A O 1
ATOM 2758 N N . ARG A 1 355 ? 0.897 16.071 22.823 1.00 70.00 355 ARG A N 1
ATOM 2759 C CA . ARG A 1 355 ? 0.825 14.826 23.625 1.00 70.00 355 ARG A CA 1
ATOM 2760 C C . ARG A 1 355 ? -0.603 14.279 23.817 1.00 70.00 355 ARG A C 1
ATOM 2762 O O . ARG A 1 355 ? -0.797 13.363 24.608 1.00 70.00 355 ARG A O 1
ATOM 2769 N N . LYS A 1 356 ? -1.599 14.813 23.104 1.00 85.69 356 LYS A N 1
ATOM 2770 C CA . LYS A 1 356 ? -2.958 14.274 23.063 1.00 85.69 356 LYS A CA 1
ATOM 2771 C C . LYS A 1 356 ? -2.986 13.063 22.152 1.00 85.69 356 LYS A C 1
ATOM 2773 O O . LYS A 1 356 ? -2.264 13.035 21.152 1.00 85.69 356 LYS A O 1
ATOM 2778 N N . THR A 1 357 ? -3.849 12.118 22.474 1.00 91.31 357 THR A N 1
ATOM 2779 C CA . THR A 1 357 ? -4.128 10.955 21.636 1.00 91.31 357 THR A CA 1
ATOM 2780 C C . THR A 1 357 ? -5.284 11.266 20.689 1.00 91.31 357 THR A C 1
ATOM 2782 O O . THR A 1 357 ? -6.166 12.063 21.013 1.00 91.31 357 THR A O 1
ATOM 2785 N N . ARG A 1 358 ? -5.268 10.654 19.508 1.00 93.62 358 ARG A N 1
ATOM 2786 C CA . ARG A 1 358 ? -6.398 10.592 18.581 1.00 93.62 358 ARG A CA 1
ATOM 2787 C C . ARG A 1 358 ? -6.527 9.190 18.006 1.00 93.62 358 ARG A C 1
ATOM 2789 O O . ARG A 1 358 ? -5.528 8.498 17.850 1.00 93.62 358 ARG A O 1
ATOM 2796 N N . VAL A 1 359 ? -7.734 8.795 17.625 1.00 95.50 359 VAL A N 1
ATOM 2797 C CA . VAL A 1 359 ? -7.977 7.528 16.931 1.00 95.50 359 VAL A CA 1
ATOM 2798 C C . VAL A 1 359 ? -7.944 7.745 15.424 1.00 95.50 359 VAL A C 1
ATOM 2800 O O . VAL A 1 359 ? -8.612 8.633 14.884 1.00 95.50 359 VAL A O 1
ATOM 2803 N N . ILE A 1 360 ? -7.162 6.918 14.738 1.00 93.69 360 ILE A N 1
ATOM 2804 C CA . ILE A 1 360 ? -6.964 6.978 13.291 1.00 93.69 360 ILE A CA 1
ATOM 2805 C C . ILE A 1 360 ? -7.326 5.643 12.632 1.00 93.69 360 ILE A C 1
ATOM 2807 O O . ILE A 1 360 ? -7.100 4.594 13.237 1.00 93.69 360 ILE A O 1
ATOM 2811 N N . PRO A 1 361 ? -7.855 5.652 11.397 1.00 93.56 361 PRO A N 1
ATOM 2812 C CA . PRO A 1 361 ? -7.977 4.439 10.599 1.00 93.56 361 PRO A CA 1
ATOM 2813 C C . PRO A 1 361 ? -6.597 3.887 10.224 1.00 93.56 361 PRO A C 1
ATOM 2815 O O . PRO A 1 361 ? -5.716 4.630 9.781 1.00 93.56 361 PRO A O 1
ATOM 2818 N N . THR A 1 362 ? -6.432 2.581 10.371 1.00 94.12 362 THR A N 1
ATOM 2819 C CA . THR A 1 362 ? -5.217 1.825 10.059 1.00 94.12 362 THR A CA 1
ATOM 2820 C C . THR A 1 362 ? -5.574 0.493 9.400 1.00 94.12 362 THR A C 1
ATOM 2822 O O . THR A 1 362 ? -6.745 0.127 9.278 1.00 94.12 362 THR A O 1
ATOM 2825 N N . ALA A 1 363 ? -4.563 -0.245 8.956 1.00 94.19 363 ALA A N 1
ATOM 2826 C CA . ALA A 1 363 ? -4.704 -1.654 8.613 1.00 94.19 363 ALA A CA 1
ATOM 2827 C C . ALA A 1 363 ? -3.590 -2.457 9.279 1.00 94.19 363 ALA A C 1
ATOM 2829 O O . ALA A 1 363 ? -2.472 -1.969 9.415 1.00 94.19 363 ALA A O 1
ATOM 2830 N N . VAL A 1 364 ? -3.880 -3.688 9.679 1.00 95.50 364 VAL A N 1
ATOM 2831 C CA . VAL A 1 364 ? -2.859 -4.648 10.097 1.00 95.50 364 VAL A CA 1
ATOM 2832 C C . VAL A 1 364 ? -2.480 -5.478 8.888 1.00 95.50 364 VAL A C 1
ATOM 2834 O O . VAL A 1 364 ? -3.333 -6.160 8.322 1.00 95.50 364 VAL A O 1
ATOM 2837 N N . TRP A 1 365 ? -1.212 -5.427 8.503 1.00 94.25 365 TRP A N 1
ATOM 2838 C CA . TRP A 1 365 ? -0.631 -6.438 7.642 1.00 94.25 365 TRP A CA 1
ATOM 2839 C C . TRP A 1 365 ? -0.328 -7.659 8.495 1.00 94.25 365 TRP A C 1
ATOM 2841 O O . TRP A 1 365 ? 0.425 -7.585 9.464 1.00 94.25 365 TRP A O 1
ATOM 2851 N N . LEU A 1 366 ? -0.997 -8.758 8.174 1.00 95.50 366 LEU A N 1
ATOM 2852 C CA . LEU A 1 366 ? -0.881 -9.998 8.918 1.00 95.50 366 LEU A CA 1
ATOM 2853 C C . LEU A 1 366 ? 0.468 -10.665 8.643 1.00 95.50 366 LEU A C 1
ATOM 2855 O O . LEU A 1 366 ? 0.954 -10.697 7.507 1.00 95.50 366 LEU A O 1
ATOM 2859 N N . LYS A 1 367 ? 1.067 -11.211 9.701 1.00 95.50 367 LYS A N 1
ATOM 2860 C CA . LYS A 1 367 ? 2.311 -11.976 9.634 1.00 95.50 367 LYS A CA 1
ATOM 2861 C C . LYS A 1 367 ? 2.274 -13.026 8.517 1.00 95.50 367 LYS A C 1
ATOM 2863 O O . LYS A 1 367 ? 1.332 -13.802 8.418 1.00 95.50 367 LYS A O 1
ATOM 2868 N N . ASN A 1 368 ? 3.364 -13.109 7.755 1.00 95.69 368 ASN A N 1
ATOM 2869 C CA . ASN A 1 368 ? 3.612 -14.044 6.651 1.00 95.69 368 ASN A CA 1
ATOM 2870 C C . ASN A 1 368 ? 2.671 -13.912 5.442 1.00 95.69 368 ASN A C 1
ATOM 2872 O O . ASN A 1 368 ? 2.868 -14.619 4.451 1.00 95.69 368 ASN A O 1
ATOM 2876 N N . GLU A 1 369 ? 1.705 -12.992 5.467 1.00 95.50 369 GLU A N 1
ATOM 2877 C CA . GLU A 1 369 ? 0.779 -12.814 4.356 1.00 95.50 369 GLU A CA 1
ATOM 2878 C C . GLU A 1 369 ? 1.422 -12.045 3.201 1.00 95.50 369 GLU A C 1
ATOM 2880 O O . GLU A 1 369 ? 1.957 -10.944 3.360 1.00 95.50 369 GLU A O 1
ATOM 2885 N N . ARG A 1 370 ? 1.364 -12.633 2.003 1.00 93.31 370 ARG A N 1
ATOM 2886 C CA . ARG A 1 370 ? 2.065 -12.137 0.810 1.00 93.31 370 ARG A CA 1
ATOM 2887 C C . ARG A 1 370 ? 1.207 -11.179 -0.009 1.00 93.31 370 ARG A C 1
ATOM 2889 O O . ARG A 1 370 ? 0.201 -11.578 -0.606 1.00 93.31 370 ARG A O 1
ATOM 2896 N N . ILE A 1 371 ? 1.644 -9.929 -0.121 1.00 91.06 371 ILE A N 1
ATOM 2897 C CA . ILE A 1 371 ? 0.988 -8.897 -0.930 1.00 91.06 371 ILE A CA 1
ATOM 2898 C C . ILE A 1 371 ? 1.744 -8.731 -2.244 1.00 91.06 371 ILE A C 1
ATOM 2900 O O . ILE A 1 371 ? 2.926 -8.396 -2.264 1.00 91.06 371 ILE A O 1
ATOM 2904 N N . ARG A 1 372 ? 1.038 -8.953 -3.352 1.00 89.56 372 ARG A N 1
ATOM 2905 C CA . ARG A 1 372 ? 1.542 -8.673 -4.695 1.00 89.56 372 ARG A CA 1
ATOM 2906 C C . ARG A 1 372 ? 1.325 -7.197 -4.994 1.00 89.56 372 ARG A C 1
ATOM 2908 O O . ARG A 1 372 ? 0.183 -6.737 -4.993 1.00 89.56 372 ARG A O 1
ATOM 2915 N N . ASP A 1 373 ? 2.404 -6.469 -5.240 1.00 87.00 373 ASP A N 1
ATOM 2916 C CA . ASP A 1 373 ? 2.314 -5.072 -5.643 1.00 87.00 373 ASP A CA 1
ATOM 2917 C C . ASP A 1 373 ? 1.964 -4.987 -7.134 1.00 87.00 373 ASP A C 1
ATOM 2919 O O . ASP A 1 373 ? 2.509 -5.722 -7.956 1.00 87.00 373 ASP A O 1
ATOM 2923 N N . SER A 1 374 ? 1.021 -4.109 -7.473 1.00 86.81 374 SER A N 1
ATOM 2924 C CA . SER A 1 374 ? 0.616 -3.878 -8.866 1.00 86.81 374 SER A CA 1
ATOM 2925 C C . SER A 1 374 ? 1.547 -2.906 -9.590 1.00 86.81 374 SER A C 1
ATOM 2927 O O . SER A 1 374 ? 1.477 -2.807 -10.813 1.00 86.81 374 SER A O 1
ATOM 2929 N N . GLN A 1 375 ? 2.401 -2.181 -8.859 1.00 88.88 375 GLN A N 1
ATOM 2930 C CA . GLN A 1 375 ? 3.413 -1.324 -9.471 1.00 88.88 375 GLN A CA 1
ATOM 2931 C C . GLN A 1 375 ? 4.613 -2.163 -9.909 1.00 88.88 375 GLN A C 1
ATOM 2933 O O . GLN A 1 375 ? 5.176 -2.930 -9.125 1.00 88.88 375 GLN A O 1
ATOM 2938 N N . TYR A 1 376 ? 5.039 -1.999 -11.153 1.00 92.44 376 TYR A N 1
ATOM 2939 C CA . TYR A 1 376 ? 6.241 -2.660 -11.640 1.00 92.44 376 TYR A CA 1
ATOM 2940 C C . TYR A 1 376 ? 7.494 -1.912 -11.205 1.00 92.44 376 TYR A C 1
ATOM 2942 O O . TYR A 1 376 ? 7.483 -0.705 -10.954 1.00 92.44 376 TYR A O 1
ATOM 2950 N N . ARG A 1 377 ? 8.586 -2.661 -11.111 1.00 94.12 377 ARG A N 1
ATOM 2951 C CA . ARG A 1 377 ? 9.936 -2.117 -11.047 1.00 94.12 377 ARG A CA 1
ATOM 2952 C C . ARG A 1 377 ? 10.660 -2.462 -12.346 1.00 94.12 377 ARG A C 1
ATOM 2954 O O . ARG A 1 377 ? 10.221 -3.346 -13.071 1.00 94.12 377 ARG A O 1
ATOM 2961 N N . PHE A 1 378 ? 11.755 -1.788 -12.659 1.00 96.44 378 PHE A N 1
ATOM 2962 C CA . PHE A 1 378 ? 12.380 -1.851 -13.979 1.00 96.44 378 PHE A CA 1
ATOM 2963 C C . PHE A 1 378 ? 13.896 -1.958 -13.881 1.00 96.44 378 PHE A C 1
ATOM 2965 O O . PHE A 1 378 ? 14.495 -1.428 -12.948 1.00 96.44 378 PHE A O 1
ATOM 2972 N N . ASN A 1 379 ? 14.532 -2.610 -14.854 1.00 97.69 379 ASN A N 1
ATOM 2973 C CA . ASN A 1 379 ? 15.972 -2.439 -15.055 1.00 97.69 379 ASN A CA 1
ATOM 2974 C C . ASN A 1 379 ? 16.260 -1.064 -15.687 1.00 97.69 379 ASN A C 1
ATOM 2976 O O . ASN A 1 379 ? 15.346 -0.366 -16.126 1.00 97.69 379 ASN A O 1
ATOM 2980 N N . LYS A 1 380 ? 17.535 -0.669 -15.771 1.00 97.75 380 LYS A N 1
ATOM 2981 C CA . LYS A 1 380 ? 17.933 0.635 -16.330 1.00 97.75 380 LYS A CA 1
ATOM 2982 C C . LYS A 1 380 ? 17.419 0.882 -17.747 1.00 97.75 380 LYS A C 1
ATOM 2984 O O . LYS A 1 380 ? 16.939 1.975 -18.029 1.00 97.75 380 LYS A O 1
ATOM 2989 N N . THR A 1 381 ? 17.499 -0.115 -18.627 1.00 98.31 381 THR A N 1
ATOM 2990 C CA . THR A 1 381 ? 17.037 -0.003 -20.019 1.00 98.31 381 THR A CA 1
ATOM 2991 C C . THR A 1 381 ? 15.553 0.353 -20.083 1.00 98.31 381 THR A C 1
ATOM 2993 O O . THR A 1 381 ? 15.180 1.352 -20.700 1.00 98.31 381 THR A O 1
ATOM 2996 N N . ALA A 1 382 ? 14.717 -0.403 -19.366 1.00 98.06 382 ALA A N 1
ATOM 2997 C CA . ALA A 1 382 ? 13.290 -0.134 -19.274 1.00 98.06 382 ALA A CA 1
ATOM 2998 C C . ALA A 1 382 ? 13.003 1.211 -18.583 1.00 98.06 382 ALA A C 1
ATOM 3000 O O . ALA A 1 382 ? 12.169 1.984 -19.049 1.00 98.06 382 ALA A O 1
ATOM 3001 N N . ALA A 1 383 ? 13.729 1.536 -17.512 1.00 97.50 383 ALA A N 1
ATOM 3002 C CA . ALA A 1 383 ? 13.553 2.776 -16.762 1.00 97.50 383 ALA A CA 1
ATOM 3003 C C . ALA A 1 383 ? 13.872 4.032 -17.585 1.00 97.50 383 ALA A C 1
ATOM 3005 O O . ALA A 1 383 ? 13.166 5.034 -17.486 1.00 97.50 383 ALA A O 1
ATOM 3006 N N . THR A 1 384 ? 14.914 3.989 -18.417 1.00 97.88 384 THR A N 1
ATOM 3007 C CA . THR A 1 384 ? 15.251 5.083 -19.3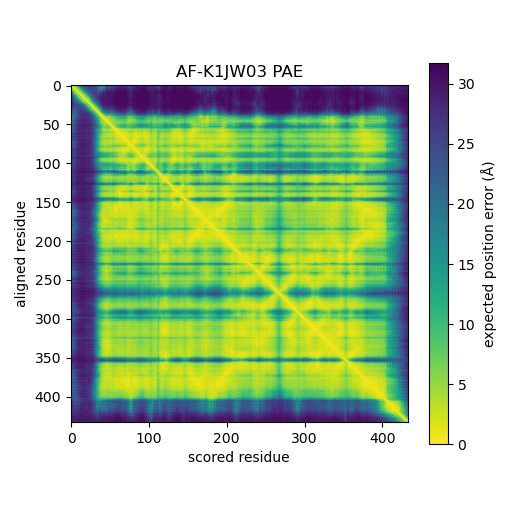38 1.00 97.88 384 THR A CA 1
ATOM 3008 C C . THR A 1 384 ? 14.134 5.301 -20.357 1.00 97.88 384 THR A C 1
ATOM 3010 O O . THR A 1 384 ? 13.738 6.443 -20.590 1.00 97.88 384 THR A O 1
ATOM 3013 N N . ALA A 1 385 ? 13.573 4.219 -20.906 1.00 97.88 385 ALA A N 1
ATOM 3014 C CA . ALA A 1 385 ? 12.438 4.298 -21.822 1.00 97.88 385 ALA A CA 1
ATOM 3015 C C . ALA A 1 385 ? 11.185 4.872 -21.135 1.00 97.88 385 ALA A C 1
ATOM 3017 O O . ALA A 1 385 ? 10.526 5.750 -21.691 1.00 97.88 385 ALA A O 1
ATOM 3018 N N . VAL A 1 386 ? 10.903 4.453 -19.896 1.00 97.12 386 VAL A N 1
ATOM 3019 C CA . VAL A 1 386 ? 9.813 5.006 -19.075 1.00 97.12 386 VAL A CA 1
ATOM 3020 C C . VAL A 1 386 ? 9.986 6.508 -18.858 1.00 97.12 386 VAL A C 1
ATOM 3022 O O . VAL A 1 386 ? 9.048 7.262 -19.107 1.00 97.12 386 VAL A O 1
ATOM 3025 N N . LYS A 1 387 ? 11.177 6.965 -18.445 1.00 96.00 387 LYS A N 1
ATOM 3026 C CA . LYS A 1 387 ? 11.462 8.400 -18.255 1.00 96.00 387 LYS A CA 1
ATOM 3027 C C . LYS A 1 387 ? 11.202 9.191 -19.536 1.00 96.00 387 LYS A C 1
ATOM 3029 O O . LYS A 1 387 ? 10.517 10.209 -19.489 1.00 96.00 387 LYS A O 1
ATOM 3034 N N . ALA A 1 388 ? 11.690 8.704 -20.676 1.00 96.12 388 ALA A N 1
ATOM 3035 C CA . ALA A 1 388 ? 11.470 9.352 -21.966 1.00 96.12 388 ALA A CA 1
ATOM 3036 C C . ALA A 1 388 ? 9.977 9.424 -22.337 1.00 96.12 388 ALA A C 1
ATOM 3038 O O . ALA A 1 388 ? 9.500 10.478 -22.757 1.00 96.12 388 ALA A O 1
ATOM 3039 N N . ALA A 1 389 ? 9.223 8.341 -22.123 1.00 95.38 389 ALA A N 1
ATOM 3040 C CA . ALA A 1 389 ? 7.783 8.307 -22.377 1.00 95.38 389 ALA A CA 1
ATOM 3041 C C . ALA A 1 389 ? 7.004 9.262 -21.452 1.00 95.38 389 ALA A C 1
ATOM 3043 O O . ALA A 1 389 ? 6.092 9.959 -21.902 1.00 95.38 389 ALA A O 1
ATOM 3044 N N . ILE A 1 390 ? 7.380 9.347 -20.168 1.00 94.06 390 ILE A N 1
ATOM 3045 C CA . ILE A 1 390 ? 6.793 10.302 -19.215 1.00 94.06 390 ILE A CA 1
ATOM 3046 C C . ILE A 1 390 ? 7.010 11.729 -19.721 1.00 94.06 390 ILE A C 1
ATOM 3048 O O . ILE A 1 390 ? 6.036 12.476 -19.837 1.00 94.06 390 ILE A O 1
ATOM 3052 N N . GLU A 1 391 ? 8.240 12.096 -20.091 1.00 93.88 391 GLU A N 1
ATOM 3053 C CA . GLU A 1 391 ? 8.548 13.425 -20.629 1.00 93.88 391 GLU A CA 1
ATOM 3054 C C . GLU A 1 391 ? 7.752 13.733 -21.908 1.00 93.88 391 GLU A C 1
ATOM 3056 O O . GLU A 1 391 ? 7.126 14.792 -22.007 1.00 93.88 391 GLU A O 1
ATOM 3061 N N . ALA A 1 392 ? 7.671 12.781 -22.842 1.00 91.75 392 ALA A N 1
ATOM 3062 C CA . ALA A 1 392 ? 6.895 12.919 -24.076 1.00 91.75 392 ALA A CA 1
ATOM 3063 C C . ALA A 1 392 ? 5.376 13.062 -23.836 1.00 91.75 392 ALA A C 1
ATOM 3065 O O . ALA A 1 392 ? 4.657 13.650 -24.649 1.00 91.75 392 ALA A O 1
ATOM 3066 N N . SER A 1 393 ? 4.856 12.548 -22.717 1.00 89.50 393 SER A N 1
ATOM 3067 C CA . SER A 1 393 ? 3.441 12.685 -22.341 1.00 89.50 393 SER A CA 1
ATOM 3068 C C . SER A 1 393 ? 3.104 14.043 -21.703 1.00 89.50 393 SER A C 1
ATOM 3070 O O . SER A 1 393 ? 1.940 14.460 -21.703 1.00 89.50 393 SER A O 1
ATOM 3072 N N . ARG A 1 394 ? 4.101 14.781 -21.184 1.00 91.00 394 ARG A N 1
ATOM 3073 C CA . ARG A 1 394 ? 3.873 16.018 -20.412 1.00 91.00 394 ARG A CA 1
ATOM 3074 C C . ARG A 1 394 ? 3.088 17.095 -21.166 1.00 91.00 394 ARG A C 1
ATOM 3076 O O . ARG A 1 394 ? 2.217 17.695 -20.532 1.00 91.00 394 ARG A O 1
ATOM 3083 N N . PRO A 1 395 ? 3.334 17.386 -22.460 1.00 90.44 395 PRO A N 1
ATOM 3084 C CA . PRO A 1 395 ? 2.560 18.401 -23.177 1.00 90.44 395 PRO A CA 1
ATOM 3085 C C . PRO A 1 395 ? 1.072 18.043 -23.271 1.00 90.44 395 PRO A C 1
ATOM 3087 O O . PRO A 1 395 ? 0.224 18.882 -22.976 1.00 90.44 395 PRO A O 1
ATOM 3090 N N . ARG A 1 396 ? 0.761 16.777 -23.584 1.00 87.88 396 ARG A N 1
ATOM 3091 C CA . ARG A 1 396 ? -0.613 16.248 -23.666 1.00 87.88 396 ARG A CA 1
ATOM 3092 C C . ARG A 1 396 ? -1.323 16.349 -22.319 1.00 87.88 396 ARG A C 1
ATOM 3094 O O . ARG A 1 396 ? -2.431 16.876 -22.239 1.00 87.88 396 ARG A O 1
ATOM 3101 N N . ARG A 1 397 ? -0.638 15.944 -21.245 1.00 85.88 397 ARG A N 1
ATOM 3102 C CA . ARG A 1 397 ? -1.129 16.095 -19.870 1.00 85.88 397 ARG A CA 1
ATOM 3103 C C . ARG A 1 397 ? -1.398 17.559 -19.516 1.00 85.88 397 ARG A C 1
ATOM 3105 O O . ARG A 1 397 ? -2.473 17.865 -19.016 1.00 85.88 397 ARG A O 1
ATOM 3112 N N . LYS A 1 398 ? -0.456 18.469 -19.787 1.00 87.12 398 LYS A N 1
ATOM 3113 C CA . LYS A 1 398 ? -0.609 19.907 -19.496 1.00 87.12 398 LYS A CA 1
ATOM 3114 C C . LYS A 1 398 ? -1.785 20.524 -20.249 1.00 87.12 398 LYS A C 1
ATOM 3116 O O . LYS A 1 398 ? -2.537 21.289 -19.652 1.00 87.12 398 LYS A O 1
ATOM 3121 N N . ALA A 1 399 ? -1.953 20.189 -21.527 1.00 86.12 399 ALA A N 1
ATOM 3122 C CA . ALA A 1 399 ? -3.075 20.662 -22.332 1.00 86.12 399 ALA A CA 1
ATOM 3123 C C . ALA A 1 399 ? -4.415 20.182 -21.756 1.00 86.12 399 ALA A C 1
ATOM 3125 O O . ALA A 1 399 ? -5.331 20.983 -21.567 1.00 86.12 399 ALA A O 1
ATOM 3126 N N . TRP A 1 400 ? -4.507 18.899 -21.390 1.00 83.44 400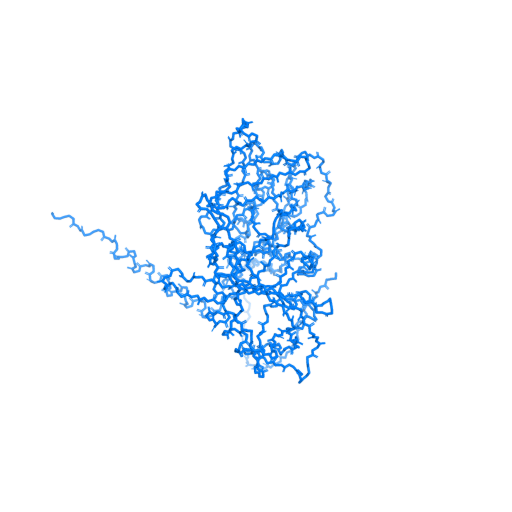 TRP A N 1
ATOM 3127 C CA . TRP A 1 400 ? -5.703 18.348 -20.759 1.00 83.44 400 TRP A CA 1
ATOM 3128 C C . TRP A 1 400 ? -5.983 18.979 -19.389 1.00 83.44 400 TRP A C 1
ATOM 3130 O O . TRP A 1 400 ? -7.118 19.366 -19.119 1.00 83.44 400 TRP A O 1
ATOM 3140 N N . GLU A 1 401 ? -4.968 19.133 -18.536 1.00 83.88 401 GLU A N 1
ATOM 3141 C CA . GLU A 1 401 ? -5.115 19.775 -17.226 1.00 83.88 401 GLU A CA 1
ATOM 3142 C C . GLU A 1 401 ? -5.577 21.231 -17.363 1.00 83.88 401 GLU A C 1
ATOM 3144 O O . GLU A 1 401 ? -6.441 21.649 -16.602 1.00 83.88 401 GLU A O 1
ATOM 3149 N N . ALA A 1 402 ? -5.065 21.986 -18.339 1.00 82.56 402 ALA A N 1
ATOM 3150 C CA . ALA A 1 402 ? -5.496 23.360 -18.599 1.00 82.56 402 ALA A CA 1
ATOM 3151 C C . ALA A 1 402 ? -6.952 23.436 -19.090 1.00 82.56 402 ALA A C 1
ATOM 3153 O O . ALA A 1 402 ? -7.697 24.316 -18.664 1.00 82.56 402 ALA A O 1
ATOM 3154 N N . ALA A 1 403 ? -7.372 22.500 -19.945 1.00 79.00 403 ALA A N 1
ATOM 3155 C CA . ALA A 1 403 ? -8.741 22.435 -20.458 1.00 79.00 403 ALA A CA 1
ATOM 3156 C C . ALA A 1 403 ? -9.768 21.964 -19.408 1.00 79.00 403 ALA A C 1
ATOM 3158 O O . ALA A 1 403 ? -10.953 22.258 -19.535 1.00 79.00 403 ALA A O 1
ATOM 3159 N N . ASN A 1 404 ? -9.323 21.239 -18.375 1.00 73.00 404 ASN A N 1
ATOM 3160 C CA . ASN A 1 404 ? -10.179 20.649 -17.339 1.00 73.00 404 ASN A CA 1
ATOM 3161 C C . ASN A 1 404 ? -9.948 21.261 -15.943 1.00 73.00 404 ASN A C 1
ATOM 3163 O O . ASN A 1 404 ? -10.449 20.740 -14.941 1.00 73.00 404 ASN A O 1
ATOM 3167 N N . GLU A 1 405 ? -9.188 22.355 -15.840 1.00 71.62 405 GLU A N 1
ATOM 3168 C CA . GLU A 1 405 ? -8.965 23.048 -14.573 1.00 71.62 405 GLU A CA 1
ATOM 3169 C C . GLU A 1 405 ? -10.268 23.719 -14.116 1.00 71.62 405 GLU A C 1
ATOM 3171 O O . GLU A 1 405 ? -10.823 24.570 -14.808 1.00 71.62 405 GLU A O 1
ATOM 3176 N N . SER A 1 406 ? -10.764 23.359 -12.926 1.00 70.12 406 SER A N 1
ATOM 3177 C CA . SER A 1 406 ? -11.916 24.060 -12.350 1.00 70.12 406 SER A CA 1
ATOM 3178 C C . SER A 1 406 ? -11.565 25.518 -12.031 1.00 70.12 406 SER A C 1
ATOM 3180 O O . SER A 1 406 ? -10.443 25.823 -11.614 1.00 70.12 406 SER A O 1
ATOM 3182 N N . ASP A 1 407 ? -12.545 26.418 -12.123 1.00 60.97 407 ASP A N 1
ATOM 3183 C CA . ASP A 1 407 ? -12.380 27.839 -11.785 1.00 60.97 407 ASP A CA 1
ATOM 3184 C C . ASP A 1 407 ? -11.812 28.075 -10.383 1.00 60.97 407 ASP A C 1
ATOM 3186 O O . ASP A 1 407 ? -11.017 28.995 -10.167 1.00 60.97 407 ASP A O 1
ATOM 3190 N N . VAL A 1 408 ? -12.186 27.217 -9.434 1.00 59.25 408 VAL A N 1
ATOM 3191 C CA . VAL A 1 408 ? -11.695 27.253 -8.054 1.00 59.25 408 VAL A CA 1
ATOM 3192 C C . VAL A 1 408 ? -10.202 26.920 -8.006 1.00 59.25 408 VAL A C 1
ATOM 3194 O O . VAL A 1 408 ? -9.430 27.640 -7.371 1.00 59.25 408 VAL A O 1
ATOM 3197 N N . THR A 1 409 ? -9.775 25.880 -8.726 1.00 64.94 409 THR A N 1
ATOM 3198 C CA . THR A 1 409 ? -8.368 25.454 -8.803 1.00 64.94 409 THR A CA 1
ATOM 3199 C C . THR A 1 409 ? -7.506 26.512 -9.492 1.00 64.94 409 THR A C 1
ATOM 3201 O O . THR A 1 409 ? -6.449 26.882 -8.974 1.00 64.94 409 THR A O 1
ATOM 3204 N N . ARG A 1 410 ? -8.008 27.085 -10.592 1.00 70.62 410 ARG A N 1
ATOM 3205 C CA . ARG A 1 410 ? -7.364 28.168 -11.345 1.00 70.62 410 ARG A CA 1
ATOM 3206 C C . ARG A 1 410 ? -7.124 29.405 -10.477 1.00 70.62 410 ARG A C 1
ATOM 3208 O O . ARG A 1 410 ? -6.015 29.942 -10.429 1.00 70.62 410 ARG A O 1
ATOM 3215 N N . ARG A 1 411 ? -8.140 29.832 -9.714 1.00 62.75 411 ARG A N 1
ATOM 3216 C CA . ARG A 1 411 ? -8.030 30.956 -8.763 1.00 62.75 411 ARG A CA 1
ATOM 3217 C C . ARG A 1 411 ? -7.068 30.650 -7.613 1.00 62.75 411 ARG A C 1
ATOM 3219 O O . ARG A 1 411 ? -6.264 31.511 -7.254 1.00 62.75 411 ARG A O 1
ATOM 3226 N N . ALA A 1 412 ? -7.099 29.437 -7.061 1.00 62.44 412 ALA A N 1
ATOM 3227 C CA . ALA A 1 412 ? -6.188 29.021 -5.994 1.00 62.44 412 ALA A CA 1
ATOM 3228 C C . ALA A 1 412 ? -4.718 29.019 -6.453 1.00 62.44 412 ALA A C 1
ATOM 3230 O O . ALA A 1 412 ? -3.851 29.543 -5.748 1.00 62.44 412 ALA A O 1
ATOM 3231 N N . ARG A 1 413 ? -4.439 28.516 -7.662 1.00 74.25 413 ARG A N 1
ATOM 3232 C CA . ARG A 1 413 ? -3.100 28.535 -8.269 1.00 74.25 413 ARG A CA 1
ATOM 3233 C C . ARG A 1 413 ? -2.621 29.964 -8.531 1.00 74.25 413 ARG A C 1
ATOM 3235 O O . ARG A 1 413 ? -1.489 30.295 -8.182 1.00 74.25 413 ARG A O 1
ATOM 3242 N N . ALA A 1 414 ? -3.480 30.838 -9.059 1.00 72.50 414 ALA A N 1
ATOM 3243 C CA . ALA A 1 414 ? -3.152 32.251 -9.262 1.00 72.50 414 ALA A CA 1
ATOM 3244 C C . ALA A 1 414 ? -2.819 32.971 -7.939 1.00 72.50 414 ALA A C 1
ATOM 3246 O O . ALA A 1 414 ? -1.871 33.755 -7.871 1.00 72.50 414 ALA A O 1
ATOM 3247 N N . LEU A 1 415 ? -3.552 32.671 -6.862 1.00 66.94 415 LEU A N 1
ATOM 3248 C CA . LEU A 1 415 ? -3.269 33.195 -5.522 1.00 66.94 415 LEU A CA 1
ATOM 3249 C C . LEU A 1 415 ? -1.938 32.673 -4.960 1.00 66.94 415 LEU A C 1
ATOM 3251 O O . LEU A 1 415 ? -1.177 33.449 -4.377 1.00 66.94 415 LEU A O 1
ATOM 3255 N N . GLN A 1 416 ? -1.625 31.388 -5.148 1.00 68.62 416 GLN A N 1
ATOM 3256 C CA . GLN A 1 416 ? -0.339 30.812 -4.740 1.00 68.62 416 GLN A CA 1
ATOM 3257 C C . GLN A 1 416 ? 0.836 31.403 -5.529 1.00 68.62 416 GLN A C 1
ATOM 3259 O O . GLN A 1 416 ? 1.845 31.767 -4.926 1.00 68.62 416 GLN A O 1
ATOM 3264 N N . ALA A 1 417 ? 0.693 31.581 -6.844 1.00 72.19 417 ALA A N 1
ATOM 3265 C CA . ALA A 1 417 ? 1.705 32.209 -7.690 1.00 72.19 417 ALA A CA 1
ATOM 3266 C C . ALA A 1 417 ? 1.964 33.672 -7.285 1.00 72.19 417 ALA A C 1
ATOM 3268 O O . ALA A 1 417 ? 3.120 34.073 -7.141 1.00 72.19 417 ALA A O 1
ATOM 3269 N N . LYS A 1 418 ? 0.907 34.449 -6.993 1.00 72.19 418 LYS A N 1
ATOM 3270 C CA . LYS A 1 418 ? 1.037 35.813 -6.445 1.00 72.19 418 LYS A CA 1
ATOM 3271 C C . LYS A 1 418 ? 1.775 35.826 -5.104 1.00 72.19 418 LYS A C 1
ATOM 3273 O O . LYS A 1 418 ? 2.674 36.643 -4.910 1.00 72.19 418 LYS A O 1
ATOM 3278 N N . LYS A 1 419 ? 1.453 34.898 -4.193 1.00 68.75 419 LYS A N 1
ATOM 3279 C CA . LYS A 1 419 ? 2.157 34.765 -2.905 1.00 68.75 419 LYS A CA 1
ATOM 3280 C C . LYS A 1 419 ? 3.636 34.415 -3.096 1.00 68.75 419 LYS A C 1
ATOM 3282 O O . LYS A 1 419 ? 4.487 35.059 -2.486 1.00 68.75 419 LYS A O 1
ATOM 3287 N N . ALA A 1 420 ? 3.961 33.470 -3.976 1.00 65.50 420 ALA A N 1
ATOM 3288 C CA . ALA A 1 420 ? 5.342 33.088 -4.274 1.00 65.50 420 ALA A CA 1
ATOM 3289 C C . ALA A 1 420 ? 6.152 34.246 -4.891 1.00 65.50 420 ALA A C 1
ATOM 3291 O O . ALA A 1 420 ? 7.297 34.475 -4.497 1.00 65.50 420 ALA A O 1
ATOM 3292 N N . ALA A 1 421 ? 5.541 35.025 -5.789 1.00 65.62 421 ALA A N 1
ATOM 3293 C CA . ALA A 1 421 ? 6.148 36.224 -6.365 1.00 65.62 421 ALA A CA 1
ATOM 3294 C C . ALA A 1 421 ? 6.394 37.317 -5.305 1.00 65.62 421 ALA A C 1
ATOM 3296 O O . ALA A 1 421 ? 7.494 37.864 -5.229 1.00 65.62 421 ALA A O 1
ATOM 3297 N N . SER A 1 422 ? 5.425 37.568 -4.415 1.00 60.97 422 SER A N 1
ATOM 3298 C CA . SER A 1 422 ? 5.597 38.523 -3.305 1.00 60.97 422 SER A CA 1
ATOM 3299 C C . SER A 1 422 ? 6.657 38.082 -2.284 1.00 60.97 422 SER A C 1
ATOM 3301 O O . SER A 1 422 ? 7.379 38.915 -1.738 1.00 60.97 422 SER A O 1
ATOM 3303 N N . GLY A 1 423 ? 6.806 36.771 -2.058 1.00 51.25 423 GLY A N 1
ATOM 3304 C CA . GLY A 1 423 ? 7.824 36.206 -1.171 1.00 51.25 423 GLY A CA 1
ATOM 3305 C C . GLY A 1 423 ? 9.242 36.316 -1.737 1.00 51.25 423 GLY A C 1
ATOM 3306 O O . GLY A 1 423 ? 10.183 36.550 -0.979 1.00 51.25 423 GLY A O 1
ATOM 3307 N N . LYS A 1 424 ? 9.400 36.212 -3.065 1.00 52.41 424 LYS A N 1
ATOM 3308 C CA . LYS A 1 424 ? 10.672 36.484 -3.755 1.00 52.41 424 LYS A CA 1
ATOM 3309 C C . LYS A 1 424 ? 11.041 37.971 -3.723 1.00 52.41 424 LYS A C 1
ATOM 3311 O O . LYS A 1 424 ? 12.191 38.279 -3.436 1.00 52.41 424 LYS A O 1
ATOM 3316 N N . ALA A 1 425 ? 10.083 38.882 -3.917 1.00 51.31 425 ALA A N 1
ATOM 3317 C CA . ALA A 1 425 ? 10.334 40.330 -3.857 1.00 51.31 425 ALA A CA 1
ATOM 3318 C C . ALA A 1 425 ? 10.822 40.803 -2.470 1.00 51.31 425 ALA A C 1
ATOM 3320 O O . ALA A 1 425 ? 11.672 41.687 -2.369 1.00 51.31 425 ALA A O 1
ATOM 3321 N N . ARG A 1 426 ? 10.349 40.160 -1.392 1.00 48.88 426 ARG A N 1
ATOM 3322 C CA . ARG A 1 426 ? 10.764 40.445 -0.005 1.00 48.88 426 ARG A CA 1
ATOM 3323 C C . ARG A 1 426 ? 12.162 39.917 0.361 1.00 48.88 426 ARG A C 1
ATOM 3325 O O . ARG A 1 426 ? 12.666 40.255 1.425 1.00 48.88 426 ARG A O 1
ATOM 3332 N N . ARG A 1 427 ? 12.774 39.088 -0.494 1.00 47.75 427 ARG A N 1
ATOM 3333 C CA . ARG A 1 427 ? 14.101 38.465 -0.312 1.00 47.75 427 ARG A CA 1
ATOM 3334 C C . ARG A 1 427 ? 15.202 39.108 -1.166 1.00 47.75 427 ARG A C 1
ATOM 3336 O O . ARG A 1 427 ? 16.262 38.516 -1.351 1.00 47.75 427 ARG A O 1
ATOM 3343 N N . THR A 1 428 ? 14.974 40.315 -1.675 1.00 41.81 428 THR A N 1
ATOM 3344 C CA . THR A 1 428 ? 16.028 41.114 -2.314 1.00 41.81 428 THR A CA 1
ATOM 3345 C C . THR A 1 428 ? 16.930 41.694 -1.213 1.00 41.81 428 THR A C 1
ATOM 3347 O O . THR A 1 428 ? 16.394 42.315 -0.293 1.00 41.81 428 THR A O 1
ATOM 3350 N N . PRO A 1 429 ? 18.262 41.485 -1.225 1.00 45.34 429 PRO A N 1
ATOM 3351 C CA . PRO A 1 429 ? 19.124 41.943 -0.140 1.00 45.34 429 PRO A CA 1
ATOM 3352 C C . PRO A 1 429 ? 19.152 43.473 -0.100 1.00 45.34 429 PRO A C 1
ATOM 3354 O O . PRO A 1 429 ? 19.374 44.127 -1.121 1.00 45.34 429 PRO A O 1
ATOM 3357 N N . ALA A 1 430 ? 18.920 44.041 1.085 1.00 43.81 430 ALA A N 1
ATOM 3358 C CA . ALA A 1 430 ? 19.136 45.459 1.334 1.00 43.81 430 ALA A CA 1
ATOM 3359 C C . ALA A 1 430 ? 20.583 45.808 0.950 1.00 43.81 430 ALA A C 1
ATOM 3361 O O . ALA A 1 430 ? 21.524 45.133 1.375 1.00 43.81 430 ALA A O 1
ATOM 3362 N N . LYS A 1 431 ? 20.743 46.824 0.093 1.00 45.00 431 LYS A N 1
ATOM 3363 C CA . LYS A 1 431 ? 22.043 47.338 -0.352 1.00 45.00 431 LYS A CA 1
ATOM 3364 C C . LYS A 1 431 ? 22.954 47.557 0.858 1.00 45.00 431 LYS A C 1
ATOM 3366 O O . LYS A 1 431 ? 22.571 48.264 1.788 1.00 45.00 431 LYS A O 1
ATOM 3371 N N . LYS A 1 432 ? 24.156 46.972 0.804 1.00 44.22 432 LYS A N 1
ATOM 3372 C CA . LYS A 1 432 ? 25.276 47.331 1.681 1.00 44.22 432 LYS A CA 1
ATOM 3373 C C . LYS A 1 432 ? 25.488 48.846 1.592 1.00 44.22 432 LYS A C 1
ATOM 3375 O O . LYS A 1 432 ? 25.610 49.371 0.484 1.00 44.22 432 LYS A O 1
ATOM 3380 N N . ARG A 1 433 ? 25.480 49.511 2.743 1.00 39.00 433 ARG A N 1
ATOM 3381 C CA . ARG A 1 433 ? 26.070 50.834 2.936 1.00 39.00 433 ARG A CA 1
ATOM 3382 C C . ARG A 1 433 ? 27.398 50.650 3.639 1.00 39.00 433 ARG A C 1
ATOM 3384 O O . ARG A 1 433 ? 27.439 49.760 4.519 1.00 39.00 433 ARG A O 1
#

Secondary structure (DSSP, 8-state):
-----PPPP---------------------------PPPP-SS-STTSPPP--TTSEEEP--GGGGGSTT-EEEEETTEEEEEEEEEEEEETTEEEEEEE--TTSPPSS-SGGG-SEEEETTEEEPPPPEEEEEEETTEEEEEE-TTTT-EEEEEEEEEE-TTSBGGGG-B-TTS-B-HHHHT--S-BPPTT-EEEEEEEE-SS-EEEE--SS---S-SSHHHHHHHTSSSS-EEPP----TTPPPEEEEESS-----EEEEEEEETTEEEEEEEEPPEEEEEEEEEB-TT-SS--BSSSS-SEEEEEEEEEETTEEEEEEE--TTS-TGGGT--GGGBTTEEEEEEEEE-TTT--EEEEEEEEEPTTPPEEEEEEEE-HHHHHHHHHHHHHHHHHHHHHHHHT--HHHHHHHHHHHHHHHHHHHTTSPPPP-

Nearest PDB structures (foldseek):
  4qhw-assembly1_A  TM=1.659E-01  e=3.116E-01  Bacteroides caccae ATCC 43185
  4jda-assembly1_B  TM=3.218E-01  e=2.877E+00  Arabidopsis thaliana
  3q64-assembly1_A-2  TM=2.521E-01  e=3.198E+00  Mesorhizobium loti
  1w2z-assembly2_D  TM=1.133E-01  e=1.301E+00  Pisum sativum

InterPro domains:
  IPR006311 Twin-arginine translocation pathway, signal sequence [PS51318] (1-39)

Radius of gyration: 26.75 Å; Cα contacts (8 Å, |Δi|>4): 873; chains: 1; bounding box: 64×69×94 Å

Organism: NCBI:txid742823